Protein AF-A0A094HP81-F1 (afdb_monomer_lite)

Structure (mmCIF, N/CA/C/O backbone):
data_AF-A0A094HP81-F1
#
_entry.id   AF-A0A094HP81-F1
#
loop_
_atom_site.group_PDB
_atom_site.id
_atom_site.type_symbol
_atom_site.label_atom_id
_atom_site.label_alt_id
_atom_site.label_comp_id
_atom_site.label_asym_id
_atom_site.label_entity_id
_atom_site.label_seq_id
_atom_site.pdbx_PDB_ins_code
_atom_site.Cartn_x
_atom_site.Cartn_y
_atom_site.Cartn_z
_atom_site.occupancy
_atom_site.B_iso_or_equiv
_atom_site.auth_seq_id
_atom_site.auth_comp_id
_atom_site.auth_asym_id
_atom_site.auth_atom_id
_atom_site.pdbx_PDB_model_num
ATOM 1 N N . MET A 1 1 ? -36.803 -23.354 -8.472 1.00 29.36 1 MET A N 1
ATOM 2 C CA . MET A 1 1 ? -36.207 -23.032 -9.784 1.00 29.36 1 MET A CA 1
ATOM 3 C C . MET A 1 1 ? -35.258 -21.878 -9.545 1.00 29.36 1 MET A C 1
ATOM 5 O O . MET A 1 1 ? -35.714 -20.768 -9.312 1.00 29.36 1 MET A O 1
ATOM 9 N N . GLU A 1 2 ? -33.969 -22.182 -9.437 1.00 28.11 2 GLU A N 1
ATOM 10 C CA . GLU A 1 2 ? -32.916 -21.199 -9.180 1.00 28.11 2 GLU A CA 1
ATOM 11 C C . GLU A 1 2 ? -32.675 -20.366 -10.439 1.00 28.11 2 GLU A C 1
ATOM 13 O O . GLU A 1 2 ? -32.363 -20.897 -11.505 1.00 28.11 2 GLU A O 1
ATOM 18 N N . HIS A 1 3 ? -32.834 -19.050 -10.320 1.00 25.94 3 HIS A N 1
ATOM 19 C CA . HIS A 1 3 ? -32.415 -18.114 -11.350 1.00 25.94 3 HIS A CA 1
ATOM 20 C C . HIS A 1 3 ? -30.900 -17.916 -11.250 1.00 25.94 3 HIS A C 1
ATOM 22 O O . HIS A 1 3 ? -30.421 -17.061 -10.509 1.00 25.94 3 HIS A O 1
ATOM 28 N N . ALA A 1 4 ? -30.150 -18.714 -12.010 1.00 27.42 4 ALA A N 1
ATOM 29 C CA . ALA A 1 4 ? -28.754 -18.437 -12.315 1.00 27.42 4 ALA A CA 1
ATOM 30 C C . ALA A 1 4 ? -28.675 -17.134 -13.127 1.00 27.42 4 ALA A C 1
ATOM 32 O O . ALA A 1 4 ? -29.122 -17.060 -14.275 1.00 27.42 4 ALA A O 1
ATOM 33 N N . THR A 1 5 ? -28.127 -16.085 -12.523 1.00 28.42 5 THR A N 1
ATOM 34 C CA . THR A 1 5 ? -27.763 -14.850 -13.213 1.00 28.42 5 THR A CA 1
ATOM 35 C C . THR A 1 5 ? -26.555 -15.122 -14.104 1.00 28.42 5 THR A C 1
ATOM 37 O O . THR A 1 5 ? -25.407 -15.053 -13.677 1.00 28.42 5 THR A O 1
ATOM 40 N N . PHE A 1 6 ? -26.821 -15.445 -15.369 1.00 25.31 6 PHE A N 1
ATOM 41 C CA . PHE A 1 6 ? -25.809 -15.474 -16.420 1.00 25.31 6 PHE A CA 1
ATOM 42 C C . PHE A 1 6 ? -25.193 -14.075 -16.582 1.00 25.31 6 PHE A C 1
ATOM 44 O O . PHE A 1 6 ? -25.855 -13.138 -17.035 1.00 25.31 6 PHE A O 1
ATOM 51 N N . THR A 1 7 ? -23.917 -13.923 -16.228 1.00 31.41 7 THR A N 1
ATOM 52 C CA . THR A 1 7 ? -23.106 -12.775 -16.638 1.00 31.41 7 THR A CA 1
ATOM 53 C C . THR A 1 7 ? -22.766 -12.912 -18.123 1.00 31.41 7 THR A C 1
ATOM 55 O O . THR A 1 7 ? -22.483 -13.992 -18.635 1.00 31.41 7 THR A O 1
ATOM 58 N N . LYS A 1 8 ? -22.836 -11.795 -18.851 1.00 32.00 8 LYS A N 1
ATOM 59 C CA . LYS A 1 8 ? -22.854 -11.723 -20.324 1.00 32.00 8 LYS A CA 1
ATOM 60 C C . LYS A 1 8 ? -21.520 -12.069 -21.024 1.00 32.00 8 LYS A C 1
ATOM 62 O O . LYS A 1 8 ? -21.395 -11.835 -22.219 1.00 32.00 8 LYS A O 1
ATOM 67 N N . TYR A 1 9 ? -20.552 -12.633 -20.302 1.00 33.56 9 TYR A N 1
ATOM 68 C CA . TYR A 1 9 ? -19.290 -13.176 -20.811 1.00 33.56 9 TYR A CA 1
ATOM 69 C C . TYR A 1 9 ? -18.911 -14.361 -19.917 1.00 33.56 9 TYR A C 1
ATOM 71 O O . TYR A 1 9 ? -18.636 -14.158 -18.738 1.00 33.56 9 TYR A O 1
ATOM 79 N N . GLY A 1 10 ? -18.964 -15.585 -20.450 1.00 36.56 10 GLY A N 1
ATOM 80 C CA . GLY A 1 10 ? -18.854 -16.846 -19.703 1.00 36.56 10 GLY A CA 1
ATOM 81 C C . GLY A 1 10 ? -17.492 -17.126 -19.056 1.00 36.56 10 GLY A C 1
ATOM 82 O O . GLY A 1 10 ? -16.810 -18.062 -19.454 1.00 36.56 10 GLY A O 1
ATOM 83 N N . GLY A 1 11 ? -17.105 -16.337 -18.054 1.00 51.38 11 GLY A N 1
ATOM 84 C CA . GLY A 1 11 ? -16.040 -16.661 -17.106 1.00 51.38 11 GLY A CA 1
ATOM 85 C C . GLY A 1 11 ? -16.622 -17.137 -15.775 1.00 51.38 11 GLY A C 1
ATOM 86 O O . GLY A 1 11 ? -17.653 -16.627 -15.333 1.00 51.38 11 GLY A O 1
ATOM 87 N N . GLU A 1 12 ? -15.965 -18.108 -15.137 1.00 56.59 12 GLU A N 1
ATOM 88 C CA . GLU A 1 12 ? -16.301 -18.531 -13.773 1.00 56.59 12 GLU A CA 1
ATOM 89 C C . GLU A 1 12 ? -16.252 -17.327 -12.801 1.00 56.59 12 GLU A C 1
ATOM 91 O O . GLU A 1 12 ? -15.399 -16.447 -12.964 1.00 56.59 12 GLU A O 1
ATOM 96 N N . PRO A 1 13 ? -17.143 -17.251 -11.792 1.00 68.69 13 PRO A N 1
ATOM 97 C CA . PRO A 1 13 ? -17.125 -16.176 -10.801 1.00 68.69 13 PRO A CA 1
ATOM 98 C C . PRO A 1 13 ? -15.787 -16.139 -10.055 1.00 68.69 13 PRO A C 1
ATOM 100 O O . PRO A 1 13 ? -15.307 -17.174 -9.594 1.00 68.69 13 PRO A O 1
ATOM 103 N N . ASN A 1 14 ? -15.199 -14.952 -9.888 1.00 77.81 14 ASN A N 1
ATOM 104 C CA . ASN A 1 14 ? -13.967 -14.803 -9.117 1.00 77.81 14 ASN A CA 1
ATOM 105 C C . ASN A 1 14 ? -14.232 -15.176 -7.645 1.00 77.81 14 ASN A C 1
ATOM 107 O O . ASN A 1 14 ? -15.044 -14.506 -6.999 1.00 77.81 14 ASN A O 1
ATOM 111 N N . PRO A 1 15 ? -13.551 -16.188 -7.071 1.00 79.44 15 PRO A N 1
ATOM 112 C CA . PRO A 1 15 ? -13.772 -16.591 -5.683 1.00 79.44 15 PRO A CA 1
ATOM 113 C C . PRO A 1 15 ? -13.492 -15.452 -4.694 1.00 79.44 15 PRO A C 1
ATOM 115 O O . PRO A 1 15 ? -14.136 -15.383 -3.643 1.00 79.44 15 PRO A O 1
ATOM 118 N N . LEU A 1 16 ? -12.615 -14.506 -5.058 1.00 83.94 16 LEU A N 1
ATOM 119 C CA . LEU A 1 16 ? -12.356 -13.296 -4.279 1.00 83.94 16 LEU A CA 1
ATOM 120 C C . LEU A 1 16 ? -13.626 -12.458 -4.058 1.00 83.94 16 LEU A C 1
ATOM 122 O O . LEU A 1 16 ? -13.780 -11.852 -3.001 1.00 83.94 16 LEU A O 1
ATOM 126 N N . ASP A 1 17 ? -14.549 -12.433 -5.021 1.00 82.00 17 ASP A N 1
ATOM 127 C CA . ASP A 1 17 ? -15.715 -11.549 -4.967 1.00 82.00 17 ASP A CA 1
ATOM 128 C C . ASP A 1 17 ? -16.738 -12.002 -3.920 1.00 82.00 17 ASP A C 1
ATOM 130 O O . ASP A 1 17 ? -17.394 -11.157 -3.315 1.00 82.00 17 ASP A O 1
ATOM 134 N N . ASN A 1 18 ? -16.840 -13.304 -3.656 1.00 82.88 18 ASN A N 1
ATOM 135 C CA . ASN A 1 18 ? -17.804 -13.840 -2.691 1.00 82.88 18 ASN A CA 1
ATOM 136 C C . ASN A 1 18 ? -17.157 -14.202 -1.349 1.00 82.88 18 ASN A C 1
ATOM 138 O O . ASN A 1 18 ? -17.797 -14.049 -0.307 1.00 82.88 18 ASN A O 1
ATOM 142 N N . THR A 1 19 ? -15.900 -14.665 -1.377 1.00 83.00 19 THR A N 1
ATOM 143 C CA . THR A 1 19 ? -15.220 -15.292 -0.225 1.00 83.00 19 THR A CA 1
ATOM 144 C C . THR A 1 19 ? -13.906 -14.621 0.175 1.00 83.00 19 THR A C 1
ATOM 146 O O . THR A 1 19 ? -13.269 -15.064 1.127 1.00 83.00 19 THR A O 1
ATOM 149 N N . GLY A 1 20 ? -13.494 -13.556 -0.520 1.00 90.50 20 GLY A N 1
ATOM 150 C CA . GLY A 1 20 ? -12.273 -12.823 -0.192 1.00 90.50 20 GLY A CA 1
ATOM 151 C C . GLY A 1 20 ? -12.322 -12.117 1.164 1.00 90.50 20 GLY A C 1
ATOM 152 O O . GLY A 1 20 ? -13.401 -11.909 1.727 1.00 90.50 20 GLY A O 1
ATOM 153 N N . LEU A 1 21 ? -11.141 -11.733 1.658 1.00 94.38 21 LEU A N 1
ATOM 154 C CA . LEU A 1 21 ? -10.966 -11.128 2.977 1.00 94.38 21 LEU A CA 1
ATOM 155 C C . LEU A 1 21 ? -11.480 -9.690 3.014 1.00 94.38 21 LEU A C 1
ATOM 157 O O . LEU A 1 21 ? -11.116 -8.857 2.172 1.00 94.38 21 LEU A O 1
ATOM 161 N N . CYS A 1 22 ? -12.281 -9.400 4.029 1.00 97.12 22 CYS A N 1
ATOM 162 C CA . CYS A 1 22 ? -12.745 -8.072 4.377 1.00 97.12 22 CYS A CA 1
ATOM 163 C C . CYS A 1 22 ? -12.105 -7.637 5.701 1.00 97.12 22 CYS A C 1
ATOM 165 O O . CYS A 1 22 ? -12.322 -8.260 6.734 1.00 97.12 22 CYS A O 1
ATOM 167 N N . LEU A 1 23 ? -11.314 -6.568 5.674 1.00 98.25 23 LEU A N 1
ATOM 168 C CA . LEU A 1 23 ? -10.524 -6.092 6.811 1.00 98.25 23 LEU A CA 1
ATOM 169 C C . LEU A 1 23 ? -10.981 -4.687 7.220 1.00 98.25 23 LEU A C 1
ATOM 171 O O . LEU A 1 23 ? -11.241 -3.847 6.351 1.00 98.25 23 LEU A O 1
ATOM 175 N N . LEU A 1 24 ? -11.040 -4.417 8.523 1.00 98.50 24 LEU A N 1
ATOM 176 C CA . LEU A 1 24 ? -11.389 -3.110 9.079 1.00 98.50 24 LEU A CA 1
ATOM 177 C C . LEU A 1 24 ? -10.320 -2.634 10.070 1.00 98.50 24 LEU A C 1
ATOM 179 O O . LEU A 1 24 ? -10.017 -3.310 11.048 1.00 98.50 24 LEU A O 1
ATOM 183 N N . SER A 1 25 ? -9.773 -1.445 9.819 1.00 97.94 25 SER A N 1
ATOM 184 C CA . SER A 1 25 ? -8.828 -0.743 10.693 1.00 97.94 25 SER A CA 1
ATOM 185 C C . SER A 1 25 ? -9.470 0.518 11.256 1.00 97.94 25 SER A C 1
ATOM 187 O O . SER A 1 25 ? -9.929 1.372 10.492 1.00 97.94 25 SER A O 1
ATOM 189 N N . LEU A 1 26 ? -9.454 0.659 12.580 1.00 95.56 26 LEU A N 1
ATOM 190 C CA . LEU A 1 26 ? -10.096 1.760 13.295 1.00 95.56 26 LEU A CA 1
ATOM 191 C C . LEU A 1 26 ? -9.080 2.573 14.096 1.00 95.56 26 LEU A C 1
ATOM 193 O O . LEU A 1 26 ? -8.448 2.078 15.031 1.00 95.56 26 LEU A O 1
ATOM 197 N N . ASP A 1 27 ? -8.944 3.841 13.732 1.00 91.38 27 ASP A N 1
ATOM 198 C CA . ASP A 1 27 ? -8.008 4.756 14.373 1.00 91.38 27 ASP A CA 1
ATOM 199 C C . ASP A 1 27 ? -8.462 5.202 15.776 1.00 91.38 27 ASP A C 1
ATOM 201 O O . ASP A 1 27 ? -9.655 5.293 16.078 1.00 91.38 27 ASP A O 1
ATOM 205 N N . GLY A 1 28 ? -7.494 5.581 16.612 1.00 85.19 28 GLY A N 1
ATOM 206 C CA . GLY A 1 28 ? -7.732 6.207 17.913 1.00 85.19 28 GLY A CA 1
ATOM 207 C C . GLY A 1 28 ? -8.022 7.707 17.796 1.00 85.19 28 GLY A C 1
ATOM 208 O O . GLY A 1 28 ? -7.318 8.434 17.092 1.00 85.19 28 GLY A O 1
ATOM 209 N N . GLY A 1 29 ? -9.044 8.205 18.504 1.00 76.62 29 GLY A N 1
ATOM 210 C CA . GLY A 1 29 ? -9.481 9.597 18.341 1.00 76.62 29 GLY A CA 1
ATOM 211 C C . GLY A 1 29 ? -10.346 10.219 19.437 1.00 76.62 29 GLY A C 1
ATOM 212 O O . GLY A 1 29 ? -10.967 11.247 19.169 1.00 76.62 29 GLY A O 1
ATOM 213 N N . GLY A 1 30 ? -10.422 9.646 20.643 1.00 77.56 30 GLY A N 1
ATOM 214 C CA . GLY A 1 30 ? -11.286 10.174 21.714 1.00 77.56 30 GLY A CA 1
ATOM 215 C C . GLY A 1 30 ? -12.763 10.190 21.299 1.00 77.56 30 GLY A C 1
ATOM 216 O O . GLY A 1 30 ? -13.178 9.370 20.479 1.00 77.56 30 GLY A O 1
ATOM 217 N N . VAL A 1 31 ? -13.556 11.151 21.785 1.00 72.44 31 VAL A N 1
ATOM 218 C CA . VAL A 1 31 ? -14.989 11.298 21.429 1.00 72.44 31 VAL A CA 1
ATOM 219 C C . VAL A 1 31 ? -15.243 11.401 19.922 1.00 72.44 31 VAL A C 1
ATOM 221 O O . VAL A 1 31 ? -16.307 10.996 19.458 1.00 72.44 31 VAL A O 1
ATOM 224 N N . ARG A 1 32 ? -14.248 11.831 19.128 1.00 79.56 32 ARG A N 1
ATOM 225 C CA . ARG A 1 32 ? -14.341 11.851 17.659 1.00 79.56 32 ARG A CA 1
ATOM 226 C C . ARG A 1 32 ? -14.442 10.458 17.032 1.00 79.56 32 ARG A C 1
ATOM 228 O O . ARG A 1 32 ? -14.776 10.360 15.856 1.00 79.56 32 ARG A O 1
ATOM 235 N N . GLY A 1 33 ? -14.259 9.388 17.809 1.00 81.88 33 GLY A N 1
ATOM 236 C CA . GLY A 1 33 ? -14.654 8.028 17.430 1.00 81.88 33 GLY A CA 1
ATOM 237 C C . GLY A 1 33 ? -16.130 7.906 17.018 1.00 81.88 33 GLY A C 1
ATOM 238 O O . GLY A 1 33 ? -16.456 7.042 16.210 1.00 81.88 33 GLY A O 1
ATOM 239 N N . LEU A 1 34 ? -17.012 8.817 17.454 1.00 87.69 34 LEU A N 1
ATOM 240 C CA . LEU A 1 34 ? -18.383 8.893 16.931 1.00 87.69 34 LEU A CA 1
ATOM 241 C C . LEU A 1 34 ? -18.415 9.145 15.419 1.00 87.69 34 LEU A C 1
ATOM 243 O O . LEU A 1 34 ? -19.219 8.542 14.718 1.00 87.69 34 LEU A O 1
ATOM 247 N N . SER A 1 35 ? -17.503 9.961 14.885 1.00 89.31 35 SER A N 1
ATOM 248 C CA . SER A 1 35 ? -17.409 10.177 13.435 1.00 89.31 35 SER A CA 1
ATOM 249 C C . SER A 1 35 ? -17.010 8.904 12.679 1.00 89.31 35 SER A C 1
ATOM 251 O O . SER A 1 35 ? -17.597 8.594 11.643 1.00 89.31 35 SER A O 1
ATOM 253 N N . THR A 1 36 ? -16.098 8.103 13.244 1.00 91.94 36 THR A N 1
ATOM 254 C CA . THR A 1 36 ? -15.740 6.769 12.737 1.00 91.94 36 THR A CA 1
ATOM 255 C C . THR A 1 36 ? -16.975 5.869 12.649 1.00 91.94 36 THR A C 1
ATOM 257 O O . THR A 1 36 ? -17.199 5.218 11.626 1.00 91.94 36 THR A O 1
ATOM 260 N N . LEU A 1 37 ? -17.808 5.871 13.694 1.00 94.88 37 LEU A N 1
ATOM 261 C CA . LEU A 1 37 ? -19.045 5.095 13.736 1.00 94.88 37 LEU A CA 1
ATOM 262 C C . LEU A 1 37 ? -20.098 5.601 12.748 1.00 94.88 37 LEU A C 1
ATOM 264 O O . LEU A 1 37 ? -20.718 4.787 12.074 1.00 94.88 37 LEU A O 1
ATOM 268 N N . TYR A 1 38 ? -20.264 6.914 12.589 1.00 95.44 38 TYR A N 1
ATOM 269 C CA . TYR A 1 38 ? -21.182 7.483 11.598 1.00 95.44 38 TYR A CA 1
ATOM 270 C C . TYR A 1 38 ? -20.765 7.153 10.155 1.00 95.44 38 TYR A C 1
ATOM 272 O O . TYR A 1 38 ? -21.620 6.850 9.317 1.00 95.44 38 TYR A O 1
ATOM 280 N N . ILE A 1 39 ? -19.458 7.137 9.860 1.00 95.81 39 ILE A N 1
ATOM 281 C CA . ILE A 1 39 ? -18.937 6.656 8.571 1.00 95.81 39 ILE A CA 1
ATOM 282 C C . ILE A 1 39 ? -19.311 5.189 8.367 1.00 95.81 39 ILE A C 1
ATOM 284 O O . ILE A 1 39 ? -19.867 4.838 7.323 1.00 95.81 39 ILE A O 1
ATOM 288 N N . LEU A 1 40 ? -19.031 4.339 9.358 1.00 97.06 40 LEU A N 1
ATOM 289 C CA . LEU A 1 40 ? -19.327 2.915 9.264 1.00 97.06 40 LEU A CA 1
ATOM 290 C C . LEU A 1 40 ? -20.832 2.655 9.136 1.00 97.06 40 LEU A C 1
ATOM 292 O O . LEU A 1 40 ? -21.228 1.871 8.279 1.00 97.06 40 LEU A O 1
ATOM 296 N N . LYS A 1 41 ? -21.670 3.348 9.912 1.00 96.94 41 LYS A N 1
ATOM 297 C CA . LYS A 1 41 ? -23.132 3.276 9.819 1.00 96.94 41 LYS A CA 1
ATOM 298 C C . LYS A 1 41 ? -23.608 3.602 8.409 1.00 96.94 41 LYS A C 1
ATOM 300 O O . LYS A 1 41 ? -24.330 2.815 7.815 1.00 96.94 41 LYS A O 1
ATOM 305 N N . SER A 1 42 ? -23.139 4.707 7.830 1.00 96.00 42 SER A N 1
ATOM 306 C CA . SER A 1 42 ? -23.498 5.089 6.459 1.00 96.00 42 SER A CA 1
ATOM 307 C C . SER A 1 42 ? -23.096 4.026 5.430 1.00 96.00 42 SER A C 1
ATOM 309 O O . SER A 1 42 ? -23.842 3.764 4.484 1.00 96.00 42 SER A O 1
ATOM 311 N N . ILE A 1 43 ? -21.941 3.378 5.618 1.00 95.94 43 ILE A N 1
ATOM 312 C CA . ILE A 1 43 ? -21.504 2.260 4.773 1.00 95.94 43 ILE A CA 1
ATOM 313 C C . ILE A 1 43 ? -22.436 1.053 4.953 1.00 95.94 43 ILE A C 1
ATOM 315 O O . ILE A 1 43 ? -22.959 0.531 3.969 1.00 95.94 43 ILE A O 1
ATOM 319 N N . MET A 1 44 ? -22.680 0.631 6.194 1.00 96.94 44 MET A N 1
ATOM 320 C CA . MET A 1 44 ? -23.494 -0.545 6.508 1.00 96.94 44 MET A CA 1
ATOM 321 C C . MET A 1 44 ? -24.958 -0.370 6.096 1.00 96.94 44 MET A C 1
ATOM 323 O O . MET A 1 44 ? -25.525 -1.290 5.516 1.00 96.94 44 MET A O 1
ATOM 327 N N . ASP A 1 45 ? -25.554 0.805 6.302 1.00 96.38 45 ASP A N 1
ATOM 328 C CA . ASP A 1 45 ? -26.933 1.109 5.904 1.00 96.38 45 ASP A CA 1
ATOM 329 C C . ASP A 1 45 ? -27.104 1.038 4.384 1.00 96.38 45 ASP A C 1
ATOM 331 O O . ASP A 1 45 ? -28.049 0.428 3.883 1.00 96.38 45 ASP A O 1
ATOM 335 N N . ARG A 1 46 ? -26.163 1.619 3.626 1.00 95.44 46 ARG A N 1
ATOM 336 C CA . ARG A 1 46 ? -26.187 1.580 2.154 1.00 95.44 46 ARG A CA 1
ATOM 337 C C . ARG A 1 46 ? -25.944 0.171 1.621 1.00 95.44 46 ARG A C 1
ATOM 339 O O . ARG A 1 46 ? -26.615 -0.239 0.677 1.00 95.44 46 ARG A O 1
ATOM 346 N N . LEU A 1 47 ? -25.034 -0.582 2.241 1.00 95.31 47 LEU A N 1
ATOM 347 C CA . LEU A 1 47 ? -24.812 -1.992 1.925 1.00 95.31 47 LEU A CA 1
ATOM 348 C C . LEU A 1 47 ? -26.076 -2.816 2.168 1.00 95.31 47 LEU A C 1
ATOM 350 O O . LEU A 1 47 ? -26.510 -3.558 1.292 1.00 95.31 47 LEU A O 1
ATOM 354 N N . ASN A 1 48 ? -26.690 -2.664 3.336 1.00 95.75 48 ASN A N 1
ATOM 355 C CA . ASN A 1 48 ? -27.901 -3.383 3.705 1.00 95.75 48 ASN A CA 1
ATOM 356 C C . ASN A 1 48 ? -29.104 -2.984 2.843 1.00 95.75 48 ASN A C 1
ATOM 358 O O . ASN A 1 48 ? -29.931 -3.837 2.523 1.00 95.75 48 ASN A O 1
ATOM 362 N N . TYR A 1 49 ? -29.167 -1.733 2.385 1.00 95.25 49 TYR A N 1
ATOM 363 C CA . TYR A 1 49 ? -30.133 -1.301 1.379 1.00 95.25 49 TYR A CA 1
ATOM 364 C C . TYR A 1 49 ? -29.939 -2.035 0.041 1.00 95.25 49 TYR A C 1
ATOM 366 O O . TYR A 1 49 ? -30.893 -2.628 -0.459 1.00 95.25 49 TYR A O 1
ATOM 374 N N . GLU A 1 50 ? -28.717 -2.075 -0.511 1.00 92.56 50 GLU A N 1
ATOM 375 C CA . GLU A 1 50 ? -28.431 -2.807 -1.761 1.00 92.56 50 GLU A CA 1
ATOM 376 C C . GLU A 1 50 ? -28.678 -4.318 -1.623 1.00 92.56 50 GLU A C 1
ATOM 378 O O . GLU A 1 50 ? -29.201 -4.964 -2.536 1.00 92.56 50 GLU A O 1
ATOM 383 N N . ARG A 1 51 ? -28.342 -4.896 -0.464 1.00 92.00 51 ARG A N 1
ATOM 384 C CA . ARG A 1 51 ? -28.612 -6.307 -0.164 1.00 92.00 51 ARG A CA 1
ATOM 385 C C . ARG A 1 51 ? -30.106 -6.586 -0.123 1.00 92.00 51 ARG A C 1
ATOM 387 O O . ARG A 1 51 ? -30.540 -7.552 -0.742 1.00 92.00 51 ARG A O 1
ATOM 394 N N . LYS A 1 52 ? -30.892 -5.723 0.524 1.00 92.75 52 LYS A N 1
ATOM 395 C CA . LYS A 1 52 ? -32.353 -5.833 0.562 1.00 92.75 52 LYS A CA 1
ATOM 396 C C . LYS A 1 52 ? -32.969 -5.740 -0.835 1.00 92.75 52 LYS A C 1
ATOM 398 O O . LYS A 1 52 ? -33.803 -6.576 -1.164 1.00 92.75 52 LYS A O 1
ATOM 403 N N . ASP A 1 53 ? -32.533 -4.782 -1.655 1.00 91.38 53 ASP A N 1
ATOM 404 C CA . ASP A 1 53 ? -32.983 -4.635 -3.052 1.00 91.38 53 ASP A CA 1
ATOM 405 C C . ASP A 1 53 ? -32.658 -5.885 -3.894 1.00 91.38 53 ASP A C 1
ATOM 407 O O . ASP A 1 53 ? -33.425 -6.299 -4.759 1.00 91.38 53 ASP A O 1
ATOM 411 N N . SER A 1 54 ? -31.560 -6.565 -3.553 1.00 88.69 54 SER A N 1
ATOM 412 C CA . SER A 1 54 ? -31.124 -7.821 -4.174 1.00 88.69 54 SER A CA 1
ATOM 413 C C . SER A 1 54 ? -31.637 -9.096 -3.477 1.00 88.69 54 SER A C 1
ATOM 415 O O . SER A 1 54 ? -31.101 -10.174 -3.740 1.00 88.69 54 SER A O 1
ATOM 417 N N . ASN A 1 55 ? -32.633 -9.014 -2.580 1.00 90.44 55 ASN A N 1
ATOM 418 C CA . ASN A 1 55 ? -33.167 -10.145 -1.794 1.00 90.44 55 ASN A CA 1
ATOM 419 C C . ASN A 1 55 ? -32.104 -10.947 -1.006 1.00 90.44 55 ASN A C 1
ATOM 421 O O . ASN A 1 55 ? -32.184 -12.169 -0.873 1.00 90.44 55 ASN A O 1
ATOM 425 N N . ARG A 1 56 ? -31.097 -10.264 -0.461 1.00 87.56 56 ARG A N 1
ATOM 426 C CA . ARG A 1 56 ? -30.073 -10.833 0.427 1.00 87.56 56 ARG A CA 1
ATOM 427 C C . ARG A 1 56 ? -30.338 -10.446 1.886 1.00 87.56 56 ARG A C 1
ATOM 429 O O . ARG A 1 56 ? -30.880 -9.367 2.133 1.00 87.56 56 ARG A O 1
ATOM 436 N N . PRO A 1 57 ? -29.936 -11.288 2.858 1.00 90.00 57 PRO A N 1
ATOM 437 C CA . PRO A 1 57 ? -30.084 -10.961 4.269 1.00 90.00 57 PRO A CA 1
ATOM 438 C C . PRO A 1 57 ? -29.246 -9.733 4.632 1.00 90.00 57 PRO A C 1
ATOM 440 O O . PRO A 1 57 ? -28.159 -9.519 4.077 1.00 90.00 57 PRO A O 1
ATOM 443 N N . LEU A 1 58 ? -29.777 -8.949 5.570 1.00 92.50 58 LEU A N 1
ATOM 444 C CA . LEU A 1 58 ? -29.041 -7.873 6.223 1.00 92.50 58 LEU A CA 1
ATOM 445 C C . LEU A 1 58 ? -27.877 -8.474 7.007 1.00 92.50 58 LEU A C 1
ATOM 447 O O . LEU A 1 58 ? -27.959 -9.614 7.457 1.00 92.50 58 LEU A O 1
ATOM 451 N N . VAL A 1 59 ? -26.814 -7.699 7.149 1.00 93.81 59 VAL A N 1
ATOM 452 C CA . VAL A 1 59 ? -25.572 -8.133 7.784 1.00 93.81 59 VAL A CA 1
ATOM 453 C C . VAL A 1 59 ? -25.079 -7.095 8.780 1.00 93.81 59 VAL A C 1
ATOM 455 O O . VAL A 1 59 ? -25.226 -5.883 8.567 1.00 93.81 59 VAL A O 1
ATOM 458 N N . ARG A 1 60 ? -24.469 -7.582 9.855 1.00 95.19 60 ARG A N 1
ATOM 459 C CA . ARG A 1 60 ? -23.722 -6.808 10.844 1.00 95.19 60 ARG A CA 1
ATOM 460 C C . ARG A 1 60 ? -22.251 -6.678 10.439 1.00 95.19 60 ARG A C 1
ATOM 462 O O . ARG A 1 60 ? -21.772 -7.430 9.588 1.00 95.19 60 ARG A O 1
ATOM 469 N N . PRO A 1 61 ? -21.498 -5.748 11.049 1.00 96.31 61 PRO A N 1
ATOM 470 C CA . PRO A 1 61 ? -20.068 -5.605 10.780 1.00 96.31 61 PRO A CA 1
ATOM 471 C C . PRO A 1 61 ? -19.267 -6.903 10.982 1.00 96.31 61 PRO A C 1
ATOM 473 O O . PRO A 1 61 ? -18.481 -7.247 10.104 1.00 96.31 61 PRO A O 1
ATOM 476 N N . CYS A 1 62 ? -19.515 -7.668 12.053 1.00 95.00 62 CYS A N 1
ATOM 477 C CA . CYS A 1 62 ? -18.846 -8.953 12.322 1.00 95.00 62 CYS A CA 1
ATOM 478 C C . CYS A 1 62 ? -19.167 -10.079 11.314 1.00 95.00 62 CYS A C 1
ATOM 480 O O . CYS A 1 62 ? -18.473 -11.094 11.271 1.00 95.00 62 CYS A O 1
ATOM 482 N N . GLU A 1 63 ? -20.209 -9.921 10.495 1.00 93.62 63 GLU A N 1
ATOM 483 C CA . GLU A 1 63 ? -20.573 -10.879 9.440 1.00 93.62 63 GLU A CA 1
ATOM 484 C C . GLU A 1 63 ? -19.954 -10.503 8.085 1.00 93.62 63 GLU A C 1
ATOM 486 O O . GLU A 1 63 ? -19.911 -11.319 7.160 1.00 93.62 63 GLU A O 1
ATOM 491 N N . ILE A 1 64 ? -19.486 -9.257 7.953 1.00 94.25 64 ILE A N 1
ATOM 492 C CA . ILE A 1 64 ? -18.836 -8.739 6.748 1.00 94.25 64 ILE A CA 1
ATOM 493 C C . ILE A 1 64 ? -17.321 -8.739 6.879 1.00 94.25 64 ILE A C 1
ATOM 495 O O . ILE A 1 64 ? -16.656 -9.139 5.927 1.00 94.25 64 ILE A O 1
ATOM 499 N N . PHE A 1 65 ? -16.780 -8.276 8.005 1.00 96.81 65 PHE A N 1
ATOM 500 C CA . PHE A 1 65 ? -15.342 -8.167 8.219 1.00 96.81 65 PHE A CA 1
ATOM 501 C C . PHE A 1 65 ? -14.800 -9.425 8.896 1.00 96.81 65 PHE A C 1
ATOM 503 O O . PHE A 1 65 ? -15.228 -9.793 9.983 1.00 96.81 65 PHE A O 1
ATOM 510 N N . ASP A 1 66 ? -13.817 -10.049 8.253 1.00 96.19 66 ASP A N 1
ATOM 511 C CA . ASP A 1 66 ? -13.114 -11.227 8.760 1.00 96.19 66 ASP A CA 1
ATOM 512 C C . ASP A 1 66 ? -12.107 -10.845 9.865 1.00 96.19 66 ASP A C 1
ATOM 514 O O . ASP A 1 66 ? -11.801 -11.652 10.744 1.00 96.19 66 ASP A O 1
ATOM 518 N N . LEU A 1 67 ? -11.603 -9.603 9.835 1.00 97.88 67 LEU A N 1
ATOM 519 C CA . LEU A 1 67 ? -10.727 -9.027 10.857 1.00 97.88 67 LEU A CA 1
ATOM 520 C C . LEU A 1 67 ? -11.097 -7.569 11.138 1.00 97.88 67 LEU A C 1
ATOM 522 O O . LEU A 1 67 ? -11.132 -6.747 10.217 1.00 97.88 67 LEU A O 1
ATOM 526 N N . ILE A 1 68 ? -11.279 -7.236 12.415 1.00 98.50 68 ILE A N 1
ATOM 527 C CA . ILE A 1 68 ? -11.422 -5.860 12.896 1.00 98.50 68 ILE A CA 1
ATOM 528 C C . ILE A 1 68 ? -10.307 -5.569 13.905 1.00 98.50 68 ILE A C 1
ATOM 530 O O . ILE A 1 68 ? -10.207 -6.222 14.943 1.00 98.50 68 ILE A O 1
ATOM 534 N N . GLY A 1 69 ? -9.471 -4.577 13.604 1.00 97.56 69 GLY A N 1
ATOM 535 C CA . GLY A 1 69 ? -8.402 -4.118 14.486 1.00 97.56 69 GLY A CA 1
ATOM 536 C C . GLY A 1 69 ? -8.518 -2.636 14.806 1.00 97.56 69 GLY A C 1
ATOM 537 O O . GLY A 1 69 ? -8.923 -1.834 13.960 1.00 97.56 69 GLY A O 1
ATOM 538 N N . GLY A 1 70 ? -8.144 -2.257 16.025 1.00 94.94 70 GLY A N 1
ATOM 539 C CA . GLY A 1 70 ? -8.235 -0.870 16.465 1.00 94.94 70 GLY A CA 1
ATOM 540 C C . GLY A 1 70 ? -7.203 -0.472 17.515 1.00 94.94 70 GLY A C 1
ATOM 541 O O . GLY A 1 70 ? -6.626 -1.318 18.195 1.00 94.94 70 GLY A O 1
ATOM 542 N N . THR A 1 71 ? -6.991 0.833 17.666 1.00 90.88 71 THR A N 1
ATOM 543 C CA . THR A 1 71 ? -6.169 1.426 18.734 1.00 90.88 71 THR A CA 1
ATOM 544 C C . THR A 1 71 ? -6.934 2.550 19.428 1.00 90.88 71 THR A C 1
ATOM 546 O O . THR A 1 71 ? -7.801 3.177 18.811 1.00 90.88 71 THR A O 1
ATOM 549 N N . GLY A 1 72 ? -6.668 2.812 20.708 1.00 87.50 72 GLY A N 1
ATOM 550 C CA . GLY A 1 72 ? -7.392 3.834 21.460 1.00 87.50 72 GLY A CA 1
ATOM 551 C C . GLY A 1 72 ? -8.903 3.587 21.459 1.00 87.50 72 GLY A C 1
ATOM 552 O O . GLY A 1 72 ? -9.390 2.469 21.637 1.00 87.50 72 GLY A O 1
ATOM 553 N N . THR A 1 73 ? -9.668 4.638 21.160 1.00 86.88 73 THR A N 1
ATOM 554 C CA . THR A 1 73 ? -11.125 4.530 20.994 1.00 86.88 73 THR A CA 1
ATOM 555 C C . THR A 1 73 ? -11.542 3.669 19.800 1.00 86.88 73 THR A C 1
ATOM 557 O O . THR A 1 73 ? -12.586 3.026 19.862 1.00 86.88 73 THR A O 1
ATOM 560 N N . GLY A 1 74 ? -10.713 3.567 18.757 1.00 91.81 74 GLY A N 1
ATOM 561 C CA . GLY A 1 74 ? -10.917 2.615 17.664 1.00 91.81 74 GLY A CA 1
ATOM 562 C C . GLY A 1 74 ? -10.808 1.160 18.125 1.00 91.81 74 GLY A C 1
ATOM 563 O O . GLY A 1 74 ? -11.534 0.308 17.622 1.00 91.81 74 GLY A O 1
ATOM 564 N N . GLY A 1 75 ? -9.967 0.874 19.125 1.00 93.44 75 GLY A N 1
ATOM 565 C CA . GLY A 1 75 ? -9.867 -0.444 19.759 1.00 93.44 75 GLY A CA 1
ATOM 566 C C . GLY A 1 75 ? -11.116 -0.802 20.566 1.00 93.44 75 GLY A C 1
ATOM 567 O O . GLY A 1 75 ? -11.623 -1.917 20.462 1.00 93.44 75 GLY A O 1
ATOM 568 N N . LEU A 1 76 ? -11.677 0.163 21.303 1.00 92.12 76 LEU A N 1
ATOM 569 C CA . LEU A 1 76 ? -12.967 -0.018 21.976 1.00 92.12 76 LEU A CA 1
ATOM 570 C C . LEU A 1 76 ? -14.084 -0.320 20.963 1.00 92.12 76 LEU A C 1
ATOM 572 O O . LEU A 1 76 ? -14.829 -1.278 21.144 1.00 92.12 76 LEU A O 1
ATOM 576 N N . ILE A 1 77 ? -14.157 0.445 19.869 1.00 94.81 77 ILE A N 1
ATOM 577 C CA . ILE A 1 77 ? -15.129 0.206 18.792 1.00 94.81 77 ILE A CA 1
ATOM 578 C C . ILE A 1 77 ? -14.915 -1.176 18.150 1.00 94.81 77 ILE A C 1
ATOM 580 O O . ILE A 1 77 ? -15.887 -1.880 17.889 1.00 94.81 77 ILE A O 1
ATOM 584 N N . ALA A 1 78 ? -13.665 -1.602 17.941 1.00 96.94 78 ALA A N 1
ATOM 585 C CA . ALA A 1 78 ? -13.356 -2.928 17.406 1.00 96.94 78 ALA A CA 1
ATOM 586 C C . ALA A 1 78 ? -13.937 -4.052 18.281 1.00 96.94 78 ALA A C 1
ATOM 588 O O . ALA A 1 78 ? -14.539 -4.986 17.754 1.00 96.94 78 ALA A O 1
ATOM 589 N N . ILE A 1 79 ? -13.822 -3.932 19.610 1.00 96.38 79 ILE A N 1
ATOM 590 C CA . ILE A 1 79 ? -14.410 -4.883 20.565 1.00 96.38 79 ILE A CA 1
ATOM 591 C C . ILE A 1 79 ? -15.940 -4.900 20.457 1.00 96.38 79 ILE A C 1
ATOM 593 O O . ILE A 1 79 ? -16.521 -5.979 20.369 1.00 96.38 79 ILE A O 1
ATOM 597 N N . LEU A 1 80 ? -16.588 -3.730 20.436 1.00 96.00 80 LEU A N 1
ATOM 598 C CA . LEU A 1 80 ? -18.052 -3.630 20.366 1.00 96.00 80 LEU A CA 1
ATOM 599 C C . LEU A 1 80 ? -18.611 -4.263 19.083 1.00 96.00 80 LEU A C 1
ATOM 601 O O . LEU A 1 80 ? -19.562 -5.038 19.132 1.00 96.00 80 LEU A O 1
ATOM 605 N N . LEU A 1 81 ? -17.997 -3.962 17.939 1.00 96.81 81 LEU A N 1
ATOM 606 C CA . LEU A 1 81 ? -18.464 -4.425 16.632 1.00 96.81 81 LEU A CA 1
ATOM 607 C C . LEU A 1 81 ? -18.123 -5.889 16.355 1.00 96.81 81 LEU A C 1
ATOM 609 O O . LEU A 1 81 ? -18.931 -6.612 15.780 1.00 96.81 81 LEU A O 1
ATOM 613 N N . GLY A 1 82 ? -16.897 -6.297 16.686 1.00 95.81 82 GLY A N 1
ATOM 614 C CA . GLY A 1 82 ? -16.364 -7.601 16.311 1.00 95.81 82 GLY A CA 1
ATOM 615 C C . GLY A 1 82 ? -16.612 -8.665 17.369 1.00 95.81 82 GLY A C 1
ATOM 616 O O . GLY A 1 82 ? -17.187 -9.702 17.065 1.00 95.81 82 GLY A O 1
ATOM 617 N N . ARG A 1 83 ? -16.219 -8.393 18.619 1.00 95.06 83 ARG A N 1
ATOM 618 C CA . ARG A 1 83 ? -16.280 -9.377 19.709 1.00 95.06 83 ARG A CA 1
ATOM 619 C C . ARG A 1 83 ? -17.640 -9.444 20.400 1.00 95.06 83 ARG A C 1
ATOM 621 O O . ARG A 1 83 ? -18.031 -10.522 20.840 1.00 95.06 83 ARG A O 1
ATOM 628 N N . LEU A 1 84 ? -18.313 -8.303 20.536 1.00 94.44 84 LEU A N 1
ATOM 629 C CA . LEU A 1 84 ? -19.656 -8.196 21.115 1.00 94.44 84 LEU A CA 1
ATOM 630 C C . LEU A 1 84 ? -20.763 -8.147 20.048 1.00 94.44 84 LEU A C 1
ATOM 632 O O . LEU A 1 84 ? -21.934 -7.992 20.386 1.00 94.44 84 LEU A O 1
ATOM 636 N N . GLU A 1 85 ? -20.386 -8.281 18.771 1.00 94.31 85 GLU A N 1
ATOM 637 C CA . GLU A 1 85 ? -21.282 -8.450 17.618 1.00 94.31 85 GLU A CA 1
ATOM 638 C C . GLU A 1 85 ? -22.396 -7.394 17.492 1.00 94.31 85 GLU A C 1
ATOM 640 O O . GLU A 1 85 ? -23.484 -7.671 16.965 1.00 94.31 85 GLU A O 1
ATOM 645 N N . MET A 1 86 ? -22.129 -6.174 17.969 1.00 95.88 86 MET A N 1
ATOM 646 C CA . MET A 1 86 ? -23.057 -5.054 17.853 1.00 95.88 86 MET A CA 1
ATOM 647 C C . MET A 1 86 ? -23.173 -4.589 16.401 1.00 95.88 86 MET A C 1
ATOM 649 O O . MET A 1 86 ? -22.190 -4.529 15.654 1.00 95.88 86 MET A O 1
ATOM 653 N N . ASP A 1 87 ? -24.379 -4.184 16.009 1.00 96.06 87 ASP A N 1
ATOM 654 C CA . ASP A 1 87 ? -24.541 -3.375 14.805 1.00 96.06 87 ASP A CA 1
ATOM 655 C C . ASP A 1 87 ? -24.051 -1.927 15.022 1.00 96.06 87 ASP A C 1
ATOM 657 O O . ASP A 1 87 ? -23.658 -1.518 16.121 1.00 96.06 87 ASP A O 1
ATOM 661 N N . ALA A 1 88 ? -24.024 -1.138 13.945 1.00 95.88 88 ALA A N 1
ATOM 662 C CA . ALA A 1 88 ? -23.506 0.226 14.004 1.00 95.88 88 ALA A CA 1
ATOM 663 C C . ALA A 1 88 ? -24.357 1.151 14.895 1.00 95.88 88 ALA A C 1
ATOM 665 O O . ALA A 1 88 ? -23.796 2.021 15.556 1.00 95.88 88 ALA A O 1
ATOM 666 N N . ASP A 1 89 ? -25.679 0.962 14.948 1.00 95.88 89 ASP A N 1
ATOM 667 C CA . ASP A 1 89 ? -26.588 1.789 15.750 1.00 95.88 89 ASP A CA 1
ATOM 668 C C . ASP A 1 89 ? -26.437 1.487 17.247 1.00 95.88 89 ASP A C 1
ATOM 670 O O . ASP A 1 89 ? -26.293 2.401 18.062 1.00 95.88 89 ASP A O 1
ATOM 674 N N . GLN A 1 90 ? -26.378 0.203 17.603 1.00 96.00 90 GLN A N 1
ATOM 675 C CA . GLN A 1 90 ? -26.081 -0.265 18.956 1.00 96.00 90 GLN A CA 1
ATOM 676 C C . GLN A 1 90 ? -24.716 0.238 19.429 1.00 96.00 90 GLN A C 1
ATOM 678 O O . GLN A 1 90 ? -24.591 0.733 20.550 1.00 96.00 90 GLN A O 1
ATOM 683 N N . CYS A 1 91 ? -23.704 0.165 18.562 1.00 95.44 91 CYS A N 1
ATOM 684 C CA . CYS A 1 91 ? -22.364 0.631 18.887 1.00 95.44 91 CYS A CA 1
ATOM 685 C C . CYS A 1 91 ? -22.310 2.157 19.080 1.00 95.44 91 CYS A C 1
ATOM 687 O O . CYS A 1 91 ? -21.606 2.617 19.977 1.00 95.44 91 CYS A O 1
ATOM 689 N N . ILE A 1 92 ? -23.050 2.945 18.285 1.00 94.50 92 ILE A N 1
ATOM 690 C CA . ILE A 1 92 ? -23.176 4.402 18.484 1.00 94.50 92 ILE A CA 1
ATOM 691 C C . ILE A 1 92 ? -23.816 4.699 19.835 1.00 94.50 92 ILE A C 1
ATOM 693 O O . ILE A 1 92 ? -23.263 5.492 20.590 1.00 94.50 92 ILE A O 1
ATOM 697 N N . ALA A 1 93 ? -24.932 4.044 20.165 1.00 93.69 93 ALA A N 1
ATOM 698 C CA . ALA A 1 93 ? -25.616 4.253 21.438 1.00 93.69 93 ALA A CA 1
ATOM 699 C C . ALA A 1 93 ? -24.707 3.918 22.633 1.00 93.69 93 ALA A C 1
ATOM 701 O O . ALA A 1 93 ? -24.502 4.758 23.509 1.00 93.69 93 ALA A O 1
ATOM 702 N N . ALA A 1 94 ? -24.081 2.736 22.622 1.00 92.44 94 ALA A N 1
ATOM 703 C CA . ALA A 1 94 ? -23.176 2.305 23.684 1.00 92.44 94 ALA A CA 1
ATOM 704 C C . ALA A 1 94 ? -21.959 3.235 23.828 1.00 92.44 94 ALA A C 1
ATOM 706 O O . ALA A 1 94 ? -21.548 3.566 24.941 1.00 92.44 94 ALA A O 1
ATOM 707 N N . TYR A 1 95 ? -21.386 3.684 22.707 1.00 90.62 95 TYR A N 1
ATOM 708 C CA . TYR A 1 95 ? -20.244 4.593 22.719 1.00 90.62 95 TYR A CA 1
ATOM 709 C C . TYR A 1 95 ? -20.623 6.004 23.190 1.00 90.62 95 TYR A C 1
ATOM 711 O O . TYR A 1 95 ? -19.860 6.612 23.938 1.00 90.62 95 TYR A O 1
ATOM 719 N N . SER A 1 96 ? -21.789 6.522 22.791 1.00 89.62 96 SER A N 1
ATOM 720 C CA . SER A 1 96 ? -22.319 7.807 23.266 1.00 89.62 96 SER A CA 1
ATOM 721 C C . SER A 1 96 ? -22.554 7.797 24.776 1.00 89.62 96 SER A C 1
ATOM 723 O O . SER A 1 96 ? -22.119 8.726 25.458 1.00 89.62 96 SER A O 1
ATOM 725 N N . ASP A 1 97 ? -23.168 6.737 25.305 1.00 87.69 97 ASP A N 1
ATOM 726 C CA . ASP A 1 97 ? -23.406 6.584 26.744 1.00 87.69 97 ASP A CA 1
ATOM 727 C C . ASP A 1 97 ? -22.086 6.513 27.521 1.00 87.69 97 ASP A C 1
ATOM 729 O O . ASP A 1 97 ? -21.898 7.220 28.513 1.00 87.69 97 ASP A O 1
ATOM 733 N N . LEU A 1 98 ? -21.128 5.717 27.031 1.00 86.25 98 LEU A N 1
ATOM 734 C CA . LEU A 1 98 ? -19.797 5.616 27.625 1.00 86.25 98 LEU A CA 1
ATOM 735 C C . LEU A 1 98 ? -19.069 6.963 27.588 1.00 86.25 98 LEU A C 1
ATOM 737 O O . LEU A 1 98 ? -18.482 7.372 28.588 1.00 86.25 98 LEU A O 1
ATOM 741 N N . ALA A 1 99 ? -19.120 7.680 26.465 1.00 82.75 99 ALA A N 1
ATOM 742 C CA . ALA A 1 99 ? -18.503 8.995 26.343 1.00 82.75 99 ALA A CA 1
ATOM 743 C C . ALA A 1 99 ? -19.118 10.003 27.330 1.00 82.75 99 ALA A C 1
ATOM 745 O O . ALA A 1 99 ? -18.375 10.742 27.977 1.00 82.75 99 ALA A O 1
ATOM 746 N N . ALA A 1 100 ? -20.441 10.004 27.501 1.00 83.56 100 ALA A N 1
ATOM 747 C CA . ALA A 1 100 ? -21.116 10.872 28.461 1.00 83.56 100 ALA A CA 1
ATOM 748 C C . ALA A 1 100 ? -20.739 10.543 29.918 1.00 83.56 100 ALA A C 1
ATOM 750 O O . ALA A 1 100 ? -20.397 11.446 30.685 1.00 83.56 100 ALA A O 1
ATOM 751 N N . GLU A 1 101 ? -20.734 9.260 30.297 1.00 81.19 101 GLU A N 1
ATOM 752 C CA . GLU A 1 101 ? -20.379 8.818 31.655 1.00 81.19 101 GLU A CA 1
ATOM 753 C C . GLU A 1 101 ? -18.900 9.107 31.996 1.00 81.19 101 GLU A C 1
ATOM 755 O O . GLU A 1 101 ? -18.573 9.481 33.128 1.00 81.19 101 GLU A O 1
ATOM 760 N N . VAL A 1 102 ? -18.001 8.968 31.017 1.00 76.69 102 VAL A N 1
ATOM 761 C CA . VAL A 1 102 ? -16.547 9.087 31.208 1.00 76.69 102 VAL A CA 1
ATOM 762 C C . VAL A 1 102 ? -16.056 10.533 31.119 1.00 76.69 102 VAL A C 1
ATOM 764 O O . VAL A 1 102 ? -15.210 10.942 31.919 1.00 76.69 102 VAL A O 1
ATOM 767 N N . PHE A 1 103 ? -16.577 11.319 30.174 1.00 72.50 103 PHE A N 1
ATOM 768 C CA . PHE A 1 103 ? -16.125 12.693 29.931 1.00 72.50 103 PHE A CA 1
ATOM 769 C C . PHE A 1 103 ? -16.988 13.763 30.622 1.00 72.50 103 PHE A C 1
ATOM 771 O O . PHE A 1 103 ? -16.572 14.921 30.681 1.00 72.50 103 PHE A O 1
ATOM 778 N N . GLY A 1 104 ? -18.136 13.393 31.206 1.00 67.75 104 GLY A N 1
ATOM 779 C CA . GLY A 1 104 ? -19.045 14.311 31.905 1.00 67.75 104 GLY A CA 1
ATOM 780 C C . GLY A 1 104 ? -18.508 14.912 33.213 1.00 67.75 104 GLY A C 1
ATOM 781 O O . GLY A 1 104 ? -18.908 16.013 33.584 1.00 67.75 104 GLY A O 1
ATOM 782 N N . GLU A 1 105 ? -17.565 14.255 33.902 1.00 65.44 105 GLU A N 1
ATOM 783 C CA . GLU A 1 105 ? -16.971 14.756 35.155 1.00 65.44 105 GLU A CA 1
ATOM 784 C C . GLU A 1 105 ? -15.440 14.585 35.178 1.00 65.44 105 GLU A C 1
ATOM 786 O O . GLU A 1 105 ? -14.916 13.483 35.360 1.00 65.44 105 GLU A O 1
ATOM 791 N N . LYS A 1 106 ? -14.695 15.691 35.038 1.00 61.06 106 LYS A N 1
ATOM 792 C CA . LYS A 1 106 ? -13.218 15.704 35.089 1.00 61.06 106 LYS A CA 1
ATOM 793 C C . LYS A 1 106 ? -12.704 15.570 36.527 1.00 61.06 106 LYS A C 1
ATOM 795 O O . LYS A 1 106 ? -13.134 16.312 37.407 1.00 61.06 106 LYS A O 1
ATOM 800 N N . ARG A 1 107 ? -11.700 14.709 36.758 1.00 57.19 107 ARG A N 1
ATOM 801 C CA . ARG A 1 107 ? -11.037 14.563 38.076 1.00 57.19 107 ARG A CA 1
ATOM 802 C C . ARG A 1 107 ? -10.118 15.743 38.428 1.00 57.19 107 ARG A C 1
ATOM 804 O O . ARG A 1 107 ? -9.866 15.987 39.605 1.00 57.19 107 ARG A O 1
ATOM 811 N N . SER A 1 108 ? -9.588 16.462 37.434 1.00 53.50 108 SER A N 1
ATOM 812 C CA . SER A 1 108 ? -8.724 17.638 37.632 1.00 53.50 108 SER A CA 1
ATOM 813 C C . SER A 1 108 ? -8.803 18.604 36.446 1.00 53.50 108 SER A C 1
ATOM 815 O O . SER A 1 108 ? -8.778 18.178 35.292 1.00 53.50 108 SER A O 1
ATOM 817 N N . THR A 1 109 ? -8.848 19.911 36.720 1.00 46.19 109 THR A N 1
ATOM 818 C CA . THR A 1 109 ? -8.813 20.996 35.719 1.00 46.19 109 THR A CA 1
ATOM 819 C C . THR A 1 109 ? -7.398 21.480 35.377 1.00 46.19 109 THR A C 1
ATOM 821 O O . THR A 1 109 ? -7.228 22.191 34.390 1.00 46.19 109 THR A O 1
ATOM 824 N N . PHE A 1 110 ? -6.373 21.073 36.137 1.00 49.34 110 PHE A N 1
ATOM 825 C CA . PHE A 1 110 ? -4.971 21.447 35.906 1.00 49.34 110 PHE A CA 1
ATOM 826 C C . PHE A 1 110 ? -4.084 20.193 35.760 1.00 49.34 110 PHE A C 1
ATOM 828 O O . PHE A 1 110 ? -3.925 19.451 36.733 1.00 49.34 110 PHE A O 1
ATOM 835 N N . PRO A 1 111 ? -3.472 19.940 34.584 1.00 42.53 111 PRO A N 1
ATOM 836 C CA . PRO A 1 111 ? -2.696 18.723 34.322 1.00 42.53 111 PRO A CA 1
ATOM 837 C C . PRO A 1 111 ? -1.235 18.770 34.815 1.00 42.53 111 PRO A C 1
ATOM 839 O O . PRO A 1 111 ? -0.415 17.964 34.381 1.00 42.53 111 PRO A O 1
ATOM 842 N N . VAL A 1 112 ? -0.862 19.683 35.721 1.00 40.16 112 VAL A N 1
ATOM 843 C CA . VAL A 1 112 ? 0.533 19.807 36.180 1.00 40.16 112 VAL A CA 1
ATOM 844 C C . VAL A 1 112 ? 0.610 20.009 37.689 1.00 40.16 112 VAL A C 1
ATOM 846 O O . VAL A 1 112 ? 0.015 20.931 38.243 1.00 40.16 112 VAL A O 1
ATOM 849 N N . THR A 1 113 ? 1.421 19.196 38.366 1.00 34.31 113 THR A N 1
ATOM 850 C CA . THR A 1 113 ? 1.984 19.570 39.668 1.00 34.31 113 THR A CA 1
ATOM 851 C C . THR A 1 113 ? 3.479 19.277 39.697 1.00 34.31 113 THR A C 1
ATOM 853 O O . THR A 1 113 ? 3.987 18.385 39.019 1.00 34.31 113 THR A O 1
ATOM 856 N N . ILE A 1 114 ? 4.179 20.102 40.469 1.00 34.88 114 ILE A N 1
ATOM 857 C CA . ILE A 1 114 ? 5.627 20.234 40.637 1.00 34.88 114 ILE A CA 1
ATOM 858 C C . ILE A 1 114 ? 6.223 18.929 41.198 1.00 34.88 114 ILE A C 1
ATOM 860 O O . ILE A 1 114 ? 6.461 18.819 42.394 1.00 34.88 114 ILE A O 1
ATOM 864 N N . LYS A 1 115 ? 6.362 17.905 40.344 1.00 35.78 115 LYS A N 1
ATOM 865 C CA . LYS A 1 115 ? 7.199 16.687 40.443 1.00 35.78 115 LYS A CA 1
ATOM 866 C C . LYS A 1 115 ? 6.650 15.654 39.453 1.00 35.78 115 LYS A C 1
ATOM 868 O O . LYS A 1 115 ? 5.697 14.974 39.792 1.00 35.78 115 LYS A O 1
ATOM 873 N N . ARG A 1 116 ? 7.251 15.574 38.258 1.00 40.56 116 ARG A N 1
ATOM 874 C CA . ARG A 1 116 ? 7.359 14.469 37.261 1.00 40.56 116 ARG A CA 1
ATOM 875 C C . ARG A 1 116 ? 6.384 13.255 37.226 1.00 40.56 116 ARG A C 1
ATOM 877 O O . ARG A 1 116 ? 6.706 12.291 36.545 1.00 40.56 116 ARG A O 1
ATOM 884 N N . ASN A 1 117 ? 5.209 13.294 37.847 1.00 44.69 117 ASN A N 1
ATOM 885 C CA . ASN A 1 117 ? 4.164 12.274 37.793 1.00 44.69 117 ASN A CA 1
ATOM 886 C C . ASN A 1 117 ? 2.890 12.926 37.245 1.00 44.69 117 ASN A C 1
ATOM 888 O O . ASN A 1 117 ? 2.239 13.710 37.935 1.00 44.69 117 ASN A O 1
ATOM 892 N N . VAL A 1 118 ? 2.561 12.625 35.989 1.00 51.78 118 VAL A N 1
ATOM 893 C CA . VAL A 1 118 ? 1.307 13.049 35.355 1.00 51.78 118 VAL A CA 1
ATOM 894 C C . VAL A 1 118 ? 0.163 12.248 35.987 1.00 51.78 118 VAL A C 1
ATOM 896 O O . VAL A 1 118 ? 0.220 11.021 36.008 1.00 51.78 118 VAL A O 1
ATOM 899 N N . LYS A 1 119 ? -0.844 12.930 36.545 1.00 57.31 119 LYS A N 1
ATOM 900 C CA . LYS A 1 119 ? -2.089 12.307 37.031 1.00 57.31 119 LYS A CA 1
ATOM 901 C C . LYS A 1 119 ? -3.077 12.167 35.870 1.00 57.31 119 LYS A C 1
ATOM 903 O O . LYS A 1 119 ? -3.183 13.095 35.072 1.00 57.31 119 LYS A O 1
ATOM 908 N N . ALA A 1 120 ? -3.810 11.053 35.821 1.00 64.00 120 ALA A N 1
ATOM 909 C CA . ALA A 1 120 ? -4.895 10.838 34.864 1.00 64.00 120 ALA A CA 1
ATOM 910 C C . ALA A 1 120 ? -5.959 11.948 34.959 1.00 64.00 120 ALA A C 1
ATOM 912 O O . ALA A 1 120 ? -6.337 12.372 36.057 1.00 64.00 120 ALA A O 1
ATOM 913 N N . GLN A 1 121 ? -6.425 12.429 33.806 1.00 66.88 121 GLN A N 1
ATOM 914 C CA . GLN A 1 121 ? -7.429 13.491 33.705 1.00 66.88 121 GLN A CA 1
ATOM 915 C C . GLN A 1 121 ? -8.852 13.002 34.031 1.00 66.88 121 GLN A C 1
ATOM 917 O O . GLN A 1 121 ? -9.668 13.772 34.551 1.00 66.88 121 GLN A O 1
ATOM 922 N N . PHE A 1 122 ? -9.129 11.725 33.764 1.00 72.56 122 PHE A N 1
ATOM 923 C CA . PHE A 1 122 ? -10.435 11.092 33.914 1.00 72.56 122 PHE A CA 1
ATOM 924 C C . PHE A 1 122 ? -10.385 9.887 34.860 1.00 72.56 122 PHE A C 1
ATOM 926 O O . PHE A 1 122 ? -9.324 9.429 35.290 1.00 72.56 122 PHE A O 1
ATOM 933 N N . ASP A 1 123 ? -11.565 9.420 35.261 1.00 79.50 123 ASP A N 1
ATOM 934 C CA . ASP A 1 123 ? -11.718 8.329 36.215 1.00 79.50 123 ASP A CA 1
ATOM 935 C C . ASP A 1 123 ? -11.690 6.961 35.520 1.00 79.50 123 ASP A C 1
ATOM 937 O O . ASP A 1 123 ? -12.673 6.537 34.914 1.00 79.50 123 ASP A O 1
ATOM 941 N N . SER A 1 124 ? -10.571 6.248 35.649 1.00 81.81 124 SER A N 1
ATOM 942 C CA . SER A 1 124 ? -10.396 4.896 35.101 1.00 81.81 124 SER A CA 1
ATOM 943 C C . SER A 1 124 ? -11.396 3.879 35.664 1.00 81.81 124 SER A C 1
ATOM 945 O O . SER A 1 124 ? -11.781 2.956 34.953 1.00 81.81 124 SER A O 1
ATOM 947 N N . ALA A 1 125 ? -11.854 4.052 36.910 1.00 83.94 125 ALA A N 1
ATOM 948 C CA . ALA A 1 125 ? -12.844 3.165 37.519 1.00 83.94 125 ALA A CA 1
ATOM 949 C C . ALA A 1 125 ? -14.249 3.422 36.957 1.00 83.94 125 ALA A C 1
ATOM 951 O O . ALA A 1 125 ? -15.018 2.477 36.783 1.00 83.94 125 ALA A O 1
ATOM 952 N N . LYS A 1 126 ? -14.574 4.678 36.614 1.00 84.62 126 LYS A N 1
ATOM 953 C CA . LYS A 1 126 ? -15.803 4.979 35.862 1.00 84.62 126 LYS A CA 1
ATOM 954 C C . LYS A 1 126 ? -15.752 4.352 34.474 1.00 84.62 126 LYS A C 1
ATOM 956 O O . LYS A 1 126 ? -16.687 3.652 34.119 1.00 84.62 126 LYS A O 1
ATOM 961 N N . LEU A 1 127 ? -14.643 4.520 33.745 1.00 84.56 127 LEU A N 1
ATOM 962 C CA . LEU A 1 127 ? -14.459 3.885 32.435 1.00 84.56 127 LEU A CA 1
ATOM 963 C C . LEU A 1 127 ? -14.617 2.359 32.520 1.00 84.56 127 LEU A C 1
ATOM 965 O O . LEU A 1 127 ? -15.345 1.779 31.720 1.00 84.56 127 LEU A O 1
ATOM 969 N N . GLU A 1 128 ? -13.994 1.711 33.509 1.00 88.38 128 GLU A N 1
ATOM 970 C CA . GLU A 1 128 ? -14.163 0.272 33.737 1.00 88.38 128 GLU A CA 1
ATOM 971 C C . GLU A 1 128 ? -15.627 -0.101 33.998 1.00 88.38 128 GLU A C 1
ATOM 973 O O . GLU A 1 128 ? -16.133 -1.045 33.393 1.00 88.38 128 GLU A O 1
ATOM 978 N N . SER A 1 129 ? -16.318 0.638 34.871 1.00 88.88 129 SER A N 1
ATOM 979 C CA . SER A 1 129 ? -17.728 0.395 35.189 1.00 88.88 129 SER A CA 1
ATOM 980 C C . SER A 1 129 ? -18.630 0.553 33.963 1.00 88.88 129 SER A C 1
ATOM 982 O O . SER A 1 129 ? -19.520 -0.272 33.757 1.00 88.88 129 SER A O 1
ATOM 984 N N . SER A 1 130 ? -18.402 1.580 33.141 1.00 88.12 130 SER A N 1
ATOM 985 C CA . SER A 1 130 ? -19.167 1.826 31.915 1.00 88.12 130 SER A CA 1
ATOM 986 C C . SER A 1 130 ? -18.929 0.723 30.884 1.00 88.12 130 SER A C 1
ATOM 988 O O . SER A 1 130 ? -19.884 0.180 30.337 1.00 88.12 130 SER A O 1
ATOM 990 N N . ILE A 1 131 ? -17.670 0.317 30.668 1.00 89.69 131 ILE A N 1
ATOM 991 C CA . ILE A 1 131 ? -17.341 -0.805 29.774 1.00 89.69 131 ILE A CA 1
ATOM 992 C C . ILE A 1 131 ? -18.000 -2.093 30.278 1.00 89.69 131 ILE A C 1
ATOM 994 O O . ILE A 1 131 ? -18.614 -2.812 29.497 1.00 89.69 131 ILE A O 1
ATOM 998 N N . ARG A 1 132 ? -17.904 -2.384 31.581 1.00 92.19 132 ARG A N 1
ATOM 999 C CA . ARG A 1 132 ? -18.499 -3.580 32.192 1.00 92.19 132 ARG A CA 1
ATOM 1000 C C . ARG A 1 132 ? -20.011 -3.632 31.978 1.00 92.19 132 ARG A C 1
ATOM 1002 O O . ARG A 1 132 ? -20.519 -4.666 31.563 1.00 92.19 132 ARG A O 1
ATOM 1009 N N . LYS A 1 133 ? -20.705 -2.509 32.179 1.00 91.25 133 LYS A N 1
ATOM 1010 C CA . LYS A 1 133 ? -22.147 -2.375 31.925 1.00 91.25 133 LYS A CA 1
ATOM 1011 C C . LYS A 1 133 ? -22.498 -2.684 30.467 1.00 91.25 133 LYS A C 1
ATOM 1013 O O . LYS A 1 133 ? -23.455 -3.410 30.223 1.00 91.25 133 LYS A O 1
ATOM 1018 N N . VAL A 1 134 ? -21.718 -2.174 29.510 1.00 90.56 134 VAL A N 1
ATOM 1019 C CA . VAL A 1 134 ? -21.924 -2.451 28.077 1.00 90.56 134 VAL A CA 1
ATOM 1020 C C . VAL A 1 134 ? -21.707 -3.935 27.760 1.00 90.56 134 VAL A C 1
ATOM 1022 O O . VAL A 1 134 ? -22.526 -4.531 27.066 1.00 90.56 134 VAL A O 1
ATOM 1025 N N . VAL A 1 135 ? -20.657 -4.558 28.305 1.00 90.50 135 VAL A N 1
ATOM 1026 C CA . VAL A 1 135 ? -20.403 -6.004 28.150 1.00 90.50 135 VAL A CA 1
ATOM 1027 C C . VAL A 1 135 ? -21.577 -6.821 28.709 1.00 90.50 135 VAL A C 1
ATOM 1029 O O . VAL A 1 135 ? -22.116 -7.683 28.018 1.00 90.50 135 VAL A O 1
ATOM 1032 N N . GLU A 1 136 ? -22.050 -6.496 29.911 1.00 90.88 136 GLU A N 1
ATOM 1033 C CA . GLU A 1 136 ? -23.170 -7.190 30.564 1.00 90.88 136 GLU A CA 1
ATOM 1034 C C . GLU A 1 136 ? -24.497 -7.044 29.805 1.00 90.88 136 GLU A C 1
ATOM 1036 O O . GLU A 1 136 ? -25.282 -7.990 29.737 1.00 90.88 136 GLU A O 1
ATOM 1041 N N . GLN A 1 137 ? -24.733 -5.899 29.158 1.00 88.69 137 GLN A N 1
ATOM 1042 C CA . GLN A 1 137 ? -25.910 -5.681 28.308 1.00 88.69 137 GLN A CA 1
ATOM 1043 C C . GLN A 1 137 ? -25.939 -6.576 27.062 1.00 88.69 137 GLN A C 1
ATOM 1045 O O . GLN A 1 137 ? -27.018 -6.840 26.533 1.00 88.69 137 GLN A O 1
ATOM 1050 N N . THR A 1 138 ? -24.783 -7.068 26.610 1.00 85.38 138 THR A N 1
ATOM 1051 C CA . THR A 1 138 ? -24.689 -8.009 25.479 1.00 85.38 138 THR A CA 1
ATOM 1052 C C . THR A 1 138 ? -24.857 -9.474 25.884 1.00 85.38 138 THR A C 1
ATOM 1054 O O . THR A 1 138 ? -24.861 -10.352 25.027 1.00 85.38 138 THR A O 1
ATOM 1057 N N . GLY A 1 139 ? -25.049 -9.751 27.180 1.00 85.00 139 GLY A N 1
ATOM 1058 C CA . GLY A 1 139 ? -25.200 -11.104 27.722 1.00 85.00 139 GLY A CA 1
ATOM 1059 C C . GLY A 1 139 ? -23.886 -11.776 28.134 1.00 85.00 139 GLY A C 1
ATOM 1060 O O . GLY A 1 139 ? -23.926 -12.883 28.667 1.00 85.00 139 GLY A O 1
ATOM 1061 N N . SER A 1 140 ? -22.745 -11.111 27.937 1.00 85.94 140 SER A N 1
ATOM 1062 C CA . SER A 1 140 ? -21.427 -11.543 28.419 1.00 85.94 140 SER A CA 1
ATOM 1063 C C . SER A 1 140 ? -21.193 -11.124 29.871 1.00 85.94 140 SER A C 1
ATOM 1065 O O . SER A 1 140 ? -21.657 -10.075 30.310 1.00 85.94 140 SER A O 1
ATOM 1067 N N . ALA A 1 141 ? -20.430 -11.899 30.638 1.00 84.50 141 ALA A N 1
ATOM 1068 C CA . ALA A 1 141 ? -20.003 -11.472 31.966 1.00 84.50 141 ALA A CA 1
ATOM 1069 C C . ALA A 1 141 ? -18.808 -10.511 31.863 1.00 84.50 141 ALA A C 1
ATOM 1071 O O . ALA A 1 141 ? -17.920 -10.674 31.029 1.00 84.50 141 ALA A O 1
ATOM 1072 N N . GLY A 1 142 ? -18.691 -9.551 32.784 1.00 80.44 142 GLY A N 1
ATOM 1073 C CA . GLY A 1 142 ? -17.522 -8.658 32.841 1.00 80.44 142 GLY A CA 1
ATOM 1074 C C . GLY A 1 142 ? -16.185 -9.355 33.165 1.00 80.44 142 GLY A C 1
ATOM 1075 O O . GLY A 1 142 ? -15.149 -8.695 33.260 1.00 80.44 142 GLY A O 1
ATOM 1076 N N . THR A 1 143 ? -16.204 -10.667 33.403 1.00 87.50 143 THR A N 1
ATOM 1077 C CA . THR A 1 143 ? -15.029 -11.534 33.580 1.00 87.50 143 THR A CA 1
ATOM 1078 C C . THR A 1 143 ? -14.705 -12.361 32.340 1.00 87.50 143 THR A C 1
ATOM 1080 O O . THR A 1 143 ? -13.701 -13.071 32.353 1.00 87.50 143 THR A O 1
ATOM 1083 N N . ASP A 1 144 ? -15.529 -12.291 31.293 1.00 92.69 144 ASP A N 1
ATOM 1084 C CA . ASP A 1 144 ? -15.324 -13.064 30.075 1.00 92.69 144 ASP A CA 1
ATOM 1085 C C . ASP A 1 144 ? -14.016 -12.659 29.399 1.00 92.69 144 ASP A C 1
ATOM 1087 O O . ASP A 1 144 ? -13.637 -11.479 29.336 1.00 92.69 144 ASP A O 1
ATOM 1091 N N . LEU A 1 145 ? -13.303 -13.672 28.915 1.00 95.75 145 LEU A N 1
ATOM 1092 C CA . LEU A 1 145 ? -12.054 -13.491 28.198 1.00 95.75 145 LEU A CA 1
ATOM 1093 C C . LEU A 1 145 ? -12.321 -12.899 26.814 1.00 95.75 145 LEU A C 1
ATOM 1095 O O . LEU A 1 145 ? -13.302 -13.231 26.145 1.00 95.75 145 LEU A O 1
ATOM 1099 N N . LEU A 1 146 ? -11.409 -12.032 26.371 1.00 95.50 146 LEU A N 1
ATOM 1100 C CA . LEU A 1 146 ? -11.408 -11.536 24.999 1.00 95.50 146 LEU A CA 1
ATOM 1101 C C . LEU A 1 146 ? -11.303 -12.716 24.023 1.00 95.50 146 LEU A C 1
ATOM 1103 O O . LEU A 1 146 ? -12.105 -12.812 23.095 1.00 95.50 146 LEU A O 1
ATOM 1107 N N . ASN A 1 147 ? -10.358 -13.622 24.287 1.00 95.06 147 ASN A N 1
ATOM 1108 C CA . ASN A 1 147 ? -10.263 -14.941 23.675 1.00 95.06 147 ASN A CA 1
ATOM 1109 C C . ASN A 1 147 ? -10.869 -15.984 24.625 1.00 95.06 147 ASN A C 1
ATOM 1111 O O . ASN A 1 147 ? -10.238 -16.383 25.603 1.00 95.06 147 ASN A O 1
ATOM 1115 N N . ASP A 1 148 ? -12.098 -16.410 24.351 1.00 91.56 148 ASP A N 1
ATOM 1116 C CA . ASP A 1 148 ? -12.802 -17.444 25.120 1.00 91.56 148 ASP A CA 1
ATOM 1117 C C . ASP A 1 148 ? -12.537 -18.868 24.596 1.00 91.56 148 ASP A C 1
ATOM 1119 O O . ASP A 1 148 ? -13.134 -19.831 25.077 1.00 91.56 148 ASP A O 1
ATOM 1123 N N . GLY A 1 149 ? -11.633 -19.012 23.620 1.00 87.88 149 GLY A N 1
ATOM 1124 C CA . GLY A 1 149 ? -11.315 -20.281 22.970 1.00 87.88 149 GLY A CA 1
ATOM 1125 C C . GLY A 1 149 ? -12.369 -20.752 21.966 1.00 87.88 149 GLY A C 1
ATOM 1126 O O . GLY A 1 149 ? -12.222 -21.845 21.419 1.00 87.88 149 GLY A O 1
ATOM 1127 N N . THR A 1 150 ? -13.416 -19.960 21.712 1.00 86.56 150 THR A N 1
ATOM 1128 C CA . THR A 1 150 ? -14.413 -20.255 20.679 1.00 86.56 150 THR A CA 1
ATOM 1129 C C . THR A 1 150 ? -14.077 -19.531 19.378 1.00 86.56 150 THR A C 1
ATOM 1131 O O . THR A 1 150 ? -13.513 -18.436 19.370 1.00 86.56 150 THR A O 1
ATOM 1134 N N . GLU A 1 151 ? -14.373 -20.174 18.249 1.00 80.94 151 GLU A N 1
ATOM 1135 C CA . GLU A 1 151 ? -14.124 -19.587 16.935 1.00 80.94 151 GLU A CA 1
ATOM 1136 C C . GLU A 1 151 ? -15.291 -18.674 16.545 1.00 80.94 151 GLU A C 1
ATOM 1138 O O . GLU A 1 151 ? -16.391 -19.137 16.246 1.00 80.94 151 GLU A O 1
ATOM 1143 N N . HIS A 1 152 ? -15.033 -17.366 16.565 1.00 84.31 152 HIS A N 1
ATOM 1144 C CA . HIS A 1 152 ? -15.973 -16.326 16.141 1.00 84.31 152 HIS A CA 1
ATOM 1145 C C . HIS A 1 152 ? -15.826 -16.036 14.641 1.00 84.31 152 HIS A C 1
ATOM 1147 O O . HIS A 1 152 ? -14.734 -16.163 14.082 1.00 84.31 152 HIS A O 1
ATOM 1153 N N . SER A 1 153 ? -16.907 -15.598 13.982 1.00 80.00 153 SER A N 1
ATOM 1154 C CA . SER A 1 153 ? -16.891 -15.270 12.543 1.00 80.00 153 SER A CA 1
ATOM 1155 C C . SER A 1 153 ? -15.970 -14.097 12.205 1.00 80.00 153 SER A C 1
ATOM 1157 O O . SER A 1 153 ? -15.388 -14.056 11.122 1.00 80.00 153 SER A O 1
ATOM 1159 N N . CYS A 1 154 ? -15.834 -13.156 13.140 1.00 93.50 154 CYS A N 1
ATOM 1160 C CA . CYS A 1 154 ? -14.958 -12.003 13.047 1.00 93.50 154 CYS A CA 1
ATOM 1161 C C . CYS A 1 154 ? -13.841 -12.129 14.077 1.00 93.50 154 CYS A C 1
ATOM 1163 O O . CYS A 1 154 ? -14.075 -12.200 15.284 1.00 93.50 154 CYS A O 1
ATOM 1165 N N . ARG A 1 155 ? -12.600 -12.083 13.600 1.00 95.94 155 ARG A N 1
ATOM 1166 C CA . ARG A 1 155 ? -11.432 -11.975 14.468 1.00 95.94 155 ARG A CA 1
ATOM 1167 C C . ARG A 1 155 ? -11.263 -10.525 14.896 1.00 95.94 155 ARG A C 1
ATOM 1169 O O . ARG A 1 155 ? -11.385 -9.606 14.087 1.00 95.94 155 ARG A O 1
ATOM 1176 N N . THR A 1 156 ? -10.979 -10.298 16.171 1.00 97.50 156 THR A N 1
ATOM 1177 C CA . THR A 1 156 ? -10.831 -8.950 16.717 1.00 97.50 156 THR A CA 1
ATOM 1178 C C . THR A 1 156 ? -9.548 -8.836 17.509 1.00 97.50 156 THR A C 1
ATOM 1180 O O . THR A 1 156 ? -9.205 -9.722 18.291 1.00 97.50 156 THR A O 1
ATOM 1183 N N . PHE A 1 157 ? -8.836 -7.730 17.327 1.00 97.00 157 PHE A N 1
ATOM 1184 C CA . PHE A 1 157 ? -7.706 -7.398 18.181 1.00 97.00 157 PHE A CA 1
ATOM 1185 C C . PHE A 1 157 ? -7.649 -5.904 18.483 1.00 97.00 157 PHE A C 1
ATOM 1187 O O . PHE A 1 157 ? -8.170 -5.070 17.739 1.00 97.00 157 PHE A O 1
ATOM 1194 N N . VAL A 1 158 ? -6.982 -5.565 19.583 1.00 95.38 158 VAL A N 1
ATOM 1195 C CA . VAL A 1 158 ? -6.704 -4.177 19.953 1.00 95.38 158 VAL A CA 1
ATOM 1196 C C . VAL A 1 158 ? -5.215 -3.961 20.173 1.00 95.38 158 VAL A C 1
ATOM 1198 O O . VAL A 1 158 ? -4.527 -4.814 20.740 1.00 95.38 158 VAL A O 1
ATOM 1201 N N . CYS A 1 159 ? -4.724 -2.805 19.740 1.00 93.50 159 CYS A N 1
ATOM 1202 C CA . CYS A 1 159 ? -3.365 -2.356 20.001 1.00 93.50 159 CYS A CA 1
ATOM 1203 C C . CYS A 1 159 ? -3.280 -1.688 21.379 1.00 93.50 159 CYS A C 1
ATOM 1205 O O . CYS A 1 159 ? -4.125 -0.875 21.762 1.00 93.50 159 CYS A O 1
ATOM 1207 N N . THR A 1 160 ? -2.230 -2.022 22.119 1.00 91.19 160 THR A N 1
ATOM 1208 C CA . THR A 1 160 ? -1.784 -1.331 23.333 1.00 91.19 160 THR A CA 1
ATOM 1209 C C . THR A 1 160 ? -0.259 -1.417 23.423 1.00 91.19 160 THR A C 1
ATOM 1211 O O . THR A 1 160 ? 0.373 -2.065 22.592 1.00 91.19 160 THR A O 1
ATOM 1214 N N . ALA A 1 161 ? 0.369 -0.740 24.382 1.00 88.75 161 ALA A N 1
ATOM 1215 C CA . ALA A 1 161 ? 1.817 -0.773 24.561 1.00 88.75 161 ALA A CA 1
ATOM 1216 C C . ALA A 1 161 ? 2.170 -1.267 25.957 1.00 88.75 161 ALA A C 1
ATOM 1218 O O . ALA A 1 161 ? 1.608 -0.831 26.965 1.00 88.75 161 ALA A O 1
ATOM 1219 N N . ASP A 1 162 ? 3.147 -2.165 26.024 1.00 87.00 162 ASP A N 1
ATOM 1220 C CA . ASP A 1 162 ? 3.713 -2.583 27.298 1.00 87.00 162 ASP A CA 1
ATOM 1221 C C . ASP A 1 162 ? 4.551 -1.439 27.885 1.00 87.00 162 ASP A C 1
ATOM 1223 O O . ASP A 1 162 ? 5.429 -0.871 27.227 1.00 87.00 162 ASP A O 1
ATOM 1227 N N . ARG A 1 163 ? 4.297 -1.068 29.142 1.00 84.62 163 ARG A N 1
ATOM 1228 C CA . ARG A 1 163 ? 4.973 0.089 29.745 1.00 84.62 163 ARG A CA 1
ATOM 1229 C C . ARG A 1 163 ? 6.468 -0.116 29.947 1.00 84.62 163 ARG A C 1
ATOM 1231 O O . ARG A 1 163 ? 7.171 0.899 30.023 1.00 84.62 163 ARG A O 1
ATOM 1238 N N . HIS A 1 164 ? 6.929 -1.362 30.037 1.00 82.50 164 HIS A N 1
ATOM 1239 C CA . HIS A 1 164 ? 8.331 -1.711 30.228 1.00 82.50 164 HIS A CA 1
ATOM 1240 C C . HIS A 1 164 ? 9.072 -1.791 28.897 1.00 82.50 164 HIS A C 1
ATOM 1242 O O . HIS A 1 164 ? 10.119 -1.163 28.766 1.00 82.50 164 HIS A O 1
ATOM 1248 N N . THR A 1 165 ? 8.535 -2.513 27.908 1.00 83.19 165 THR A N 1
ATOM 1249 C CA . THR A 1 165 ? 9.232 -2.695 26.620 1.00 83.19 165 THR A CA 1
ATOM 1250 C C . THR A 1 165 ? 8.972 -1.571 25.624 1.00 83.19 165 THR A C 1
ATOM 1252 O O . THR A 1 165 ? 9.747 -1.413 24.686 1.00 83.19 165 THR A O 1
ATOM 1255 N N . LYS A 1 166 ? 7.896 -0.794 25.813 1.00 80.19 166 LYS A N 1
ATOM 1256 C CA . LYS A 1 166 ? 7.389 0.216 24.865 1.00 80.19 166 LYS A CA 1
ATOM 1257 C C . LYS A 1 166 ? 6.968 -0.340 23.500 1.00 80.19 166 LYS A C 1
ATOM 1259 O O . LYS 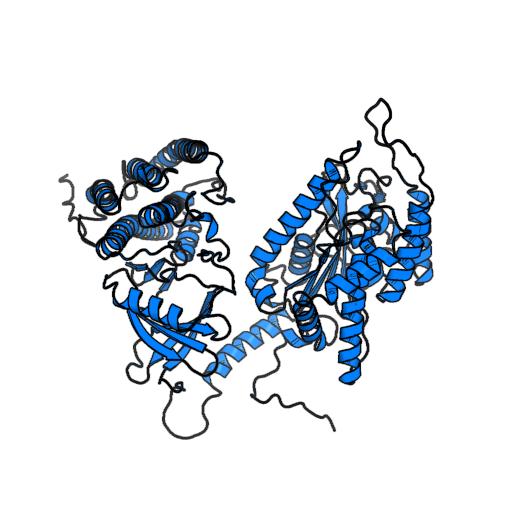A 1 166 ? 6.615 0.442 22.625 1.00 80.19 166 LYS A O 1
ATOM 1264 N N . GLY A 1 167 ? 6.992 -1.659 23.316 1.00 81.25 167 GLY A N 1
ATOM 1265 C CA . GLY A 1 167 ? 6.554 -2.304 22.083 1.00 81.25 167 GLY A CA 1
ATOM 1266 C C . GLY A 1 167 ? 5.032 -2.356 21.976 1.00 81.25 167 GLY A C 1
ATOM 1267 O O . GLY A 1 167 ? 4.340 -2.434 22.998 1.00 81.25 167 GLY A O 1
ATOM 1268 N N . ILE A 1 168 ? 4.534 -2.355 20.736 1.00 87.88 168 ILE A N 1
ATOM 1269 C CA . ILE A 1 168 ? 3.132 -2.659 20.429 1.00 87.88 168 ILE A CA 1
ATOM 1270 C C . ILE A 1 168 ? 2.831 -4.086 20.886 1.00 87.88 168 ILE A C 1
ATOM 1272 O O . ILE A 1 168 ? 3.590 -5.019 20.628 1.00 87.88 168 ILE A O 1
ATOM 1276 N N . VAL A 1 169 ? 1.704 -4.242 21.563 1.00 90.94 169 VAL A N 1
ATOM 1277 C CA . VAL A 1 169 ? 1.125 -5.511 21.982 1.00 90.94 169 VAL A CA 1
ATOM 1278 C C . VAL A 1 169 ? -0.289 -5.578 21.431 1.00 90.94 169 VAL A C 1
ATOM 1280 O O . VAL A 1 169 ? -1.060 -4.626 21.562 1.00 90.94 169 VAL A O 1
ATOM 1283 N N . ARG A 1 170 ? -0.630 -6.718 20.833 1.00 93.38 170 ARG A N 1
ATOM 1284 C CA . ARG A 1 170 ? -1.958 -6.994 20.286 1.00 93.38 170 ARG A CA 1
ATOM 1285 C C . ARG A 1 170 ? -2.683 -7.939 21.235 1.00 93.38 170 ARG A C 1
ATOM 1287 O O . ARG A 1 170 ? -2.219 -9.051 21.470 1.00 93.38 170 ARG A O 1
ATOM 1294 N N . LEU A 1 171 ? -3.792 -7.484 21.811 1.00 95.50 171 LEU A N 1
ATOM 1295 C CA . LEU A 1 171 ? -4.688 -8.337 22.597 1.00 95.50 171 LEU A CA 1
ATOM 1296 C C . LEU A 1 171 ? -5.758 -8.873 21.649 1.00 95.50 171 LEU A C 1
ATOM 1298 O O . LEU A 1 171 ? -6.420 -8.074 20.986 1.00 95.50 171 LEU A O 1
ATOM 1302 N N . ARG A 1 172 ? -5.892 -10.197 21.547 1.00 96.38 172 ARG A N 1
ATOM 1303 C CA . ARG A 1 172 ? -6.641 -10.873 20.476 1.00 96.38 172 ARG A CA 1
ATOM 1304 C C . ARG A 1 172 ? -7.842 -11.633 21.023 1.00 96.38 172 ARG A C 1
ATOM 1306 O O . ARG A 1 172 ? -7.812 -12.107 22.152 1.00 96.38 172 ARG A O 1
ATOM 1313 N N . SER A 1 173 ? -8.869 -11.791 20.194 1.00 96.12 173 SER A N 1
ATOM 1314 C CA . SER A 1 173 ? -9.989 -12.714 20.418 1.00 96.12 173 SER A CA 1
ATOM 1315 C C . SER A 1 173 ? -9.757 -14.101 19.804 1.00 96.12 173 SER A C 1
ATOM 1317 O O . SER A 1 173 ? -10.696 -14.872 19.649 1.00 96.12 173 SER A O 1
ATOM 1319 N N . TYR A 1 174 ? -8.526 -14.384 19.380 1.00 94.56 174 TYR A N 1
ATOM 1320 C CA . TYR A 1 174 ? -8.110 -15.599 18.686 1.00 94.56 174 TYR A CA 1
ATOM 1321 C C . TYR A 1 174 ? -6.648 -15.904 19.014 1.00 94.56 174 TYR A C 1
ATOM 1323 O O . TYR A 1 174 ? -5.883 -15.019 19.403 1.00 94.56 174 TYR A O 1
ATOM 1331 N N . THR A 1 175 ? -6.243 -17.151 18.793 1.00 91.94 175 THR A N 1
ATOM 1332 C CA . THR A 1 175 ? -4.867 -17.609 19.010 1.00 91.94 175 THR A CA 1
ATOM 1333 C C . THR A 1 175 ? -4.100 -17.683 17.689 1.00 91.94 175 THR A C 1
ATOM 1335 O O . THR A 1 175 ? -4.665 -18.022 16.648 1.00 91.94 175 THR A O 1
ATOM 1338 N N . LEU A 1 176 ? -2.798 -17.392 17.738 1.00 89.69 176 LEU A N 1
ATOM 1339 C CA . LEU A 1 176 ? -1.846 -17.646 16.656 1.00 89.69 176 LEU A CA 1
ATOM 1340 C C . LEU A 1 176 ? -0.805 -18.673 17.137 1.00 89.69 176 LEU A C 1
ATOM 1342 O O . LEU A 1 176 ? -0.378 -18.571 18.285 1.00 89.69 176 LEU A O 1
ATOM 1346 N N . PRO A 1 177 ? -0.383 -19.646 16.306 1.00 82.94 177 PRO A N 1
ATOM 1347 C CA . PRO A 1 177 ? 0.526 -20.715 16.741 1.00 82.94 177 PRO A CA 1
ATOM 1348 C C . PRO A 1 177 ? 1.882 -20.224 17.264 1.00 82.94 177 PRO A C 1
ATOM 1350 O O . PRO A 1 177 ? 2.403 -20.775 18.231 1.00 82.94 177 PRO A O 1
ATOM 1353 N N . ASP A 1 178 ? 2.431 -19.184 16.635 1.00 83.00 178 ASP A N 1
ATOM 1354 C CA . ASP A 1 178 ? 3.796 -18.704 16.881 1.00 83.00 178 ASP A CA 1
ATOM 1355 C C . ASP A 1 178 ? 3.855 -17.458 17.777 1.00 83.00 178 ASP A C 1
ATOM 1357 O O . ASP A 1 178 ? 4.934 -16.907 18.008 1.00 83.00 178 ASP A O 1
ATOM 1361 N N . GLU A 1 179 ? 2.713 -17.001 18.302 1.00 84.06 179 GLU A N 1
ATOM 1362 C CA . GLU A 1 179 ? 2.649 -15.808 19.142 1.00 84.06 179 GLU A CA 1
ATOM 1363 C C . GLU A 1 179 ? 2.080 -16.088 20.538 1.00 84.06 179 GLU A C 1
ATOM 1365 O O . GLU A 1 179 ? 1.124 -16.849 20.690 1.00 84.06 179 GLU A O 1
ATOM 1370 N N . PRO A 1 180 ? 2.635 -15.449 21.584 1.00 82.38 180 PRO A N 1
ATOM 1371 C CA . PRO A 1 180 ? 2.143 -15.624 22.940 1.00 82.38 180 PRO A CA 1
ATOM 1372 C C . PRO A 1 180 ? 0.748 -15.012 23.099 1.00 82.38 180 PRO A C 1
ATOM 1374 O O . PRO A 1 180 ? 0.535 -13.835 22.798 1.00 82.38 180 PRO A O 1
ATOM 1377 N N . ASP A 1 181 ? -0.178 -15.797 23.647 1.00 85.44 181 ASP A N 1
ATOM 1378 C CA . ASP A 1 181 ? -1.503 -15.313 24.027 1.00 85.44 181 ASP A CA 1
ATOM 1379 C C . ASP A 1 181 ? -1.462 -14.634 25.406 1.00 85.44 181 ASP A C 1
ATOM 1381 O O . ASP A 1 181 ? -0.821 -15.115 26.348 1.00 85.44 181 ASP A O 1
ATOM 1385 N N . ILE A 1 182 ? -2.140 -13.493 25.527 1.00 91.44 182 ILE A N 1
ATOM 1386 C CA . ILE A 1 182 ? -2.260 -12.739 26.776 1.00 91.44 182 ILE A CA 1
ATOM 1387 C C . ILE A 1 182 ? -3.716 -12.874 27.228 1.00 91.44 182 ILE A C 1
ATOM 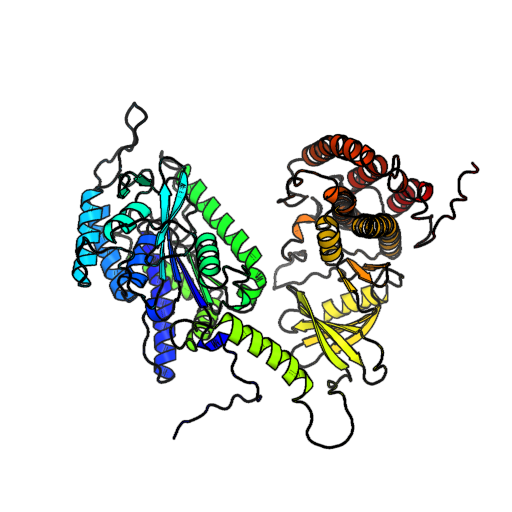1389 O O . ILE A 1 182 ? -4.586 -12.288 26.583 1.00 91.44 182 ILE A O 1
ATOM 1393 N N . PRO A 1 183 ? -3.998 -13.582 28.340 1.00 92.12 183 PRO A N 1
ATOM 1394 C CA . PRO A 1 183 ? -5.361 -13.876 28.777 1.00 92.12 183 PRO A CA 1
ATOM 1395 C C . PRO A 1 183 ? -6.014 -12.635 29.399 1.00 92.12 183 PRO A C 1
ATOM 1397 O O . PRO A 1 183 ? -6.098 -12.490 30.618 1.00 92.12 183 PRO A O 1
ATOM 1400 N N . ALA A 1 184 ? -6.428 -11.706 28.543 1.00 95.25 184 ALA A N 1
ATOM 1401 C CA . ALA A 1 184 ? -7.134 -10.492 28.912 1.00 95.25 184 ALA A CA 1
ATOM 1402 C C . ALA A 1 184 ? -8.645 -10.740 28.929 1.00 95.25 184 ALA A C 1
ATOM 1404 O O . ALA A 1 184 ? -9.186 -11.367 28.017 1.00 95.25 184 ALA A O 1
ATOM 1405 N N . THR A 1 185 ? -9.347 -10.186 29.917 1.00 96.06 185 THR A N 1
ATOM 1406 C CA . THR A 1 185 ? -10.803 -10.026 29.818 1.00 96.06 185 THR A CA 1
ATOM 1407 C C . THR A 1 185 ? -11.166 -8.974 28.773 1.00 96.06 185 THR A C 1
ATOM 1409 O O . THR A 1 185 ? -10.346 -8.116 28.426 1.00 96.06 185 THR A O 1
ATOM 1412 N N . ILE A 1 186 ? -12.413 -8.990 28.301 1.00 95.44 186 ILE A N 1
ATOM 1413 C CA . ILE A 1 186 ? -12.934 -7.960 27.388 1.00 95.44 186 ILE A CA 1
ATOM 1414 C C . ILE A 1 186 ? -12.735 -6.560 27.997 1.00 95.44 186 ILE A C 1
ATOM 1416 O O . ILE A 1 186 ? -12.197 -5.662 27.344 1.00 95.44 186 ILE A O 1
ATOM 1420 N N . CYS A 1 187 ? -13.071 -6.390 29.282 1.00 93.88 187 CYS A N 1
ATOM 1421 C CA . CYS A 1 187 ? -12.865 -5.135 30.008 1.00 93.88 187 CYS A CA 1
ATOM 1422 C C . CYS A 1 187 ? -11.382 -4.747 30.096 1.00 93.88 187 CYS A C 1
ATOM 1424 O O . CYS A 1 187 ? -11.039 -3.590 29.866 1.00 93.88 187 CYS A O 1
ATOM 1426 N N . GLN A 1 188 ? -10.488 -5.695 30.396 1.00 94.69 188 GLN A N 1
ATOM 1427 C CA . GLN A 1 188 ? -9.049 -5.429 30.472 1.00 94.69 188 GLN A CA 1
ATOM 1428 C C . GLN A 1 188 ? -8.474 -4.968 29.132 1.00 94.69 188 GLN A C 1
ATOM 1430 O O . GLN A 1 188 ? -7.683 -4.026 29.106 1.00 94.69 188 GLN A O 1
ATOM 1435 N N . ALA A 1 189 ? -8.881 -5.592 28.027 1.00 94.56 189 ALA A N 1
ATOM 1436 C CA . ALA A 1 189 ? -8.435 -5.203 26.695 1.00 94.56 189 ALA A CA 1
ATOM 1437 C C . ALA A 1 189 ? -8.935 -3.803 26.309 1.00 94.56 189 ALA A C 1
ATOM 1439 O O . ALA A 1 189 ? -8.150 -2.970 25.847 1.00 94.56 189 ALA A O 1
ATOM 1440 N N . ALA A 1 190 ? -10.211 -3.516 26.578 1.00 92.38 190 ALA A N 1
ATOM 1441 C CA . ALA A 1 190 ? -10.816 -2.208 26.349 1.00 92.38 190 ALA A CA 1
ATOM 1442 C C . ALA A 1 190 ? -10.145 -1.096 27.179 1.00 92.38 190 ALA A C 1
ATOM 1444 O O . ALA A 1 190 ? -9.869 -0.011 26.661 1.00 92.38 190 ALA A O 1
ATOM 1445 N N . LEU A 1 191 ? -9.813 -1.371 28.444 1.00 90.88 191 LEU A N 1
ATOM 1446 C CA . LEU A 1 191 ? -9.060 -0.448 29.296 1.00 90.88 191 LEU A CA 1
ATOM 1447 C C . LEU A 1 191 ? -7.627 -0.249 28.789 1.00 90.88 191 LEU A C 1
ATOM 1449 O O . LEU A 1 191 ? -7.162 0.884 28.703 1.00 90.88 191 LEU A O 1
ATOM 1453 N N . ALA A 1 192 ? -6.931 -1.328 28.420 1.00 91.25 192 ALA A N 1
ATOM 1454 C CA . ALA A 1 192 ? -5.541 -1.271 27.972 1.00 91.25 192 ALA A CA 1
ATOM 1455 C C . ALA A 1 192 ? -5.367 -0.465 26.681 1.00 91.25 192 ALA A C 1
ATOM 1457 O O . ALA A 1 192 ? -4.387 0.271 26.557 1.00 91.25 192 ALA A O 1
ATOM 1458 N N . THR A 1 193 ? -6.297 -0.586 25.731 1.00 89.56 193 THR A N 1
ATOM 1459 C CA . THR A 1 193 ? -6.259 0.216 24.500 1.00 89.56 193 THR A CA 1
ATOM 1460 C C . THR A 1 193 ? -6.684 1.667 24.757 1.00 89.56 193 THR A C 1
ATOM 1462 O O . THR A 1 193 ? -6.123 2.576 24.162 1.00 89.56 193 THR A O 1
ATOM 1465 N N . SER A 1 194 ? -7.583 1.919 25.719 1.00 84.50 194 SER A N 1
ATOM 1466 C CA . SER A 1 194 ? -8.052 3.276 26.060 1.00 84.50 194 SER A CA 1
ATOM 1467 C C . SER A 1 194 ? -7.104 4.068 26.974 1.00 84.50 194 SER A C 1
ATOM 1469 O O . SER A 1 194 ? -7.291 5.270 27.161 1.00 84.50 194 SER A O 1
ATOM 1471 N N . ALA A 1 195 ? -6.088 3.426 27.558 1.00 73.94 195 ALA A N 1
ATOM 1472 C CA . ALA A 1 195 ? -5.163 4.020 28.523 1.00 73.94 195 ALA A CA 1
ATOM 1473 C C . ALA A 1 195 ? -4.109 4.945 27.879 1.00 73.94 195 ALA A C 1
ATOM 1475 O O . ALA A 1 195 ? -2.902 4.734 28.028 1.00 73.94 195 ALA A O 1
ATOM 1476 N N . THR A 1 196 ? -4.543 5.982 27.158 1.00 65.88 196 THR A N 1
ATOM 1477 C CA . THR A 1 196 ? -3.653 6.989 26.563 1.00 65.88 196 THR A CA 1
ATOM 1478 C C . THR A 1 196 ? -2.973 7.823 27.657 1.00 65.88 196 THR A C 1
ATOM 1480 O O . THR A 1 196 ? -3.631 8.272 28.597 1.00 65.88 196 THR A O 1
ATOM 1483 N N . THR A 1 197 ? -1.658 8.051 27.527 1.00 53.88 197 THR A N 1
ATOM 1484 C CA . THR A 1 197 ? -0.698 8.472 28.590 1.00 53.88 197 THR A CA 1
ATOM 1485 C C . THR A 1 197 ? -0.951 9.759 29.402 1.00 53.88 197 THR A C 1
ATOM 1487 O O . THR A 1 197 ? -0.120 10.133 30.231 1.00 53.88 197 THR A O 1
ATOM 1490 N N . THR A 1 198 ? -2.099 10.411 29.265 1.00 59.66 198 THR A N 1
ATOM 1491 C CA . THR A 1 198 ? -2.514 11.554 30.100 1.00 59.66 198 THR A CA 1
ATOM 1492 C C . THR A 1 198 ? -3.976 11.493 30.556 1.00 59.66 198 THR A C 1
ATOM 1494 O O . THR A 1 198 ? -4.377 12.277 31.415 1.00 59.66 198 THR A O 1
ATOM 1497 N N . PHE A 1 199 ? -4.782 10.582 30.002 1.00 67.44 199 PHE A N 1
ATOM 1498 C CA . PHE A 1 199 ? -6.233 10.564 30.190 1.00 67.44 199 PHE A CA 1
ATOM 1499 C C . PHE A 1 199 ? -6.689 9.558 31.246 1.00 67.44 199 PHE A C 1
ATOM 1501 O O . PHE A 1 199 ? -7.449 9.940 32.134 1.00 67.44 199 PHE A O 1
ATOM 1508 N N . PHE A 1 200 ? -6.175 8.328 31.196 1.00 76.12 200 PHE A N 1
ATOM 1509 C CA . PHE A 1 200 ? -6.557 7.234 32.094 1.00 76.12 200 PHE A CA 1
ATOM 1510 C C . PHE A 1 200 ? -5.332 6.544 32.694 1.00 76.12 200 PHE A C 1
ATOM 1512 O O . PHE A 1 200 ? -4.212 6.664 32.190 1.00 76.12 200 PHE A O 1
ATOM 1519 N N . ASP A 1 201 ? -5.552 5.827 33.792 1.00 82.56 201 ASP A N 1
ATOM 1520 C CA . ASP A 1 201 ? -4.522 5.028 34.442 1.00 82.56 201 ASP A CA 1
ATOM 1521 C C . ASP A 1 201 ? -4.177 3.788 33.590 1.00 82.56 201 ASP A C 1
ATOM 1523 O O . ASP A 1 201 ? -5.047 3.236 32.914 1.00 82.56 201 ASP A O 1
ATOM 1527 N N . PRO A 1 202 ? -2.919 3.313 33.624 1.00 85.88 202 PRO A N 1
ATOM 1528 C CA . PRO A 1 202 ? -2.518 2.082 32.950 1.00 85.88 202 PRO A CA 1
ATOM 1529 C C . PRO A 1 202 ? -3.321 0.856 33.394 1.00 85.88 202 PRO A C 1
ATOM 1531 O O . PRO A 1 202 ? -3.515 0.639 34.591 1.00 85.88 202 PRO A O 1
ATOM 1534 N N . ALA A 1 203 ? -3.684 -0.002 32.443 1.00 89.81 203 ALA A N 1
ATOM 1535 C CA . ALA A 1 203 ? -4.365 -1.261 32.726 1.00 89.81 203 ALA A CA 1
ATOM 1536 C C . ALA A 1 203 ? -3.367 -2.349 33.155 1.00 89.81 203 ALA A C 1
ATOM 1538 O O . ALA A 1 203 ? -2.243 -2.416 32.647 1.00 89.81 203 ALA A O 1
ATOM 1539 N N . ALA A 1 204 ? -3.776 -3.221 34.076 1.00 91.50 204 ALA A N 1
ATOM 1540 C CA . ALA A 1 204 ? -2.993 -4.378 34.503 1.00 91.50 204 ALA A CA 1
ATOM 1541 C C . ALA A 1 204 ? -3.603 -5.672 33.949 1.00 91.50 204 ALA A C 1
ATOM 1543 O O . ALA A 1 204 ? -4.797 -5.919 34.118 1.00 91.50 204 ALA A O 1
ATOM 1544 N N . ILE A 1 205 ? -2.773 -6.502 33.313 1.00 93.06 205 ILE A N 1
ATOM 1545 C CA . ILE A 1 205 ? -3.154 -7.840 32.837 1.00 93.06 205 ILE A CA 1
ATOM 1546 C C . ILE A 1 205 ? -2.067 -8.808 33.299 1.00 93.06 205 ILE A C 1
ATOM 1548 O O . ILE A 1 205 ? -0.912 -8.732 32.866 1.00 93.06 205 ILE A O 1
ATOM 1552 N N . GLY A 1 206 ? -2.416 -9.671 34.253 1.00 89.69 206 GLY A N 1
ATOM 1553 C CA . GLY A 1 206 ? -1.431 -10.440 35.012 1.00 89.69 206 GLY A CA 1
ATOM 1554 C C . GLY A 1 206 ? -0.406 -9.521 35.689 1.00 89.69 206 GLY A C 1
ATOM 1555 O O . GLY A 1 206 ? -0.767 -8.545 36.341 1.00 89.69 206 GLY A O 1
ATOM 1556 N N . ASN A 1 207 ? 0.883 -9.809 35.494 1.00 88.62 207 ASN A N 1
ATOM 1557 C CA . ASN A 1 207 ? 1.992 -9.027 36.064 1.00 88.62 207 ASN A CA 1
ATOM 1558 C C . ASN A 1 207 ? 2.458 -7.866 35.169 1.00 88.62 207 ASN A C 1
ATOM 1560 O O . ASN A 1 207 ? 3.470 -7.230 35.467 1.00 88.62 207 ASN A O 1
ATOM 1564 N N . ARG A 1 208 ? 1.777 -7.615 34.046 1.00 90.50 208 ARG A N 1
ATOM 1565 C CA . ARG A 1 208 ? 2.170 -6.605 33.057 1.00 90.50 208 ARG A CA 1
ATOM 1566 C C . ARG A 1 208 ? 1.257 -5.388 33.139 1.00 90.50 208 ARG A C 1
ATOM 1568 O O . ARG A 1 208 ? 0.071 -5.505 33.444 1.00 90.50 208 ARG A O 1
ATOM 1575 N N . SER A 1 209 ? 1.827 -4.220 32.852 1.00 90.31 209 SER A N 1
ATOM 1576 C CA . SER A 1 209 ? 1.115 -2.941 32.830 1.00 90.31 209 SER A CA 1
ATOM 1577 C C . SER A 1 209 ? 1.135 -2.355 31.423 1.00 90.31 209 SER A C 1
ATOM 1579 O O . SER A 1 209 ? 2.200 -2.227 30.814 1.00 90.31 209 SER A O 1
ATOM 1581 N N . PHE A 1 210 ? -0.040 -1.974 30.935 1.00 89.12 210 PHE A N 1
ATOM 1582 C CA . PHE A 1 210 ? -0.282 -1.546 29.564 1.00 89.12 210 PHE A CA 1
ATOM 1583 C C . PHE A 1 210 ? -0.801 -0.111 29.533 1.00 89.12 210 PHE A C 1
ATOM 1585 O O . PHE A 1 210 ? -1.638 0.272 30.352 1.00 89.12 210 PHE A O 1
ATOM 1592 N N . ALA A 1 211 ? -0.269 0.695 28.620 1.00 79.19 211 ALA A N 1
ATOM 1593 C CA . ALA A 1 211 ? -0.728 2.055 28.370 1.00 79.19 211 ALA A CA 1
ATOM 1594 C C . ALA A 1 211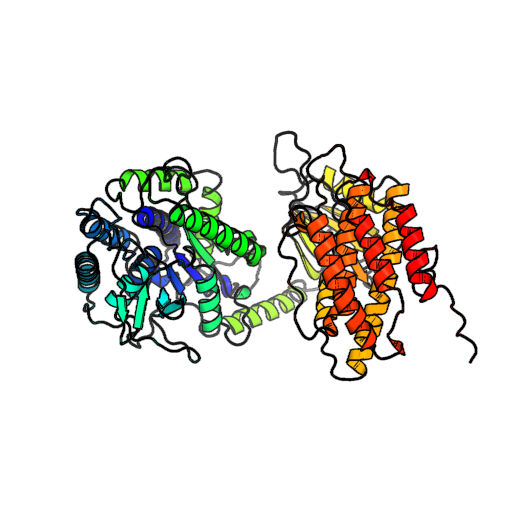 ? -0.346 2.486 26.955 1.00 79.19 211 ALA A C 1
ATOM 1596 O O . ALA A 1 211 ? 0.762 2.211 26.495 1.00 79.19 211 ALA A O 1
ATOM 1597 N N . ASP A 1 212 ? -1.235 3.223 26.307 1.00 67.62 212 ASP A N 1
ATOM 1598 C CA . ASP A 1 212 ? -1.056 3.755 24.964 1.00 67.62 212 ASP A CA 1
ATOM 1599 C C . ASP A 1 212 ? -0.190 5.036 25.012 1.00 67.62 212 ASP A C 1
ATOM 1601 O O . ASP A 1 212 ? -0.651 6.166 25.216 1.00 67.62 212 ASP A O 1
ATOM 1605 N N . GLY A 1 213 ? 1.130 4.826 24.991 1.00 49.78 213 GLY A N 1
ATOM 1606 C CA . GLY A 1 213 ? 2.152 5.837 25.279 1.00 49.78 213 GLY A CA 1
ATOM 1607 C C . GLY A 1 213 ? 2.935 6.360 24.090 1.00 49.78 213 GLY A C 1
ATOM 1608 O O . GLY A 1 213 ? 4.113 6.676 24.258 1.00 49.78 213 GLY A O 1
ATOM 1609 N N . GLY A 1 214 ? 2.289 6.443 22.929 1.00 51.88 214 GLY A N 1
ATOM 1610 C CA . GLY A 1 214 ? 2.912 6.861 21.672 1.00 51.88 214 GLY A CA 1
ATOM 1611 C C . GLY A 1 214 ? 2.842 5.785 20.595 1.00 51.88 214 GLY A C 1
ATOM 1612 O O . GLY A 1 214 ? 3.808 5.610 19.859 1.00 51.88 214 GLY A O 1
ATOM 1613 N N . LEU A 1 215 ? 1.745 5.024 20.547 1.00 55.00 215 LEU A N 1
ATOM 1614 C CA . LEU A 1 215 ? 1.470 4.166 19.404 1.00 55.00 215 LEU A CA 1
ATOM 1615 C C . LEU A 1 215 ? 0.922 5.003 18.253 1.00 55.00 215 LEU A C 1
ATOM 1617 O O . LEU A 1 215 ? 0.248 6.011 18.470 1.00 55.00 215 LEU A O 1
ATOM 1621 N N . ALA A 1 216 ? 1.184 4.555 17.026 1.00 57.00 216 ALA A N 1
ATOM 1622 C CA . ALA A 1 216 ? 0.544 5.119 15.854 1.00 57.00 216 ALA A CA 1
ATOM 1623 C C . ALA A 1 216 ? -0.981 5.047 16.034 1.00 57.00 216 ALA A C 1
ATOM 1625 O O . ALA A 1 216 ? -1.551 3.973 16.220 1.00 57.00 216 ALA A O 1
ATOM 1626 N N . ASN A 1 217 ? -1.657 6.193 15.939 1.00 76.62 217 ASN A N 1
ATOM 1627 C CA . ASN A 1 217 ? -3.115 6.268 16.066 1.00 76.62 217 ASN A CA 1
ATOM 1628 C C . ASN A 1 217 ? -3.867 5.563 14.925 1.00 76.62 217 ASN A C 1
ATOM 1630 O O . ASN A 1 217 ? -5.086 5.451 14.996 1.00 76.62 217 ASN A O 1
ATOM 1634 N N . ASN A 1 218 ? -3.164 5.099 13.891 1.00 88.69 218 ASN A N 1
ATOM 1635 C CA . ASN A 1 218 ? -3.713 4.368 12.757 1.00 88.69 218 ASN A CA 1
ATOM 1636 C C . ASN A 1 218 ? -3.123 2.945 12.722 1.00 88.69 218 ASN A C 1
ATOM 1638 O O . ASN A 1 218 ? -1.980 2.799 12.283 1.00 88.69 218 ASN A O 1
ATOM 1642 N N . PRO A 1 219 ? -3.884 1.910 13.130 1.00 93.31 219 PRO A N 1
ATOM 1643 C CA . PRO A 1 219 ? -3.397 0.536 13.248 1.00 93.31 219 PRO A CA 1
ATOM 1644 C C . PRO A 1 219 ? -3.424 -0.234 11.913 1.00 93.31 219 PRO A C 1
ATOM 1646 O O . PRO A 1 219 ? -3.529 -1.460 11.886 1.00 93.31 219 PRO A O 1
ATOM 1649 N N . VAL A 1 220 ? -3.395 0.461 10.772 1.00 95.19 220 VAL A N 1
ATOM 1650 C CA . VAL A 1 220 ? -3.583 -0.170 9.456 1.00 95.19 220 VAL A CA 1
ATOM 1651 C C . VAL A 1 220 ? -2.453 -1.139 9.089 1.00 95.19 220 VAL A C 1
ATOM 1653 O O . VAL A 1 220 ? -2.712 -2.141 8.422 1.00 95.19 220 VAL A O 1
ATOM 1656 N N . ASN A 1 221 ? -1.214 -0.891 9.534 1.00 94.75 221 ASN A N 1
ATOM 1657 C CA . ASN A 1 221 ? -0.112 -1.833 9.303 1.00 94.75 221 ASN A CA 1
ATOM 1658 C C . ASN A 1 221 ? -0.281 -3.086 10.168 1.00 94.75 221 ASN A C 1
ATOM 1660 O O . ASN A 1 221 ? 0.017 -4.187 9.733 1.00 94.75 221 ASN A O 1
ATOM 1664 N N . GLU A 1 222 ? -0.795 -2.912 11.377 1.00 94.69 222 GLU A N 1
ATOM 1665 C CA . GLU A 1 222 ? -1.027 -3.946 12.367 1.00 94.69 222 GLU A CA 1
ATOM 1666 C C . GLU A 1 222 ? -2.166 -4.855 11.906 1.00 94.69 222 GLU A C 1
ATOM 1668 O O . GLU A 1 222 ? -2.061 -6.066 12.040 1.00 94.69 222 GLU A O 1
ATOM 1673 N N . VAL A 1 223 ? -3.212 -4.299 11.285 1.00 97.12 223 VAL A N 1
ATOM 1674 C CA . VAL A 1 223 ? -4.282 -5.089 10.652 1.00 97.12 223 VAL A CA 1
ATOM 1675 C C . VAL A 1 223 ? -3.759 -5.873 9.444 1.00 97.12 223 VAL A C 1
ATOM 1677 O O . VAL A 1 223 ? -4.129 -7.032 9.273 1.00 97.12 223 VAL A O 1
ATOM 1680 N N . GLU A 1 224 ? -2.891 -5.281 8.613 1.00 96.19 224 GLU A N 1
ATOM 1681 C CA . GLU A 1 224 ? -2.236 -5.997 7.506 1.00 96.19 224 GLU A CA 1
ATOM 1682 C C . GLU A 1 224 ? -1.348 -7.142 8.015 1.00 96.19 224 GLU A C 1
ATOM 1684 O O . GLU A 1 224 ? -1.391 -8.242 7.467 1.00 96.19 224 GLU A O 1
ATOM 1689 N N . GLU A 1 225 ? -0.556 -6.900 9.057 1.00 92.50 225 GLU A N 1
ATOM 1690 C CA . GLU A 1 225 ? 0.345 -7.894 9.642 1.00 92.50 225 GLU A CA 1
ATOM 1691 C C . GLU A 1 225 ? -0.437 -9.041 10.291 1.00 92.50 225 GLU A C 1
ATOM 1693 O O . GLU A 1 225 ? -0.173 -10.202 9.989 1.00 92.50 225 GLU A O 1
ATOM 1698 N N . GLU A 1 226 ? -1.465 -8.736 11.089 1.00 93.62 226 GLU A N 1
ATOM 1699 C CA . GLU A 1 226 ? -2.330 -9.754 11.694 1.00 93.62 226 GLU A CA 1
ATOM 1700 C C . GLU A 1 226 ? -3.030 -10.600 10.637 1.00 93.62 226 GLU A C 1
ATOM 1702 O O . GLU A 1 226 ? -3.010 -11.826 10.709 1.00 93.62 226 GLU A O 1
ATOM 1707 N N . ALA A 1 227 ? -3.607 -9.966 9.614 1.00 94.31 227 ALA A N 1
ATOM 1708 C CA . ALA A 1 227 ? -4.228 -10.703 8.525 1.00 94.31 227 ALA A CA 1
ATOM 1709 C C . ALA A 1 227 ? -3.210 -11.581 7.781 1.00 94.31 227 ALA A C 1
ATOM 1711 O O . ALA A 1 227 ? -3.529 -12.706 7.391 1.00 94.31 227 ALA A O 1
ATOM 1712 N N . SER A 1 228 ? -1.974 -11.105 7.629 1.00 91.88 228 SER A N 1
ATOM 1713 C CA . SER A 1 228 ? -0.913 -11.893 7.009 1.00 91.88 228 SER A CA 1
ATOM 1714 C C . SER A 1 228 ? -0.556 -13.119 7.849 1.00 91.88 228 SER A C 1
ATOM 1716 O O . SER A 1 228 ? -0.491 -14.222 7.312 1.00 91.88 228 SER A O 1
ATOM 1718 N N . ASN A 1 229 ? -0.416 -12.954 9.166 1.00 89.81 229 ASN A N 1
ATOM 1719 C CA . ASN A 1 229 ? -0.118 -14.043 10.100 1.00 89.81 229 ASN A CA 1
ATOM 1720 C C . ASN A 1 229 ? -1.259 -15.064 10.192 1.00 89.81 229 ASN A C 1
ATOM 1722 O O . ASN A 1 229 ? -1.015 -16.246 10.417 1.00 89.81 229 ASN A O 1
ATOM 1726 N N . ILE A 1 230 ? -2.504 -14.627 9.997 1.00 88.50 230 ILE A N 1
ATOM 1727 C CA . ILE A 1 230 ? -3.668 -15.511 10.020 1.00 88.50 230 ILE A CA 1
ATOM 1728 C C . ILE A 1 230 ? -3.789 -16.332 8.730 1.00 88.50 230 ILE A C 1
ATOM 1730 O O . ILE A 1 230 ? -3.960 -17.549 8.792 1.00 88.50 230 ILE A O 1
ATOM 1734 N N . TRP A 1 231 ? -3.795 -15.669 7.570 1.00 87.44 231 TRP A N 1
ATOM 1735 C CA . TRP A 1 231 ? -4.244 -16.284 6.311 1.00 87.44 231 TRP A CA 1
ATOM 1736 C C . TRP A 1 231 ? -3.112 -16.617 5.340 1.00 87.44 231 TRP A C 1
ATOM 1738 O O . TRP A 1 231 ? -3.338 -17.346 4.373 1.00 87.44 231 TRP A O 1
ATOM 1748 N N . CYS A 1 232 ? -1.907 -16.098 5.565 1.00 83.00 232 CYS A N 1
ATOM 1749 C CA . CYS A 1 232 ? -0.767 -16.335 4.689 1.00 83.00 232 CYS A CA 1
ATOM 1750 C C . CYS A 1 232 ? 0.569 -16.300 5.445 1.00 83.00 232 CYS A C 1
ATOM 1752 O O . CYS A 1 232 ? 1.530 -15.708 4.961 1.00 83.00 232 CYS A O 1
ATOM 1754 N N . SER A 1 233 ? 0.650 -16.948 6.611 1.00 77.88 233 SER A N 1
ATOM 1755 C CA . SER A 1 233 ? 1.865 -16.983 7.444 1.00 77.88 233 SER A CA 1
ATOM 1756 C C . SER A 1 233 ? 3.094 -17.531 6.707 1.00 77.88 233 SER A C 1
ATOM 1758 O O . SER A 1 233 ? 4.211 -17.085 6.952 1.00 77.88 233 SER A O 1
ATOM 1760 N N . GLU A 1 234 ? 2.897 -18.454 5.761 1.00 73.12 234 GLU A N 1
ATOM 1761 C CA . GLU A 1 234 ? 3.981 -19.041 4.963 1.00 73.12 234 GLU A CA 1
ATOM 1762 C C . GLU A 1 234 ? 4.489 -18.122 3.840 1.00 73.12 234 GLU A C 1
ATOM 1764 O O . GLU A 1 234 ? 5.673 -18.156 3.503 1.00 73.12 234 GLU A O 1
ATOM 1769 N N . THR A 1 235 ? 3.610 -17.318 3.227 1.00 75.25 235 THR A N 1
ATOM 1770 C CA . THR A 1 235 ? 3.935 -16.543 2.012 1.00 75.25 235 THR A CA 1
ATOM 1771 C C . THR A 1 235 ? 4.060 -15.042 2.258 1.00 75.25 235 THR A C 1
ATOM 1773 O O . THR A 1 235 ? 4.750 -14.355 1.506 1.00 75.25 235 THR A O 1
ATOM 1776 N N . GLY A 1 236 ? 3.373 -14.516 3.274 1.00 76.56 236 GLY A N 1
ATOM 1777 C CA . GLY A 1 236 ? 3.225 -13.088 3.552 1.00 76.56 236 GLY A CA 1
ATOM 1778 C C . GLY A 1 236 ? 2.445 -12.301 2.488 1.00 76.56 236 GLY A C 1
ATOM 1779 O O . GLY A 1 236 ? 2.323 -11.082 2.607 1.00 76.56 236 GLY A O 1
ATOM 1780 N N . ASP A 1 237 ? 1.925 -12.949 1.437 1.00 81.69 237 ASP A N 1
ATOM 1781 C CA . ASP A 1 237 ? 1.267 -12.263 0.318 1.00 81.69 237 ASP A CA 1
ATOM 1782 C C . ASP A 1 237 ? -0.248 -12.154 0.530 1.00 81.69 237 ASP A C 1
ATOM 1784 O O . ASP A 1 237 ? -1.052 -12.896 -0.035 1.00 81.69 237 ASP A O 1
ATOM 1788 N N . LEU A 1 238 ? -0.640 -11.197 1.371 1.00 89.69 238 LEU A N 1
ATOM 1789 C CA . LEU A 1 238 ? -2.036 -10.957 1.741 1.00 89.69 238 LEU A CA 1
ATOM 1790 C C . LEU A 1 238 ? -2.861 -10.316 0.610 1.00 89.69 238 LEU A C 1
ATOM 1792 O O . LEU A 1 238 ? -4.054 -10.582 0.452 1.00 89.69 238 LEU A O 1
ATOM 1796 N N . LYS A 1 239 ? -2.248 -9.438 -0.190 1.00 90.50 239 LYS A N 1
ATOM 1797 C CA . LYS A 1 239 ? -2.937 -8.558 -1.157 1.00 90.50 239 LYS A CA 1
ATOM 1798 C C . LYS A 1 239 ? -3.825 -9.279 -2.186 1.00 90.50 239 LYS A C 1
ATOM 1800 O O . LYS A 1 239 ? -4.871 -8.724 -2.539 1.00 90.50 239 LYS A O 1
ATOM 1805 N N . PRO A 1 240 ? -3.463 -10.464 -2.713 1.00 86.94 240 PRO A N 1
ATOM 1806 C CA . PRO A 1 240 ? -4.336 -11.232 -3.594 1.00 86.94 240 PRO A CA 1
ATOM 1807 C C . PRO A 1 240 ? -5.612 -11.723 -2.910 1.00 86.94 240 PRO A C 1
ATOM 1809 O O . PRO A 1 240 ? -6.618 -11.864 -3.595 1.00 86.94 240 PRO A O 1
ATOM 1812 N N . LEU A 1 241 ? -5.576 -11.945 -1.592 1.00 89.94 241 LEU A N 1
ATOM 1813 C CA . LEU A 1 241 ? -6.675 -12.500 -0.795 1.00 89.94 241 LEU A CA 1
ATOM 1814 C C . LEU A 1 241 ? -7.683 -11.436 -0.347 1.00 89.94 241 LEU A C 1
ATOM 1816 O O . LEU A 1 241 ? -8.816 -11.765 0.002 1.00 89.94 241 LEU A O 1
ATOM 1820 N N . VAL A 1 242 ? -7.289 -10.160 -0.364 1.00 93.25 242 VAL A N 1
ATOM 1821 C CA . VAL A 1 242 ? -8.134 -9.056 0.098 1.00 93.25 242 VAL A CA 1
ATOM 1822 C C . VAL A 1 242 ? -9.153 -8.652 -0.955 1.00 93.25 242 VAL A C 1
ATOM 1824 O O . VAL A 1 242 ? -8.823 -8.195 -2.057 1.00 93.25 242 VAL A O 1
ATOM 1827 N N . LYS A 1 243 ? -10.418 -8.784 -0.560 1.00 93.88 243 LYS A N 1
ATOM 1828 C CA . LYS A 1 243 ? -11.582 -8.260 -1.262 1.00 93.88 243 LYS A CA 1
ATOM 1829 C C . LYS A 1 243 ? -11.778 -6.780 -0.951 1.00 93.88 243 LYS A C 1
ATOM 1831 O O . LYS A 1 243 ? -11.904 -5.980 -1.878 1.00 93.88 243 LYS A O 1
ATOM 1836 N N . CYS A 1 244 ? -11.787 -6.426 0.334 1.00 95.88 244 CYS A N 1
ATOM 1837 C CA . CYS A 1 244 ? -12.011 -5.060 0.796 1.00 95.88 244 CYS A CA 1
ATOM 1838 C C . CYS A 1 244 ? -11.228 -4.789 2.083 1.00 95.88 244 CYS A C 1
ATOM 1840 O O . CYS A 1 244 ? -11.367 -5.520 3.052 1.00 95.88 244 CYS A O 1
ATOM 1842 N N . PHE A 1 245 ? -10.440 -3.726 2.125 1.00 97.69 245 PHE A N 1
ATOM 1843 C CA . PHE A 1 245 ? -9.771 -3.265 3.333 1.00 97.69 245 PHE A CA 1
ATOM 1844 C C . PHE A 1 245 ? -10.147 -1.808 3.571 1.00 97.69 245 PHE A C 1
ATOM 1846 O O . PHE A 1 245 ? -9.789 -0.923 2.794 1.00 97.69 245 PHE A O 1
ATOM 1853 N N . ILE A 1 246 ? -10.904 -1.569 4.637 1.00 98.06 246 ILE A N 1
ATOM 1854 C CA . ILE A 1 246 ? -11.356 -0.247 5.044 1.00 98.06 246 ILE A CA 1
ATOM 1855 C C . ILE A 1 246 ? -10.533 0.215 6.243 1.00 98.06 246 ILE A C 1
ATOM 1857 O O . ILE A 1 246 ? -10.402 -0.488 7.237 1.00 98.06 246 ILE A O 1
ATOM 1861 N N . SER A 1 247 ? -10.001 1.426 6.159 1.00 97.19 247 SER A N 1
ATOM 1862 C CA . SER A 1 247 ? -9.378 2.133 7.271 1.00 97.19 247 SER A CA 1
ATOM 1863 C C . SER A 1 247 ? -10.166 3.418 7.528 1.00 97.19 247 SER A C 1
ATOM 1865 O O . SER A 1 247 ? -10.462 4.154 6.580 1.00 97.19 247 SER A O 1
ATOM 1867 N N . ILE A 1 248 ? -10.544 3.681 8.780 1.00 95.19 248 ILE A N 1
ATOM 1868 C CA . ILE A 1 248 ? -11.378 4.832 9.153 1.00 95.19 248 ILE A CA 1
ATOM 1869 C C . ILE A 1 248 ? -10.680 5.661 10.234 1.00 95.19 248 ILE A C 1
ATOM 1871 O O . ILE A 1 248 ? -10.355 5.153 11.305 1.00 95.19 248 ILE A O 1
ATOM 1875 N N . GLY A 1 249 ? -10.471 6.943 9.933 1.00 89.06 249 GLY A N 1
ATOM 1876 C CA . GLY A 1 249 ? -9.898 7.934 10.837 1.00 89.06 249 GLY A CA 1
ATOM 1877 C C . GLY A 1 249 ? -10.956 8.787 11.552 1.00 89.06 249 GLY A C 1
ATOM 1878 O O . GLY A 1 249 ? -12.048 8.972 11.011 1.00 89.06 249 GLY A O 1
ATOM 1879 N N . PRO A 1 250 ? -10.629 9.373 12.719 1.00 78.50 250 PRO A N 1
ATOM 1880 C CA . PRO A 1 250 ? -11.548 10.167 13.540 1.00 78.50 250 PRO A CA 1
ATOM 1881 C C . PRO A 1 250 ? -11.639 11.645 13.104 1.00 78.50 250 PRO A C 1
ATOM 1883 O O . PRO A 1 250 ? -12.114 12.489 13.862 1.00 78.50 250 PRO A O 1
ATOM 1886 N N . GLY A 1 251 ? -11.105 11.993 11.930 1.00 78.00 251 GLY A N 1
ATOM 1887 C CA . GLY A 1 251 ? -11.000 13.361 11.429 1.00 78.00 251 GLY A CA 1
ATOM 1888 C C . GLY A 1 251 ? -9.711 14.098 11.809 1.00 78.00 251 GLY A C 1
ATOM 1889 O O . GLY A 1 251 ? -8.971 13.701 12.714 1.00 78.00 251 GLY A O 1
ATOM 1890 N N . THR A 1 252 ? -9.423 15.184 11.088 1.00 69.81 252 THR A N 1
ATOM 1891 C CA . THR A 1 252 ? -8.225 16.016 11.281 1.00 69.81 252 THR A CA 1
ATOM 1892 C C . THR A 1 252 ? -8.417 17.059 12.401 1.00 69.81 252 THR A C 1
ATOM 1894 O O . THR A 1 252 ? -9.418 17.779 12.419 1.00 69.81 252 THR A O 1
ATOM 1897 N N . PRO A 1 253 ? -7.486 17.183 13.370 1.00 61.62 253 PRO A N 1
ATOM 1898 C CA . PRO A 1 253 ? -7.540 18.241 14.386 1.00 61.62 253 PRO A CA 1
ATOM 1899 C C . PRO A 1 253 ? -7.091 19.616 13.841 1.00 61.62 253 PRO A C 1
ATOM 1901 O O . PRO A 1 253 ? -6.321 19.687 12.886 1.00 61.62 253 PRO A O 1
ATOM 1904 N N . ASN A 1 254 ? -7.525 20.727 14.465 1.00 55.22 254 ASN A N 1
ATOM 1905 C CA . ASN A 1 254 ? -7.022 22.075 14.136 1.00 55.22 254 ASN A CA 1
ATOM 1906 C C . ASN A 1 254 ? -5.605 22.266 14.684 1.00 55.22 254 ASN A C 1
ATOM 1908 O O . ASN A 1 254 ? -5.397 22.081 15.876 1.00 55.22 254 ASN A O 1
ATOM 1912 N N . ILE A 1 255 ? -4.653 22.716 13.868 1.00 47.12 255 ILE A N 1
ATOM 1913 C CA . ILE A 1 255 ? -3.283 23.016 14.319 1.00 47.12 255 ILE A CA 1
ATOM 1914 C C . ILE A 1 255 ? -3.215 24.403 15.001 1.00 47.12 255 ILE A C 1
ATOM 1916 O O . ILE A 1 255 ? -2.413 24.611 15.906 1.00 47.12 255 ILE A O 1
ATOM 1920 N N . ASN A 1 256 ? -4.112 25.335 14.650 1.00 41.81 256 ASN A N 1
ATOM 1921 C CA . ASN A 1 256 ? -4.056 26.739 15.090 1.00 41.81 256 ASN A CA 1
ATOM 1922 C C . ASN A 1 256 ? -4.830 27.044 16.389 1.00 41.81 256 ASN A C 1
ATOM 1924 O O . ASN A 1 256 ? -4.704 28.138 16.931 1.00 41.81 256 ASN A O 1
ATOM 1928 N N . ALA A 1 257 ? -5.641 26.118 16.912 1.00 39.31 257 ALA A N 1
ATOM 1929 C CA . ALA A 1 257 ? -6.518 26.377 18.068 1.00 39.31 257 ALA A CA 1
ATOM 1930 C C . ALA A 1 257 ? -5.876 26.074 19.439 1.00 39.31 257 ALA A C 1
ATOM 1932 O O . ALA A 1 257 ? -6.544 26.135 20.470 1.00 39.31 257 ALA A O 1
ATOM 1933 N N . PHE A 1 258 ? -4.592 25.723 19.469 1.00 42.25 258 PHE A N 1
ATOM 1934 C CA . PHE A 1 258 ? -4.033 24.931 20.561 1.00 42.25 258 PHE A CA 1
ATOM 1935 C C . PHE A 1 258 ? -2.739 25.487 21.187 1.00 42.25 258 PHE A C 1
ATOM 1937 O O . PHE A 1 258 ? -2.012 24.796 21.899 1.00 42.25 258 PHE A O 1
ATOM 1944 N N . GLU A 1 259 ? -2.483 26.783 21.042 1.00 33.81 259 GLU A N 1
ATOM 1945 C CA . GLU A 1 259 ? -1.325 27.453 21.655 1.00 33.81 259 GLU A CA 1
ATOM 1946 C C . GLU A 1 259 ? -1.392 27.640 23.189 1.00 33.81 259 GLU A C 1
ATOM 1948 O O . GLU A 1 259 ? -0.595 28.385 23.756 1.00 33.81 259 GLU A O 1
ATOM 1953 N N . LYS A 1 260 ? -2.286 26.963 23.924 1.00 37.75 260 LYS A N 1
ATOM 1954 C CA . LYS A 1 260 ? -2.328 27.075 25.395 1.00 37.75 260 LYS A CA 1
ATOM 1955 C C . LYS A 1 260 ? -2.171 25.724 26.105 1.00 37.75 260 LYS A C 1
ATOM 1957 O O . LYS A 1 260 ? -3.127 25.065 26.488 1.00 37.75 260 LYS A O 1
ATOM 1962 N N . ASN A 1 261 ? -0.898 25.395 26.343 1.00 39.44 261 ASN A N 1
ATOM 1963 C CA . ASN A 1 261 ? -0.349 24.621 27.468 1.00 39.44 261 ASN A CA 1
ATOM 1964 C C . ASN A 1 261 ? -0.497 23.081 27.556 1.00 39.44 261 ASN A C 1
ATOM 1966 O O . ASN A 1 261 ? -0.116 22.544 28.591 1.00 39.44 261 ASN A O 1
ATOM 1970 N N . MET A 1 262 ? -0.897 22.340 26.509 1.00 45.22 262 MET A N 1
ATOM 1971 C CA . MET A 1 262 ? -0.864 20.847 26.511 1.00 45.22 262 MET A CA 1
ATOM 1972 C C . MET A 1 262 ? -0.596 20.177 25.129 1.00 45.22 262 MET A C 1
ATOM 1974 O O . MET A 1 262 ? -1.026 19.051 24.898 1.00 45.22 262 MET A O 1
ATOM 1978 N N . LEU A 1 263 ? 0.093 20.824 24.173 1.00 49.31 263 LEU A N 1
ATOM 1979 C CA . LEU A 1 263 ? -0.149 20.542 22.737 1.00 49.31 263 LEU A CA 1
ATOM 1980 C C . LEU A 1 263 ? 1.010 20.189 21.799 1.00 49.31 263 LEU A C 1
ATOM 1982 O O . LEU A 1 263 ? 0.906 20.391 20.595 1.00 49.31 263 LEU A O 1
ATOM 1986 N N . LYS A 1 264 ? 2.068 19.545 22.298 1.00 47.62 264 LYS A N 1
ATOM 1987 C CA . LYS A 1 264 ? 3.054 18.912 21.400 1.00 47.62 264 LYS A CA 1
ATOM 1988 C C . LYS A 1 264 ? 2.624 17.501 20.965 1.00 47.62 264 LYS A C 1
ATOM 1990 O O . LYS A 1 264 ? 2.573 17.201 19.780 1.00 47.62 264 LYS A O 1
ATOM 1995 N N . THR A 1 265 ? 2.173 16.688 21.919 1.00 51.38 265 THR A N 1
ATOM 1996 C CA . THR A 1 265 ? 1.851 15.268 21.709 1.00 51.38 265 THR A CA 1
ATOM 1997 C C . THR A 1 265 ? 0.710 15.029 20.713 1.00 51.38 265 THR A C 1
ATOM 1999 O O . THR A 1 265 ? 0.802 14.134 19.886 1.00 51.38 265 THR A O 1
ATOM 2002 N N . LEU A 1 266 ? -0.360 15.834 20.736 1.00 54.97 266 LEU A N 1
ATOM 2003 C CA . LEU A 1 266 ? -1.504 15.652 19.825 1.00 54.97 266 LEU A CA 1
ATOM 2004 C C . LEU A 1 266 ? -1.180 16.015 18.368 1.00 54.97 266 LEU A C 1
ATOM 2006 O O . LEU A 1 266 ? -1.704 15.387 17.449 1.00 54.97 266 LEU A O 1
ATOM 2010 N N . VAL A 1 267 ? -0.319 17.016 18.161 1.00 56.78 267 VAL A N 1
ATOM 2011 C CA . VAL A 1 267 ? 0.161 17.406 16.827 1.00 56.78 267 VAL A CA 1
ATOM 2012 C C . VAL A 1 267 ? 1.090 16.329 16.268 1.00 56.78 267 VAL A C 1
ATOM 2014 O O . VAL A 1 267 ? 0.948 15.947 15.104 1.00 56.78 267 VAL A O 1
ATOM 2017 N N . ASP A 1 268 ? 1.984 15.791 17.103 1.00 59.06 268 ASP A N 1
ATOM 2018 C CA . ASP A 1 268 ? 2.876 14.689 16.730 1.00 59.06 268 ASP A CA 1
ATOM 2019 C C . ASP A 1 268 ? 2.068 13.443 16.319 1.00 59.06 268 ASP A C 1
ATOM 2021 O O . ASP A 1 268 ? 2.306 12.881 15.250 1.00 59.06 268 ASP A O 1
ATOM 2025 N N . ILE A 1 269 ? 1.031 13.095 17.090 1.00 62.25 269 ILE A N 1
ATOM 2026 C CA . ILE A 1 269 ? 0.113 11.983 16.799 1.00 62.25 269 ILE A CA 1
ATOM 2027 C C . ILE A 1 269 ? -0.636 12.185 15.472 1.00 62.25 269 ILE A C 1
ATOM 2029 O O . ILE A 1 269 ? -0.713 11.266 14.653 1.00 62.25 269 ILE A O 1
ATOM 2033 N N . ALA A 1 270 ? -1.194 13.375 15.223 1.00 62.72 270 ALA A N 1
ATOM 2034 C CA . ALA A 1 270 ? -1.901 13.661 13.972 1.00 62.72 270 ALA A CA 1
ATOM 2035 C C . ALA A 1 270 ? -0.961 13.559 12.758 1.00 62.72 270 ALA A C 1
ATOM 2037 O O . ALA A 1 270 ? -1.292 12.925 11.753 1.00 62.72 270 ALA A O 1
ATOM 2038 N N . THR A 1 271 ? 0.250 14.107 12.891 1.00 61.00 271 THR A N 1
ATOM 2039 C CA . THR A 1 271 ? 1.292 14.056 11.856 1.00 61.00 271 THR A CA 1
ATOM 2040 C C . THR A 1 271 ? 1.727 12.617 11.566 1.00 61.00 271 THR A C 1
ATOM 2042 O O . THR A 1 271 ? 1.891 12.226 10.407 1.00 61.00 271 THR A O 1
ATOM 2045 N N . GLU A 1 272 ? 1.899 11.803 12.607 1.00 70.38 272 GLU A N 1
ATOM 2046 C CA . GLU A 1 272 ? 2.238 10.385 12.486 1.00 70.38 272 GLU A CA 1
ATOM 2047 C C . GLU A 1 272 ? 1.113 9.573 11.833 1.00 70.38 272 GLU A C 1
ATOM 2049 O O . GLU A 1 272 ? 1.382 8.753 10.953 1.00 70.38 272 GLU A O 1
ATOM 2054 N N . THR A 1 273 ? -0.145 9.843 12.189 1.00 74.50 273 THR A N 1
ATOM 2055 C CA . THR A 1 273 ? -1.335 9.202 11.598 1.00 74.50 273 THR A CA 1
ATOM 2056 C C . THR A 1 273 ? -1.389 9.445 10.091 1.00 74.50 273 THR A C 1
ATOM 2058 O O . THR A 1 273 ? -1.543 8.506 9.305 1.00 74.50 273 THR A O 1
ATOM 2061 N N . GLU A 1 274 ? -1.202 10.696 9.660 1.00 73.12 274 GLU A N 1
ATOM 2062 C CA . GLU A 1 274 ? -1.181 11.051 8.240 1.00 73.12 274 GLU A CA 1
ATOM 2063 C C . GLU A 1 274 ? 0.013 10.441 7.503 1.00 73.12 274 GLU A C 1
ATOM 2065 O O . GLU A 1 274 ? -0.122 9.990 6.363 1.00 73.12 274 GLU A O 1
ATOM 2070 N N . ARG A 1 275 ? 1.192 10.401 8.139 1.00 76.69 275 ARG A N 1
ATOM 2071 C CA . ARG A 1 275 ? 2.382 9.746 7.577 1.00 76.69 275 ARG A CA 1
ATOM 2072 C C . ARG A 1 275 ? 2.149 8.252 7.377 1.00 76.69 275 ARG A C 1
ATOM 2074 O O . ARG A 1 275 ? 2.384 7.753 6.278 1.00 76.69 275 ARG A O 1
ATOM 2081 N N . THR A 1 276 ? 1.641 7.572 8.399 1.00 82.88 276 THR A N 1
ATOM 2082 C CA . THR A 1 276 ? 1.294 6.146 8.363 1.00 82.88 276 THR A CA 1
ATOM 2083 C C . THR A 1 276 ? 0.300 5.867 7.245 1.00 82.88 276 THR A C 1
ATOM 2085 O O . THR A 1 276 ? 0.536 5.002 6.402 1.00 82.88 276 THR A O 1
ATOM 2088 N N . GLN A 1 277 ? -0.750 6.682 7.152 1.00 82.12 277 GLN A N 1
ATOM 2089 C CA . GLN A 1 277 ? -1.774 6.553 6.125 1.00 82.12 277 GLN A CA 1
ATOM 2090 C C . GLN A 1 277 ? -1.227 6.744 4.703 1.00 82.12 277 GLN A C 1
ATOM 2092 O O . GLN A 1 277 ? -1.551 5.971 3.799 1.00 82.12 277 GLN A O 1
ATOM 2097 N N . ARG A 1 278 ? -0.398 7.771 4.487 1.00 79.75 278 ARG A N 1
ATOM 2098 C CA . ARG A 1 278 ? 0.216 8.063 3.182 1.00 79.75 278 ARG A CA 1
ATOM 2099 C C . ARG A 1 278 ? 1.132 6.923 2.740 1.00 79.75 278 ARG A C 1
ATOM 2101 O O . ARG A 1 278 ? 1.043 6.472 1.599 1.00 79.75 278 ARG A O 1
ATOM 2108 N N . ASN A 1 279 ? 1.950 6.414 3.660 1.00 82.06 279 ASN A N 1
ATOM 2109 C CA . ASN A 1 279 ? 2.841 5.286 3.410 1.00 82.06 279 ASN A CA 1
ATOM 2110 C C . ASN A 1 279 ? 2.050 4.004 3.114 1.00 82.06 279 ASN A C 1
ATOM 2112 O O . ASN A 1 279 ? 2.387 3.280 2.177 1.00 82.06 279 ASN A O 1
ATOM 2116 N N . PHE A 1 280 ? 0.967 3.745 3.852 1.00 87.56 280 PHE A N 1
ATOM 2117 C CA . PHE A 1 280 ? 0.115 2.580 3.625 1.00 87.56 280 PHE A CA 1
ATOM 2118 C C . PHE A 1 280 ? -0.565 2.630 2.254 1.00 87.56 280 PHE A C 1
ATOM 2120 O O . PHE A 1 280 ? -0.426 1.694 1.465 1.00 87.56 280 PHE A O 1
ATOM 2127 N N . ILE A 1 281 ? -1.216 3.755 1.919 1.00 80.81 281 ILE A N 1
ATOM 2128 C CA . ILE A 1 281 ? -1.803 3.977 0.588 1.00 80.81 281 ILE A CA 1
ATOM 2129 C C . ILE A 1 281 ? -0.750 3.748 -0.490 1.00 80.81 281 ILE A C 1
ATOM 2131 O O . ILE A 1 281 ? -1.068 3.100 -1.486 1.00 80.81 281 ILE A O 1
ATOM 2135 N N . SER A 1 282 ? 0.485 4.233 -0.285 1.00 74.31 282 SER A N 1
ATOM 2136 C CA . SER A 1 282 ? 1.617 4.047 -1.204 1.00 74.31 282 SER A CA 1
ATOM 2137 C C . SER A 1 282 ? 1.911 2.563 -1.484 1.00 74.31 282 SER A C 1
ATOM 2139 O O . SER A 1 282 ? 2.031 2.157 -2.642 1.00 74.31 282 SER A O 1
ATOM 2141 N N . ARG A 1 283 ? 1.915 1.718 -0.446 1.00 88.12 283 ARG A N 1
ATOM 2142 C CA . ARG A 1 283 ? 2.120 0.263 -0.580 1.00 88.12 283 ARG A CA 1
ATOM 2143 C C . ARG A 1 283 ? 0.909 -0.470 -1.173 1.00 88.12 283 ARG A C 1
ATOM 2145 O O . ARG A 1 283 ? 1.090 -1.499 -1.826 1.00 88.12 283 ARG A O 1
ATOM 2152 N N . TRP A 1 284 ? -0.303 0.053 -0.981 1.00 88.69 284 TRP A N 1
ATOM 2153 C CA . TRP A 1 284 ? -1.580 -0.536 -1.421 1.00 88.69 284 TRP A CA 1
ATOM 2154 C C . TRP A 1 284 ? -2.175 0.132 -2.676 1.00 88.69 284 TRP A C 1
ATOM 2156 O O . TRP A 1 284 ? -3.389 0.123 -2.871 1.00 88.69 284 TRP A O 1
ATOM 2166 N N . ALA A 1 285 ? -1.327 0.694 -3.554 1.00 74.56 285 ALA A N 1
ATOM 2167 C CA . ALA A 1 285 ? -1.727 1.408 -4.785 1.00 74.56 285 ALA A CA 1
ATOM 2168 C C . ALA A 1 285 ? -2.789 0.677 -5.590 1.00 74.56 285 ALA A C 1
ATOM 2170 O O . ALA A 1 285 ? -3.904 1.153 -5.765 1.00 74.56 285 ALA A O 1
ATOM 2171 N N . LYS A 1 286 ? -2.405 -0.524 -6.017 1.00 77.25 286 LYS A N 1
ATOM 2172 C CA . LYS A 1 286 ? -3.159 -1.359 -6.928 1.00 77.25 286 LYS A CA 1
ATOM 2173 C C . LYS A 1 286 ? -4.507 -1.721 -6.324 1.00 77.25 286 LYS A C 1
ATOM 2175 O O . LYS A 1 286 ? -5.524 -1.618 -6.989 1.00 77.25 286 LYS A O 1
ATOM 2180 N N . GLN A 1 287 ? -4.519 -2.091 -5.046 1.00 87.69 287 GLN A N 1
ATOM 2181 C CA . GLN A 1 287 ? -5.748 -2.400 -4.327 1.00 87.69 287 GLN A CA 1
ATOM 2182 C C . GLN A 1 287 ? -6.635 -1.162 -4.190 1.00 87.69 287 GLN A C 1
ATOM 2184 O O . GLN A 1 287 ? -7.845 -1.287 -4.297 1.00 87.69 287 GLN A O 1
ATOM 2189 N N . SER A 1 288 ? -6.074 0.032 -3.999 1.00 80.50 288 SER A N 1
ATOM 2190 C CA . SER A 1 288 ? -6.866 1.264 -3.980 1.00 80.50 288 SER A CA 1
ATOM 2191 C C . SER A 1 288 ? -7.480 1.570 -5.352 1.00 80.50 288 SER A C 1
ATOM 2193 O O . SER A 1 288 ? -8.676 1.842 -5.421 1.00 80.50 288 SER A O 1
ATOM 2195 N N . ASP A 1 289 ? -6.705 1.441 -6.433 1.00 78.88 289 ASP A N 1
ATOM 2196 C CA . ASP A 1 289 ? -7.169 1.663 -7.813 1.00 78.88 289 ASP A CA 1
ATOM 2197 C C . ASP A 1 289 ? -8.230 0.640 -8.248 1.00 78.88 289 ASP A C 1
ATOM 2199 O O . ASP A 1 289 ? -9.150 0.956 -8.999 1.00 78.88 289 ASP A O 1
ATOM 2203 N N . GLU A 1 290 ? -8.128 -0.588 -7.742 1.00 83.25 290 GLU A N 1
ATOM 2204 C CA . GLU A 1 290 ? -9.081 -1.674 -7.979 1.00 83.25 290 GLU A CA 1
ATOM 2205 C C . GLU A 1 290 ? -10.296 -1.626 -7.029 1.00 83.25 290 GLU A C 1
ATOM 2207 O O . GLU A 1 290 ? -11.072 -2.579 -6.992 1.00 83.25 290 GLU A O 1
ATOM 2212 N N . ASN A 1 291 ? -10.490 -0.542 -6.261 1.00 89.31 291 ASN A N 1
ATOM 2213 C CA . ASN A 1 291 ? -11.574 -0.404 -5.275 1.00 89.31 291 ASN A CA 1
ATOM 2214 C C . ASN A 1 291 ? -11.592 -1.539 -4.231 1.00 89.31 291 ASN A C 1
ATOM 2216 O O . ASN A 1 291 ? -12.647 -2.061 -3.875 1.00 89.31 291 ASN A O 1
ATOM 2220 N N . ARG A 1 292 ? -10.413 -1.941 -3.754 1.00 90.94 292 ARG A N 1
ATOM 2221 C CA . ARG A 1 292 ? -10.190 -2.971 -2.723 1.00 90.94 292 ARG A CA 1
ATOM 2222 C C . ARG A 1 292 ? -9.559 -2.425 -1.445 1.00 90.94 292 ARG A C 1
ATOM 2224 O O . ARG A 1 292 ? -9.587 -3.110 -0.433 1.00 90.94 292 ARG A O 1
ATOM 2231 N N . TYR A 1 293 ? -9.017 -1.208 -1.464 1.00 95.25 293 TYR A N 1
ATOM 2232 C CA . TYR A 1 293 ? -8.590 -0.486 -0.265 1.00 95.25 293 TYR A CA 1
ATOM 2233 C C . TYR A 1 293 ? -9.239 0.896 -0.203 1.00 95.25 293 TYR A C 1
ATOM 2235 O O . TYR A 1 293 ? -9.172 1.665 -1.167 1.00 95.25 293 TYR A O 1
ATOM 2243 N N . PHE A 1 294 ? -9.818 1.229 0.949 1.00 95.19 294 PHE A N 1
ATOM 2244 C CA . PHE A 1 294 ? -10.516 2.484 1.192 1.00 95.19 294 PHE A CA 1
ATOM 2245 C C . PHE A 1 294 ? -10.027 3.126 2.483 1.00 95.19 294 PHE A C 1
ATOM 2247 O O . PHE A 1 294 ? -10.034 2.509 3.543 1.00 95.19 294 PHE A O 1
ATOM 2254 N N . ARG A 1 295 ? -9.669 4.408 2.402 1.00 94.00 295 ARG A N 1
ATOM 2255 C CA . ARG A 1 295 ? -9.492 5.263 3.576 1.00 94.00 295 ARG A CA 1
ATOM 2256 C C . ARG A 1 295 ? -10.605 6.290 3.627 1.00 94.00 295 ARG A C 1
ATOM 2258 O O . ARG A 1 295 ? -10.771 7.034 2.654 1.00 94.00 295 ARG A O 1
ATOM 2265 N N . PHE A 1 296 ? -11.283 6.354 4.764 1.00 93.56 296 PHE A N 1
ATOM 2266 C CA . PHE A 1 296 ? -12.223 7.412 5.105 1.00 93.56 296 PHE A CA 1
ATOM 2267 C C . PHE A 1 296 ? -11.670 8.201 6.288 1.00 93.56 296 PHE A C 1
ATOM 2269 O O . PHE A 1 296 ? -11.269 7.623 7.291 1.00 93.56 296 PHE A O 1
ATOM 2276 N N . ASN A 1 297 ? -11.577 9.516 6.146 1.00 89.94 297 ASN A N 1
ATOM 2277 C CA . ASN A 1 297 ? -11.145 10.411 7.212 1.00 89.94 297 ASN A CA 1
ATOM 2278 C C . ASN A 1 297 ? -11.659 11.812 6.895 1.00 89.94 297 ASN A C 1
ATOM 2280 O O . ASN A 1 297 ? -11.422 12.304 5.791 1.00 89.94 297 ASN A O 1
ATOM 2284 N N . ILE A 1 298 ? -12.353 12.429 7.847 1.00 86.44 298 ILE A N 1
ATOM 2285 C CA . ILE A 1 298 ? -12.971 13.742 7.659 1.00 86.44 298 ILE A CA 1
ATOM 2286 C C . ILE A 1 298 ? -11.880 14.814 7.689 1.00 86.44 298 ILE A C 1
ATOM 2288 O O . ILE A 1 298 ? -11.133 14.937 8.658 1.00 86.44 298 ILE A O 1
ATOM 2292 N N . ASP A 1 299 ? -11.770 15.572 6.608 1.00 75.69 299 ASP A N 1
ATOM 2293 C CA . ASP A 1 299 ? -10.733 16.578 6.379 1.00 75.69 299 ASP A CA 1
ATOM 2294 C C . ASP A 1 299 ? -11.132 17.983 6.856 1.00 75.69 299 ASP A C 1
ATOM 2296 O O . ASP A 1 299 ? -10.257 18.810 7.132 1.00 75.69 299 ASP A O 1
ATOM 2300 N N . GLN A 1 300 ? -12.436 18.254 6.972 1.00 70.88 300 GLN A N 1
ATOM 2301 C CA . GLN A 1 300 ? -12.997 19.535 7.406 1.00 70.88 300 GLN A CA 1
ATOM 2302 C C . GLN A 1 300 ? -14.226 19.353 8.313 1.00 70.88 300 GLN A C 1
ATOM 2304 O O . GLN A 1 300 ? -15.005 18.424 8.137 1.00 70.88 300 GLN A O 1
ATOM 2309 N N . GLY A 1 301 ? -14.430 20.264 9.269 1.00 70.12 301 GLY A N 1
ATOM 2310 C CA . GLY A 1 301 ? -15.621 20.330 10.128 1.00 70.12 301 GLY A CA 1
ATOM 2311 C C . GLY A 1 301 ? -15.445 19.772 11.545 1.00 70.12 301 GLY A C 1
ATOM 2312 O O . GLY A 1 301 ? -16.239 20.102 12.420 1.00 70.12 301 GLY A O 1
ATOM 2313 N N . LEU A 1 302 ? -14.392 18.989 11.806 1.00 78.25 302 LEU A N 1
ATOM 2314 C CA . LEU A 1 302 ? -14.107 18.412 13.133 1.00 78.25 302 LEU A CA 1
ATOM 2315 C C . LEU A 1 302 ? -12.947 19.090 13.874 1.00 78.25 302 LEU A C 1
ATOM 2317 O O . LEU A 1 302 ? -12.615 18.710 14.997 1.00 78.25 302 LEU A O 1
ATOM 2321 N N . GLN A 1 303 ? -12.321 20.102 13.271 1.00 70.94 303 GLN A N 1
ATOM 2322 C CA . GLN A 1 303 ? -11.037 20.611 13.751 1.00 70.94 303 GLN A CA 1
ATOM 2323 C C . GLN A 1 303 ? -11.143 21.313 15.115 1.00 70.94 303 GLN A C 1
ATOM 2325 O O . GLN A 1 303 ? -10.187 21.303 15.890 1.00 70.94 303 GLN A O 1
ATOM 2330 N N . SER A 1 304 ? -12.300 21.911 15.417 1.00 65.94 304 SER A N 1
ATOM 2331 C CA . SER A 1 304 ? -12.590 22.626 16.668 1.00 65.94 304 SER A CA 1
ATOM 2332 C C . SER A 1 304 ? -13.157 21.740 17.783 1.00 65.94 304 SER A C 1
ATOM 2334 O O . SER A 1 304 ? -13.481 22.263 18.851 1.00 65.94 304 SER A O 1
ATOM 2336 N N . ILE A 1 305 ? -13.306 20.432 17.544 1.00 68.62 305 ILE A N 1
ATOM 2337 C CA . ILE A 1 305 ? -13.860 19.487 18.516 1.00 68.62 305 ILE A CA 1
ATOM 2338 C C . ILE A 1 305 ? -12.714 18.806 19.270 1.00 68.62 305 ILE A C 1
ATOM 2340 O O . ILE A 1 305 ? -11.873 18.111 18.681 1.00 68.62 305 ILE A O 1
ATOM 2344 N N . GLY A 1 306 ? -12.680 19.038 20.582 1.00 63.00 306 GLY A N 1
ATOM 2345 C CA . GLY A 1 306 ? -11.758 18.402 21.518 1.00 63.00 306 GLY A CA 1
ATOM 2346 C C . GLY A 1 306 ? -12.009 16.898 21.657 1.00 63.00 306 GLY A C 1
ATOM 2347 O O . GLY A 1 306 ? -13.069 16.390 21.302 1.00 63.00 306 GLY A O 1
ATOM 2348 N N . LEU A 1 307 ? -11.025 16.165 22.184 1.00 63.34 307 LEU A N 1
ATOM 2349 C CA . LEU A 1 307 ? -11.098 14.703 22.347 1.00 63.34 307 LEU A CA 1
ATOM 2350 C C . LEU A 1 307 ? -12.069 14.240 23.444 1.00 63.34 307 LEU A C 1
ATOM 2352 O O . LEU A 1 307 ? -12.321 13.044 23.543 1.00 63.34 307 LEU A O 1
ATOM 2356 N N . ASP A 1 308 ? -12.599 15.166 24.234 1.00 61.88 308 ASP A N 1
ATOM 2357 C CA . ASP A 1 308 ? -13.467 14.965 25.394 1.00 61.88 308 ASP A CA 1
ATOM 2358 C C . ASP A 1 308 ? -14.822 15.698 25.278 1.00 61.88 308 ASP A C 1
ATOM 2360 O O . ASP A 1 308 ? -15.666 15.589 26.163 1.00 61.88 308 ASP A O 1
ATOM 2364 N N . GLU A 1 309 ? -15.068 16.432 24.188 1.00 71.75 309 GLU A N 1
ATOM 2365 C CA . GLU A 1 309 ? -16.290 17.227 23.976 1.00 71.75 309 GLU A CA 1
ATOM 2366 C C . GLU A 1 309 ? -17.464 16.389 23.423 1.00 71.75 309 GLU A C 1
ATOM 2368 O O . GLU A 1 309 ? -17.968 16.635 22.324 1.00 71.75 309 GLU A O 1
ATOM 2373 N N . TYR A 1 310 ? -17.910 15.386 24.186 1.00 75.69 310 TYR A N 1
ATOM 2374 C CA . TYR A 1 310 ? -18.980 14.457 23.780 1.00 75.69 310 TYR A CA 1
ATOM 2375 C C . TYR A 1 310 ? -20.314 15.157 23.438 1.00 75.69 310 TYR A C 1
ATOM 2377 O O . TYR A 1 310 ? -21.039 14.707 22.553 1.00 75.69 310 TYR A O 1
ATOM 2385 N N . GLU A 1 311 ? -20.606 16.307 24.057 1.00 76.50 311 GLU A N 1
ATOM 2386 C CA . GLU A 1 311 ? -21.814 17.116 23.816 1.00 76.50 311 GLU A CA 1
ATOM 2387 C C . GLU A 1 311 ? -21.936 17.622 22.364 1.00 76.50 311 GLU A C 1
ATOM 2389 O O . GLU A 1 311 ? -23.024 17.976 21.908 1.00 76.50 311 GLU A O 1
ATOM 2394 N N . LYS A 1 312 ? -20.837 17.630 21.593 1.00 82.00 312 LYS A N 1
ATOM 2395 C CA . LYS A 1 312 ? -20.823 18.044 20.180 1.00 82.00 312 LYS A CA 1
ATOM 2396 C C . LYS A 1 312 ? -21.189 16.916 19.205 1.00 82.00 312 LYS A C 1
ATOM 2398 O O . LYS A 1 312 ? -20.899 17.029 18.013 1.00 82.00 312 LYS A O 1
ATOM 2403 N N . GLN A 1 313 ? -21.854 15.854 19.666 1.00 84.81 313 GLN A N 1
ATOM 2404 C CA . GLN A 1 313 ? -22.282 14.719 18.836 1.00 84.81 313 GLN A CA 1
ATOM 2405 C C . GLN A 1 313 ? -23.023 15.145 17.559 1.00 84.81 313 GLN A C 1
ATOM 2407 O O . GLN A 1 313 ? -22.630 14.734 16.469 1.00 84.81 313 GLN A O 1
ATOM 2412 N N . GLY A 1 314 ? -24.007 16.044 17.664 1.00 85.00 314 GLY A N 1
ATOM 2413 C CA . GLY A 1 314 ? -24.751 16.522 16.490 1.00 85.00 314 GLY A CA 1
ATOM 2414 C C . GLY A 1 314 ? -23.882 17.263 15.462 1.00 85.00 314 GLY A C 1
ATOM 2415 O O . GLY A 1 314 ? -24.137 17.181 14.264 1.00 85.00 314 GLY A O 1
ATOM 2416 N N . GLN A 1 315 ? -22.814 17.944 15.899 1.00 85.75 315 GLN A N 1
ATOM 2417 C CA . GLN A 1 315 ? -21.856 18.576 14.980 1.00 85.75 315 GLN A CA 1
ATOM 2418 C C . GLN A 1 315 ? -20.990 17.528 14.275 1.00 85.75 315 GLN A C 1
ATOM 2420 O O . GLN A 1 315 ? -20.727 17.657 13.081 1.00 85.75 315 GLN A O 1
ATOM 2425 N N . MET A 1 316 ? -20.569 16.483 14.998 1.00 86.50 316 MET A N 1
ATOM 2426 C CA . MET A 1 316 ? -19.791 15.382 14.423 1.00 86.50 316 MET A CA 1
ATOM 2427 C C . MET A 1 316 ? -20.591 14.613 13.371 1.00 86.50 316 MET A C 1
ATOM 2429 O O . MET A 1 316 ? -20.058 14.292 12.308 1.00 86.50 316 MET A O 1
ATOM 2433 N N . GLU A 1 317 ? -21.870 14.365 13.641 1.00 89.12 317 GLU A N 1
ATOM 2434 C CA . GLU A 1 317 ? -22.795 13.724 12.707 1.00 89.12 317 GLU A CA 1
ATOM 2435 C C . GLU A 1 317 ? -22.975 14.559 11.434 1.00 89.12 317 GLU A C 1
ATOM 2437 O O . GLU A 1 317 ? -22.714 14.069 10.335 1.00 89.12 317 GLU A O 1
ATOM 2442 N N . ALA A 1 318 ? -23.292 15.851 11.578 1.00 86.38 318 ALA A N 1
ATOM 2443 C CA . ALA A 1 318 ? -23.467 16.760 10.445 1.00 86.38 318 ALA A CA 1
ATOM 2444 C C . ALA A 1 318 ? -22.192 16.898 9.589 1.00 86.38 318 ALA A C 1
ATOM 2446 O O . ALA A 1 318 ? -22.254 16.866 8.359 1.00 86.38 318 ALA A O 1
ATOM 2447 N N . ALA A 1 319 ? -21.016 17.011 10.219 1.00 88.50 319 ALA A N 1
ATOM 2448 C CA . ALA A 1 319 ? -19.739 17.059 9.504 1.00 88.50 319 ALA A CA 1
ATOM 2449 C C . ALA A 1 319 ? -19.458 15.751 8.745 1.00 88.50 319 ALA A C 1
ATOM 2451 O O . ALA A 1 319 ? -18.979 15.777 7.609 1.00 88.50 319 ALA A O 1
ATOM 2452 N N . THR A 1 320 ? -19.800 14.607 9.344 1.00 90.25 320 THR A N 1
ATOM 2453 C CA . THR A 1 320 ? -19.658 13.294 8.706 1.00 90.25 320 THR A CA 1
ATOM 2454 C C . THR A 1 320 ? -20.589 13.156 7.500 1.00 90.25 320 THR A C 1
ATOM 2456 O O . THR A 1 320 ? -20.164 12.692 6.440 1.00 90.25 320 THR A O 1
ATOM 2459 N N . GLU A 1 321 ? -21.841 13.598 7.616 1.00 89.56 321 GLU A N 1
ATOM 2460 C CA . GLU A 1 321 ? -22.801 13.573 6.512 1.00 89.56 321 GLU A CA 1
ATOM 2461 C C . GLU A 1 321 ? -22.336 14.443 5.334 1.00 89.56 321 GLU A C 1
ATOM 2463 O O . GLU A 1 321 ? -22.334 13.987 4.184 1.00 89.56 321 GLU A O 1
ATOM 2468 N N . LEU A 1 322 ? -21.861 15.662 5.610 1.00 87.31 322 LEU A N 1
ATOM 2469 C CA . LEU A 1 322 ? -21.290 16.553 4.595 1.00 87.31 322 LEU A CA 1
ATOM 2470 C C . LEU A 1 322 ? -20.080 15.918 3.896 1.00 87.31 322 LEU A C 1
ATOM 2472 O O . LEU A 1 322 ? -19.989 15.946 2.667 1.00 87.31 322 LEU A O 1
ATOM 2476 N N . TYR A 1 323 ? -19.185 15.283 4.656 1.00 90.81 323 TYR A N 1
ATOM 2477 C CA . TYR A 1 323 ? -18.032 14.573 4.104 1.00 90.81 323 TYR A CA 1
ATOM 2478 C C . TYR A 1 323 ? -18.450 13.436 3.157 1.00 90.81 323 TYR A C 1
ATOM 2480 O O . TYR A 1 323 ? -17.946 13.340 2.038 1.00 90.81 323 TYR A O 1
ATOM 2488 N N . LEU A 1 324 ? -19.406 12.593 3.561 1.00 88.94 324 LEU A N 1
ATOM 2489 C CA . LEU A 1 324 ? -19.830 11.417 2.785 1.00 88.94 324 LEU A CA 1
ATOM 2490 C C . LEU A 1 324 ? -20.705 11.756 1.571 1.00 88.94 324 LEU A C 1
ATOM 2492 O O . LEU A 1 324 ? -20.827 10.943 0.646 1.00 88.94 324 LEU A O 1
ATOM 2496 N N . THR A 1 325 ? -21.340 12.927 1.571 1.00 83.81 325 THR A N 1
ATOM 2497 C CA . THR A 1 325 ? -22.158 13.423 0.453 1.00 83.81 325 THR A CA 1
ATOM 2498 C C . THR A 1 325 ? -21.369 14.290 -0.527 1.00 83.81 325 THR A C 1
ATOM 2500 O O . THR A 1 325 ? -21.817 14.468 -1.664 1.00 83.81 325 THR A O 1
ATOM 2503 N N . HIS A 1 326 ? -20.170 14.750 -0.151 1.00 82.31 326 HIS A N 1
ATOM 2504 C CA . HIS A 1 326 ? -19.270 15.490 -1.031 1.00 82.31 326 HIS A CA 1
ATOM 2505 C C . HIS A 1 326 ? -18.962 14.704 -2.317 1.00 82.31 326 HIS A C 1
ATOM 2507 O O . HIS A 1 326 ? -18.679 13.502 -2.282 1.00 82.31 326 HIS A O 1
ATOM 2513 N N . ALA A 1 327 ? -18.975 15.385 -3.470 1.00 72.62 327 ALA A N 1
ATOM 2514 C CA . ALA A 1 327 ? -18.877 14.752 -4.789 1.00 72.62 327 ALA A CA 1
ATOM 2515 C C . ALA A 1 327 ? -17.647 13.835 -4.933 1.00 72.62 327 ALA A C 1
ATOM 2517 O O . ALA A 1 327 ? -17.760 12.735 -5.472 1.00 72.62 327 ALA A O 1
ATOM 2518 N N . ALA A 1 328 ? -16.500 14.246 -4.378 1.00 71.75 328 ALA A N 1
ATOM 2519 C CA . ALA A 1 328 ? -15.268 13.456 -4.401 1.00 71.75 328 ALA A CA 1
ATOM 2520 C C . ALA A 1 328 ? -15.353 12.157 -3.573 1.00 71.75 328 ALA A C 1
ATOM 2522 O O . ALA A 1 328 ? -14.780 11.140 -3.960 1.00 71.75 328 ALA A O 1
ATOM 2523 N N . GLN A 1 329 ? -16.086 12.161 -2.452 1.00 84.44 329 GLN A N 1
ATOM 2524 C CA . GLN A 1 329 ? -16.206 10.993 -1.570 1.00 84.44 329 GLN A CA 1
ATOM 2525 C C . GLN A 1 329 ? -17.344 10.066 -1.983 1.00 84.44 329 GLN A C 1
ATOM 2527 O O . GLN A 1 329 ? -17.256 8.851 -1.802 1.00 84.44 329 GLN A O 1
ATOM 2532 N N . LYS A 1 330 ? -18.387 10.609 -2.615 1.00 81.44 330 LYS A N 1
ATOM 2533 C CA . LYS A 1 330 ? -19.557 9.846 -3.057 1.00 81.44 330 LYS A CA 1
ATOM 2534 C C . LYS A 1 330 ? -19.184 8.648 -3.940 1.00 81.44 330 LYS A C 1
ATOM 2536 O O . LYS A 1 330 ? -19.734 7.563 -3.753 1.00 81.44 330 LYS A O 1
ATOM 2541 N N . PHE A 1 331 ? -18.230 8.814 -4.862 1.00 82.25 331 PHE A N 1
ATOM 2542 C CA . PHE A 1 331 ? -17.741 7.718 -5.711 1.00 82.25 331 PHE A CA 1
ATOM 2543 C C . PHE A 1 331 ? -16.976 6.656 -4.922 1.00 82.25 331 PHE A C 1
ATOM 2545 O O . PHE A 1 331 ? -17.163 5.467 -5.165 1.00 82.25 331 PHE A O 1
ATOM 2552 N N . ARG A 1 332 ? -16.167 7.077 -3.944 1.00 87.69 332 ARG A N 1
ATOM 2553 C CA . ARG A 1 332 ? -15.412 6.174 -3.069 1.00 87.69 332 ARG A CA 1
ATOM 2554 C C . ARG A 1 332 ? -16.343 5.323 -2.210 1.00 87.69 332 ARG A C 1
ATOM 2556 O O . ARG A 1 332 ? -16.174 4.109 -2.158 1.00 87.69 332 ARG A O 1
ATOM 2563 N N . VAL A 1 333 ? -17.353 5.944 -1.594 1.00 89.75 333 VAL A N 1
ATOM 2564 C CA . VAL A 1 333 ? -18.382 5.225 -0.828 1.00 89.75 333 VAL A CA 1
ATOM 2565 C C . VAL A 1 333 ? -19.105 4.236 -1.737 1.00 89.75 333 VAL A C 1
ATOM 2567 O O . VAL A 1 333 ? -19.180 3.062 -1.404 1.00 89.75 333 VAL A O 1
ATOM 2570 N N . ARG A 1 334 ? -19.561 4.663 -2.923 1.00 88.38 334 ARG A N 1
ATOM 2571 C CA . ARG A 1 334 ? -20.236 3.770 -3.878 1.00 88.38 334 ARG A CA 1
ATOM 2572 C C . ARG A 1 334 ? -19.369 2.572 -4.281 1.00 88.38 334 ARG A C 1
ATOM 2574 O O . ARG A 1 334 ? -19.868 1.453 -4.268 1.00 88.38 334 ARG A O 1
ATOM 2581 N N . GLY A 1 335 ? -18.096 2.792 -4.611 1.00 90.38 335 GLY A N 1
ATOM 2582 C CA . GLY A 1 335 ? -17.165 1.712 -4.953 1.00 90.38 335 GLY A CA 1
ATOM 2583 C C . GLY A 1 335 ? -16.970 0.724 -3.801 1.00 90.38 335 GLY A C 1
ATOM 2584 O O . GLY A 1 335 ? -16.928 -0.483 -4.026 1.00 90.38 335 GLY A O 1
ATOM 2585 N N . CYS A 1 336 ? -16.935 1.226 -2.564 1.00 93.75 336 CYS A N 1
ATOM 2586 C CA . CYS A 1 336 ? -16.866 0.403 -1.360 1.00 93.75 336 CYS A CA 1
ATOM 2587 C C . CYS A 1 336 ? -18.117 -0.471 -1.181 1.00 93.75 336 CYS A C 1
ATOM 2589 O O . CYS A 1 336 ? -17.988 -1.681 -1.002 1.00 93.75 336 CYS A O 1
ATOM 2591 N N . ILE A 1 337 ? -19.318 0.107 -1.312 1.00 93.56 337 ILE A N 1
ATOM 2592 C CA . ILE A 1 337 ? -20.578 -0.648 -1.207 1.00 93.56 337 ILE A CA 1
ATOM 2593 C C . ILE A 1 337 ? -20.667 -1.721 -2.290 1.00 93.56 337 ILE A C 1
ATOM 2595 O O . ILE A 1 337 ? -20.919 -2.885 -1.983 1.00 93.56 337 ILE A O 1
ATOM 2599 N N . GLN A 1 338 ? -20.383 -1.356 -3.541 1.00 89.44 338 GLN A N 1
ATOM 2600 C CA . GLN A 1 338 ? -20.416 -2.293 -4.661 1.00 89.44 338 GLN A CA 1
ATOM 2601 C C . GLN A 1 338 ? -19.446 -3.454 -4.449 1.00 89.44 338 GLN A C 1
ATOM 2603 O O . GLN A 1 338 ? -19.816 -4.604 -4.691 1.00 89.44 338 GLN A O 1
ATOM 2608 N N . ASN A 1 339 ? -18.240 -3.173 -3.944 1.00 88.81 339 ASN A N 1
ATOM 2609 C CA . ASN A 1 339 ? -17.285 -4.213 -3.588 1.00 88.81 339 ASN A CA 1
ATOM 2610 C C . ASN A 1 339 ? -17.872 -5.141 -2.509 1.00 88.81 339 ASN A C 1
ATOM 2612 O O . ASN A 1 339 ? -17.931 -6.350 -2.724 1.00 88.81 339 ASN A O 1
ATOM 2616 N N . LEU A 1 340 ? -18.377 -4.606 -1.395 1.00 92.62 340 LEU A N 1
ATOM 2617 C CA . LEU A 1 340 ? -18.912 -5.407 -0.286 1.00 92.62 340 LEU A CA 1
ATOM 2618 C C . LEU A 1 340 ? -20.200 -6.174 -0.628 1.00 92.62 340 LEU A C 1
ATOM 2620 O O . LEU A 1 340 ? -20.449 -7.226 -0.042 1.00 92.62 340 LEU A O 1
ATOM 2624 N N . SER A 1 341 ? -20.999 -5.694 -1.585 1.00 87.50 341 SER A N 1
ATOM 2625 C CA . SER A 1 341 ? -22.338 -6.216 -1.897 1.00 87.50 341 SER A CA 1
ATOM 2626 C C . SER A 1 341 ? -22.381 -7.734 -2.119 1.00 87.50 341 SER A C 1
ATOM 2628 O O . SER A 1 341 ? -23.330 -8.391 -1.679 1.00 87.50 341 SER A O 1
ATOM 2630 N N . LEU A 1 342 ? -21.349 -8.296 -2.767 1.00 83.50 342 LEU A N 1
ATOM 2631 C CA . LEU A 1 342 ? -21.237 -9.713 -3.134 1.00 83.50 342 LEU A CA 1
ATOM 2632 C C . LEU A 1 342 ? -20.683 -10.621 -2.021 1.00 83.50 342 LEU A C 1
ATOM 2634 O O . LEU A 1 342 ? -20.770 -11.836 -2.162 1.00 83.50 342 LEU A O 1
ATOM 2638 N N . LYS A 1 343 ? -20.155 -10.079 -0.914 1.00 89.62 343 LYS A N 1
ATOM 2639 C CA . LYS A 1 343 ? -19.625 -10.887 0.201 1.00 89.62 343 LYS A CA 1
ATOM 2640 C C . LYS A 1 343 ? -20.746 -11.751 0.801 1.00 89.62 343 LYS A C 1
ATOM 2642 O O . LYS A 1 343 ? -21.826 -11.242 1.131 1.00 89.62 343 LYS A O 1
ATOM 2647 N N . GLN A 1 344 ? -20.502 -13.061 0.898 1.00 80.38 344 GLN A N 1
ATOM 2648 C CA . GLN A 1 344 ? -21.503 -14.054 1.324 1.00 80.38 344 GLN A CA 1
ATOM 2649 C C . GLN A 1 344 ? -21.358 -14.506 2.789 1.00 80.38 344 GLN A C 1
ATOM 2651 O O . GLN A 1 344 ? -22.252 -15.182 3.286 1.00 80.38 344 GLN A O 1
ATOM 2656 N N . GLY A 1 345 ? -20.285 -14.113 3.482 1.00 74.62 345 GLY A N 1
ATOM 2657 C CA . GLY A 1 345 ? -20.003 -14.470 4.880 1.00 74.62 345 GLY A CA 1
ATOM 2658 C C . GLY A 1 345 ? -18.498 -14.571 5.131 1.00 74.62 345 GLY A C 1
ATOM 2659 O O . GLY A 1 345 ? -17.726 -14.027 4.340 1.00 74.62 345 GLY A O 1
ATOM 2660 N N . ALA A 1 346 ? -18.082 -15.282 6.183 1.00 75.88 346 ALA A N 1
ATOM 2661 C CA . ALA A 1 346 ? -16.672 -15.481 6.534 1.00 75.88 346 ALA A CA 1
ATOM 2662 C C . ALA A 1 346 ? -15.825 -16.013 5.358 1.00 75.88 346 ALA A C 1
ATOM 2664 O O . ALA A 1 346 ? -16.319 -16.694 4.454 1.00 75.88 346 ALA A O 1
ATOM 2665 N N . ALA A 1 347 ? -14.543 -15.661 5.343 1.00 75.38 347 ALA A N 1
ATOM 2666 C CA . ALA A 1 347 ? -13.616 -16.063 4.299 1.00 75.38 347 ALA A CA 1
ATOM 2667 C C . ALA A 1 347 ? -13.444 -17.585 4.227 1.00 75.38 347 ALA A C 1
ATOM 2669 O O . ALA A 1 347 ? -13.481 -18.292 5.234 1.00 75.38 347 ALA A O 1
ATOM 2670 N N . ALA A 1 348 ? -13.232 -18.095 3.011 1.00 67.06 348 ALA A N 1
ATOM 2671 C CA . ALA A 1 348 ? -13.032 -19.523 2.804 1.00 67.06 348 ALA A CA 1
ATOM 2672 C C . ALA A 1 348 ? -11.734 -19.998 3.481 1.00 67.06 348 ALA A C 1
ATOM 2674 O O . ALA A 1 348 ? -10.680 -19.379 3.338 1.00 67.06 348 ALA A O 1
ATOM 2675 N N . THR A 1 349 ? -11.777 -21.142 4.162 1.00 69.38 349 THR A N 1
ATOM 2676 C CA . THR A 1 349 ? -10.609 -21.718 4.854 1.00 69.38 349 THR A CA 1
ATOM 2677 C C . THR A 1 349 ? -9.457 -22.067 3.905 1.00 69.38 349 THR A C 1
ATOM 2679 O O . THR A 1 349 ? -8.298 -22.042 4.300 1.00 69.38 349 THR A O 1
ATOM 2682 N N . ASN A 1 350 ? -9.753 -22.333 2.630 1.00 66.75 350 ASN A N 1
ATOM 2683 C CA . ASN A 1 350 ? -8.790 -22.612 1.562 1.00 66.75 350 ASN A CA 1
ATOM 2684 C C . ASN A 1 350 ? -8.676 -21.463 0.538 1.00 66.75 350 ASN A C 1
ATOM 2686 O O . ASN A 1 350 ? -8.319 -21.702 -0.619 1.00 66.75 350 ASN A O 1
ATOM 2690 N N . LEU A 1 351 ? -8.985 -20.221 0.933 1.00 75.88 351 LEU A N 1
ATOM 2691 C CA . LEU A 1 351 ? -9.062 -19.063 0.033 1.00 75.88 351 LEU A CA 1
ATOM 2692 C C . LEU A 1 351 ? -7.807 -18.874 -0.833 1.00 75.88 351 LEU A C 1
ATOM 2694 O O . LEU A 1 351 ? -7.925 -18.599 -2.027 1.00 75.88 351 LEU A O 1
ATOM 2698 N N . PHE A 1 352 ? -6.613 -19.070 -0.265 1.00 72.62 352 PHE A N 1
ATOM 2699 C CA . PHE A 1 352 ? -5.354 -18.992 -1.012 1.00 72.62 352 PHE A CA 1
ATOM 2700 C C . PHE A 1 352 ? -5.309 -19.988 -2.180 1.00 72.62 352 PHE A C 1
ATOM 2702 O O . PHE A 1 352 ? -4.956 -19.618 -3.303 1.00 72.62 352 PHE A O 1
ATOM 2709 N N . TYR A 1 353 ? -5.720 -21.235 -1.939 1.00 67.94 353 TYR A N 1
ATOM 2710 C CA . TYR A 1 353 ? -5.777 -22.273 -2.965 1.00 67.94 353 TYR A CA 1
ATOM 2711 C C . TYR A 1 353 ? -6.845 -21.961 -4.015 1.00 67.94 353 TYR A C 1
ATOM 2713 O O . TYR A 1 353 ? -6.553 -22.032 -5.204 1.00 67.94 353 TYR A O 1
ATOM 2721 N N . LEU A 1 354 ? -8.043 -21.531 -3.598 1.00 69.69 354 LEU A N 1
ATOM 2722 C CA . LEU A 1 354 ? -9.128 -21.160 -4.516 1.00 69.69 354 LEU A CA 1
ATOM 2723 C C . LEU A 1 354 ? -8.728 -20.016 -5.450 1.00 69.69 354 LEU A C 1
ATOM 2725 O O . LEU A 1 354 ? -8.982 -20.075 -6.651 1.00 69.69 354 LEU A O 1
ATOM 2729 N N . ILE A 1 355 ? -8.082 -18.979 -4.915 1.00 71.12 355 ILE A N 1
ATOM 2730 C CA . ILE A 1 355 ? -7.601 -17.844 -5.707 1.00 71.12 355 ILE A CA 1
ATOM 2731 C C . ILE A 1 355 ? -6.457 -18.277 -6.628 1.00 71.12 355 ILE A C 1
ATOM 2733 O O . ILE A 1 355 ? -6.426 -17.869 -7.789 1.00 71.12 355 ILE A O 1
ATOM 2737 N N . SER A 1 356 ? -5.543 -19.122 -6.149 1.00 66.06 356 SER A N 1
ATOM 2738 C CA . SER A 1 356 ? -4.446 -19.658 -6.961 1.00 66.06 356 SER A CA 1
ATOM 2739 C C . SER A 1 356 ? -4.965 -20.514 -8.118 1.00 66.06 356 SER A C 1
ATOM 2741 O O . SER A 1 356 ? -4.593 -20.274 -9.265 1.00 66.06 356 SER A O 1
ATOM 2743 N N . GLU A 1 357 ? -5.883 -21.447 -7.855 1.00 67.12 357 GLU A N 1
ATOM 2744 C CA . GLU A 1 357 ? -6.550 -22.250 -8.882 1.00 67.12 357 GLU A CA 1
ATOM 2745 C C . GLU A 1 357 ? -7.342 -21.386 -9.857 1.00 67.12 357 GLU A C 1
ATOM 2747 O O . GLU A 1 357 ? -7.228 -21.580 -11.063 1.00 67.12 357 GLU A O 1
ATOM 2752 N N . TYR A 1 358 ? -8.117 -20.414 -9.372 1.00 66.88 358 TYR A N 1
ATOM 2753 C CA . TYR A 1 358 ? -8.856 -19.503 -10.240 1.00 66.88 358 TYR A CA 1
ATOM 2754 C C . TYR A 1 358 ? -7.914 -18.705 -11.143 1.00 66.88 358 TYR A C 1
ATOM 2756 O O . TYR A 1 358 ? -8.169 -18.586 -12.337 1.00 66.88 358 TYR A O 1
ATOM 2764 N N . ASN A 1 359 ? -6.794 -18.202 -10.621 1.00 63.78 359 ASN A N 1
ATOM 2765 C CA . ASN A 1 359 ? -5.801 -17.493 -11.427 1.00 63.78 359 ASN A CA 1
ATOM 2766 C C . ASN A 1 359 ? -5.137 -18.416 -12.462 1.00 63.78 359 ASN A C 1
ATOM 2768 O O . ASN A 1 359 ? -4.946 -17.997 -13.604 1.00 63.78 359 ASN A O 1
ATOM 2772 N N . LEU A 1 360 ? -4.852 -19.672 -12.102 1.00 58.19 360 LEU A N 1
ATOM 2773 C CA . LEU A 1 360 ? -4.337 -20.692 -13.022 1.00 58.19 360 LEU A CA 1
ATOM 2774 C C . LEU A 1 360 ? -5.361 -21.040 -14.114 1.00 58.19 360 LEU A C 1
ATOM 2776 O O . LEU A 1 360 ? -5.025 -21.035 -15.297 1.00 58.19 360 LEU A O 1
ATOM 2780 N N . ARG A 1 361 ? -6.626 -21.274 -13.751 1.00 61.38 361 ARG A N 1
ATOM 2781 C CA . ARG A 1 361 ? -7.719 -21.568 -14.692 1.00 61.38 361 ARG A CA 1
ATOM 2782 C C . ARG A 1 361 ? -8.061 -20.379 -15.561 1.00 61.38 361 ARG A C 1
ATOM 2784 O O . ARG A 1 361 ? -8.347 -20.574 -16.731 1.00 61.38 361 ARG A O 1
ATOM 2791 N N . LYS A 1 362 ? -8.005 -19.157 -15.032 1.00 57.50 362 LYS A N 1
ATOM 2792 C CA . LYS A 1 362 ? -8.153 -17.922 -15.804 1.00 57.50 362 LYS A CA 1
ATOM 2793 C C . LYS A 1 362 ? -7.016 -17.806 -16.814 1.00 57.50 362 LYS A C 1
ATOM 2795 O O . LYS A 1 362 ? -7.292 -17.589 -17.986 1.00 57.50 362 LYS A O 1
ATOM 2800 N N . ALA A 1 363 ? -5.769 -18.045 -16.409 1.00 51.75 363 ALA A N 1
ATOM 2801 C CA . ALA A 1 363 ? -4.640 -18.091 -17.339 1.00 51.75 363 ALA A CA 1
ATOM 2802 C C . ALA A 1 363 ? -4.819 -19.166 -18.434 1.00 51.75 363 ALA A C 1
ATOM 2804 O O . ALA A 1 363 ? -4.441 -18.937 -19.579 1.00 51.75 363 ALA A O 1
ATOM 2805 N N . GLN A 1 364 ? -5.458 -20.299 -18.118 1.00 43.78 364 GLN A N 1
ATOM 2806 C CA . GLN A 1 364 ? -5.773 -21.369 -19.075 1.00 43.78 364 GLN A CA 1
ATOM 2807 C C . GLN A 1 364 ? -7.031 -21.101 -19.932 1.00 43.78 364 GLN A C 1
ATOM 2809 O O . GLN A 1 364 ? -7.048 -21.418 -21.110 1.00 43.78 364 GLN A O 1
ATOM 2814 N N . HIS A 1 365 ? -8.092 -20.484 -19.411 1.00 43.34 365 HIS A N 1
ATOM 2815 C CA . HIS A 1 365 ? -9.304 -20.155 -20.179 1.00 43.34 365 HIS A CA 1
ATOM 2816 C C . HIS A 1 365 ? -9.066 -19.000 -21.149 1.00 43.34 365 HIS A C 1
ATOM 2818 O O . HIS A 1 365 ? -9.639 -18.997 -22.237 1.00 43.34 365 HIS A O 1
ATOM 2824 N N . PHE A 1 366 ? -8.168 -18.070 -20.811 1.00 39.72 366 PHE A N 1
ATOM 2825 C CA . PHE A 1 366 ? -7.672 -17.080 -21.766 1.00 39.72 366 PHE A CA 1
ATOM 2826 C C . PHE A 1 366 ? -6.907 -17.719 -22.941 1.00 39.72 366 PHE A C 1
ATOM 2828 O O . PHE A 1 366 ? -6.782 -17.072 -23.977 1.00 39.72 366 PHE A O 1
ATOM 2835 N N . SER A 1 367 ? -6.483 -18.990 -22.843 1.00 40.78 367 SER A N 1
ATOM 2836 C CA . SER A 1 367 ? -5.918 -19.737 -23.975 1.00 40.78 367 SER A CA 1
ATOM 2837 C C . SER A 1 367 ? -6.942 -20.573 -24.768 1.00 40.78 367 SER A C 1
ATOM 2839 O O . SER A 1 367 ? -6.631 -20.978 -25.887 1.00 40.78 367 SER A O 1
ATOM 2841 N N . VAL A 1 368 ? -8.168 -20.800 -24.257 1.00 33.31 368 VAL A N 1
ATOM 2842 C CA . VAL A 1 368 ? -9.148 -21.746 -24.853 1.00 33.31 368 VAL A CA 1
ATOM 2843 C C . VAL A 1 368 ? -10.502 -21.118 -25.243 1.00 33.31 368 VAL A C 1
ATOM 2845 O O . VAL A 1 368 ? -11.118 -21.567 -26.209 1.00 33.31 368 VAL A O 1
ATOM 2848 N N . ALA A 1 369 ? -10.979 -20.053 -24.588 1.00 31.77 369 ALA A N 1
ATOM 2849 C CA . ALA A 1 369 ? -12.337 -19.506 -24.782 1.00 31.77 369 ALA A CA 1
ATOM 2850 C C . ALA A 1 369 ? -12.520 -18.620 -26.038 1.00 31.77 369 ALA A C 1
ATOM 2852 O O . ALA A 1 369 ? -13.310 -17.676 -26.046 1.00 31.77 369 ALA A O 1
ATOM 2853 N N . GLY A 1 370 ? -11.798 -18.936 -27.112 1.00 35.69 370 GLY A N 1
ATOM 2854 C CA . GLY A 1 370 ? -11.856 -18.235 -28.390 1.00 35.69 370 GLY A CA 1
ATOM 2855 C C . GLY A 1 370 ? -11.978 -19.146 -29.604 1.00 35.69 370 GLY A C 1
ATOM 2856 O O . GLY A 1 370 ? -11.665 -18.680 -30.687 1.00 35.69 370 GLY A O 1
ATOM 2857 N N . TYR A 1 371 ? -12.390 -20.415 -29.479 1.00 32.00 371 TYR A N 1
ATOM 2858 C CA . TYR A 1 371 ? -12.598 -21.269 -30.656 1.00 32.00 371 TYR A CA 1
ATOM 2859 C C . TYR A 1 371 ? -13.723 -22.292 -30.482 1.00 32.00 371 TYR A C 1
ATOM 2861 O O . TYR A 1 371 ? -13.588 -23.286 -29.776 1.00 32.00 371 TYR A O 1
ATOM 2869 N N . THR A 1 372 ? -14.795 -22.122 -31.256 1.00 29.12 372 THR A N 1
ATOM 2870 C CA . THR A 1 372 ? -15.478 -23.262 -31.881 1.00 29.12 372 THR A CA 1
ATOM 2871 C C . THR A 1 372 ? -15.631 -22.994 -33.378 1.00 29.12 372 THR A C 1
ATOM 2873 O O . THR A 1 372 ? -16.385 -22.116 -33.780 1.00 29.12 372 THR A O 1
ATOM 2876 N N . THR A 1 373 ? -14.875 -23.788 -34.158 1.00 31.02 373 THR A N 1
ATOM 2877 C CA . THR A 1 373 ? -15.051 -24.181 -35.579 1.00 31.02 373 THR A CA 1
ATOM 2878 C C . THR A 1 373 ? -15.218 -23.043 -36.597 1.00 31.02 373 THR A C 1
ATOM 2880 O O . THR A 1 373 ? -16.246 -22.392 -36.627 1.00 31.02 373 THR A O 1
ATOM 2883 N N . THR A 1 374 ? -14.292 -22.752 -37.515 1.00 29.62 374 THR A N 1
ATOM 2884 C CA . THR A 1 374 ? -13.429 -23.619 -38.339 1.00 29.62 374 THR A CA 1
ATOM 2885 C C . THR A 1 374 ? -12.148 -22.874 -38.763 1.00 29.62 374 THR A C 1
ATOM 2887 O O . THR A 1 374 ? -12.224 -21.737 -39.214 1.00 29.62 374 THR A O 1
ATOM 2890 N N . SER A 1 375 ? -10.991 -23.539 -38.642 1.00 33.00 375 SER A N 1
ATOM 2891 C CA . SER A 1 375 ? -9.700 -23.246 -39.305 1.00 33.00 375 SER A CA 1
ATOM 2892 C C . SER A 1 375 ? -9.264 -21.771 -39.444 1.00 33.00 375 SER A C 1
ATOM 2894 O O . SER A 1 375 ? -9.355 -21.200 -40.527 1.00 33.00 375 SER A O 1
ATOM 2896 N N . ASN A 1 376 ? -8.736 -21.183 -38.363 1.00 29.25 376 ASN A N 1
ATOM 2897 C CA . ASN A 1 376 ? -7.469 -20.425 -38.336 1.00 29.25 376 ASN A CA 1
ATOM 2898 C C . ASN A 1 376 ? -7.188 -19.969 -36.891 1.00 29.25 376 ASN A C 1
ATOM 2900 O O . ASN A 1 376 ? -7.919 -19.160 -36.323 1.00 29.25 376 ASN A O 1
ATOM 2904 N N . ALA A 1 377 ? -6.160 -20.567 -36.288 1.00 36.50 377 ALA A N 1
ATOM 2905 C CA . ALA A 1 377 ? -5.726 -20.364 -34.909 1.00 36.50 377 ALA A CA 1
ATOM 2906 C C . ALA A 1 377 ? -5.104 -18.966 -34.688 1.00 36.50 377 ALA A C 1
ATOM 2908 O O . ALA A 1 377 ? -4.559 -18.399 -35.631 1.00 36.50 377 ALA A O 1
ATOM 2909 N N . PHE A 1 378 ? -5.151 -18.489 -33.436 1.00 43.31 378 PHE A N 1
ATOM 2910 C CA . PHE A 1 378 ? -4.810 -17.157 -32.888 1.00 43.31 378 PHE A CA 1
ATOM 2911 C C . PHE A 1 378 ? -5.929 -16.089 -32.966 1.00 43.31 378 PHE A C 1
ATOM 2913 O O . PHE A 1 378 ? -6.268 -15.564 -34.024 1.00 43.31 378 PHE A O 1
ATOM 2920 N N . GLY A 1 379 ? -6.534 -15.778 -31.809 1.00 54.16 379 GLY A N 1
ATOM 2921 C CA . GLY A 1 379 ? -7.591 -14.772 -31.654 1.00 54.16 379 GLY A CA 1
ATOM 2922 C C . GLY A 1 379 ? -7.012 -13.359 -31.643 1.00 54.16 379 GLY A C 1
ATOM 2923 O O . GLY A 1 379 ? -6.590 -12.870 -30.595 1.00 54.16 379 GLY A O 1
ATOM 2924 N N . TYR A 1 380 ? -6.953 -12.736 -32.817 1.00 61.41 380 TYR A N 1
ATOM 2925 C CA . TYR A 1 380 ? -6.466 -11.371 -33.015 1.00 61.41 380 TYR A CA 1
ATOM 2926 C C . TYR A 1 380 ? -7.572 -10.329 -32.772 1.00 61.41 380 TYR A C 1
ATOM 2928 O O . TYR A 1 380 ? -8.737 -10.575 -33.088 1.00 61.41 380 TYR A O 1
ATOM 2936 N N . ASP A 1 381 ? -7.210 -9.155 -32.247 1.00 74.38 381 ASP A N 1
ATOM 2937 C CA . ASP A 1 381 ? -8.098 -7.993 -32.156 1.00 74.38 381 ASP A CA 1
ATOM 2938 C C . ASP A 1 381 ? -8.382 -7.364 -33.539 1.00 74.38 381 ASP A C 1
ATOM 2940 O O . ASP A 1 381 ? -7.870 -7.807 -34.571 1.00 74.38 381 ASP A O 1
ATOM 2944 N N . GLY A 1 382 ? -9.222 -6.320 -33.574 1.00 71.56 382 GLY A N 1
ATOM 2945 C CA . GLY A 1 382 ? -9.587 -5.618 -34.813 1.00 71.56 382 GLY A CA 1
ATOM 2946 C C . GLY A 1 382 ? -8.401 -4.992 -35.563 1.00 71.56 382 GLY A C 1
ATOM 2947 O O . GLY A 1 382 ? -8.500 -4.773 -36.770 1.00 71.56 382 GLY A O 1
ATOM 2948 N N . SER A 1 383 ? -7.278 -4.778 -34.874 1.00 81.69 383 SER A N 1
ATOM 2949 C CA . SER A 1 383 ? -6.018 -4.277 -35.431 1.00 81.69 383 SER A CA 1
ATOM 2950 C C . SER A 1 383 ? -5.040 -5.405 -35.777 1.00 81.69 383 SER A C 1
ATOM 2952 O O . SER A 1 383 ? -3.942 -5.152 -36.259 1.00 81.69 383 SER A O 1
ATOM 2954 N N . GLY A 1 384 ? -5.434 -6.669 -35.594 1.00 83.38 384 GLY A N 1
ATOM 2955 C CA . GLY A 1 384 ? -4.627 -7.827 -35.954 1.00 83.38 384 GLY A CA 1
ATOM 2956 C C . GLY A 1 384 ? -3.609 -8.246 -34.894 1.00 83.38 384 GLY A C 1
ATOM 2957 O O . GLY A 1 384 ? -2.688 -8.984 -35.246 1.00 83.38 384 GLY A O 1
ATOM 2958 N N . TYR A 1 385 ? -3.752 -7.823 -33.633 1.00 82.88 385 TYR A N 1
ATOM 2959 C CA . TYR A 1 385 ? -2.862 -8.194 -32.525 1.00 82.88 385 TYR A CA 1
ATOM 2960 C C . TYR A 1 385 ? -3.492 -9.223 -31.582 1.00 82.88 385 TYR A C 1
ATOM 2962 O O . TYR A 1 385 ? -4.630 -9.081 -31.146 1.00 82.88 385 TYR A O 1
ATOM 2970 N N . HIS A 1 386 ? -2.735 -10.263 -31.243 1.00 80.69 386 HIS A N 1
ATOM 2971 C CA . HIS A 1 386 ? -3.086 -11.272 -30.248 1.00 80.69 386 HIS A CA 1
ATOM 2972 C C . HIS A 1 386 ? -2.342 -10.976 -28.949 1.00 80.69 386 HIS A C 1
ATOM 2974 O O . HIS A 1 386 ? -1.154 -10.670 -28.995 1.00 80.69 386 HIS A O 1
ATOM 2980 N N . ILE A 1 387 ? -3.029 -11.045 -27.810 1.00 77.50 387 ILE A N 1
ATOM 2981 C CA . ILE A 1 387 ? -2.438 -10.793 -26.491 1.00 77.50 387 ILE A CA 1
ATOM 2982 C C . ILE A 1 387 ? -1.957 -12.112 -25.899 1.00 77.50 387 ILE A C 1
ATOM 2984 O O . ILE A 1 387 ? -2.769 -13.012 -25.707 1.00 77.50 387 ILE A O 1
ATOM 2988 N N . ASP A 1 388 ? -0.681 -12.181 -25.524 1.00 68.62 388 ASP A N 1
ATOM 2989 C CA . ASP A 1 388 ? -0.124 -13.371 -24.876 1.00 68.62 388 ASP A CA 1
ATOM 2990 C C . ASP A 1 388 ? -0.184 -13.260 -23.349 1.00 68.62 388 ASP A C 1
ATOM 2992 O O . ASP A 1 388 ? -0.622 -14.174 -22.654 1.00 68.62 388 ASP A O 1
ATOM 2996 N N . SER A 1 389 ? 0.296 -12.138 -22.804 1.00 66.25 389 SER A N 1
ATOM 2997 C CA . SER A 1 389 ? 0.495 -11.968 -21.363 1.00 66.25 389 SER A CA 1
ATOM 2998 C C . SER A 1 389 ? 0.498 -10.495 -20.953 1.00 66.25 389 SER A C 1
ATOM 3000 O O . SER A 1 389 ? 0.672 -9.590 -21.769 1.00 66.25 389 SER A O 1
ATOM 3002 N N . VAL A 1 390 ? 0.288 -10.233 -19.662 1.00 71.12 390 VAL A N 1
ATOM 3003 C CA . VAL A 1 390 ? 0.471 -8.901 -19.069 1.00 71.12 390 VAL A CA 1
ATOM 3004 C C . VAL A 1 390 ? 1.890 -8.816 -18.522 1.00 71.12 390 VAL A C 1
ATOM 3006 O O . VAL A 1 390 ? 2.274 -9.653 -17.711 1.00 71.12 390 VAL A O 1
ATOM 3009 N N . LEU A 1 391 ? 2.634 -7.802 -18.953 1.00 67.12 391 LEU A N 1
ATOM 3010 C CA . LEU A 1 391 ? 4.026 -7.563 -18.572 1.00 67.12 391 LEU A CA 1
ATOM 3011 C C . LEU A 1 391 ? 4.119 -6.629 -17.369 1.00 67.12 391 LEU A C 1
ATOM 3013 O O . LEU A 1 391 ? 4.891 -6.883 -16.452 1.00 67.12 391 LEU A O 1
ATOM 3017 N N . ASP A 1 392 ? 3.311 -5.565 -17.366 1.00 60.44 392 ASP A N 1
ATOM 3018 C CA . ASP A 1 392 ? 3.324 -4.565 -16.302 1.00 60.44 392 ASP A CA 1
ATOM 3019 C C . ASP A 1 392 ? 1.955 -3.884 -16.127 1.00 60.44 392 ASP A C 1
ATOM 3021 O O . ASP A 1 392 ? 1.126 -3.833 -17.044 1.00 60.44 392 ASP A O 1
ATOM 3025 N N . ARG A 1 393 ? 1.701 -3.370 -14.921 1.00 59.66 393 ARG A N 1
ATOM 3026 C CA . ARG A 1 393 ? 0.513 -2.595 -14.547 1.00 59.66 393 ARG A CA 1
ATOM 3027 C C . ARG A 1 393 ? 0.964 -1.337 -13.807 1.00 59.66 393 ARG A C 1
ATOM 3029 O O . ARG A 1 393 ? 1.200 -1.379 -12.601 1.00 59.66 393 ARG A O 1
ATOM 3036 N N . GLY A 1 394 ? 1.050 -0.227 -14.534 1.00 50.44 394 GLY A N 1
ATOM 3037 C CA . GLY A 1 394 ? 1.442 1.077 -14.001 1.00 50.44 394 GLY A CA 1
ATOM 3038 C C . GLY A 1 394 ? 0.252 1.997 -13.714 1.00 50.44 394 GLY A C 1
ATOM 3039 O O . GLY A 1 394 ? -0.894 1.693 -14.040 1.00 50.44 394 GLY A O 1
ATOM 3040 N N . ALA A 1 395 ? 0.535 3.175 -13.148 1.00 43.97 395 ALA A N 1
ATOM 3041 C CA . ALA A 1 395 ? -0.476 4.185 -12.801 1.00 43.97 395 ALA A CA 1
ATOM 3042 C C . ALA A 1 395 ? -1.265 4.727 -14.014 1.00 43.97 395 ALA A C 1
ATOM 3044 O O . ALA A 1 395 ? -2.392 5.200 -13.860 1.00 43.97 395 ALA A O 1
ATOM 3045 N N . PHE A 1 396 ? -0.684 4.652 -15.216 1.00 48.50 396 PHE A N 1
ATOM 3046 C CA . PHE A 1 396 ? -1.249 5.231 -16.439 1.00 48.50 396 PHE A CA 1
ATOM 3047 C C . PHE A 1 396 ? -1.775 4.193 -17.437 1.00 48.50 396 PHE A C 1
ATOM 3049 O O . PHE A 1 396 ? -2.447 4.572 -18.392 1.00 48.50 396 PHE A O 1
ATOM 3056 N N . GLY A 1 397 ? -1.525 2.897 -17.225 1.00 59.44 397 GLY A N 1
ATOM 3057 C CA . GLY A 1 397 ? -1.920 1.879 -18.193 1.00 59.44 397 GLY A CA 1
ATOM 3058 C C . GLY A 1 397 ? -1.411 0.472 -17.902 1.00 59.44 397 GLY A C 1
ATOM 3059 O O . GLY A 1 397 ? -0.660 0.232 -16.956 1.00 59.44 397 GLY A O 1
ATOM 3060 N N . VAL A 1 398 ? -1.833 -0.466 -18.747 1.00 67.75 398 VAL A N 1
ATOM 3061 C CA . VAL A 1 398 ? -1.392 -1.868 -18.720 1.00 67.75 398 VAL A CA 1
ATOM 3062 C C . VAL A 1 398 ? -0.463 -2.105 -19.903 1.00 67.75 398 VAL A C 1
ATOM 3064 O O . VAL A 1 398 ? -0.796 -1.726 -21.023 1.00 67.75 398 VAL A O 1
ATOM 3067 N N . VAL A 1 399 ? 0.680 -2.747 -19.673 1.00 77.31 399 VAL A N 1
ATOM 3068 C CA . VAL A 1 399 ? 1.590 -3.171 -20.740 1.00 77.31 399 VAL A CA 1
ATOM 3069 C C . VAL A 1 399 ? 1.432 -4.673 -20.940 1.00 77.31 399 VAL A C 1
ATOM 3071 O O . VAL A 1 399 ? 1.526 -5.450 -19.990 1.00 77.31 399 VAL A O 1
ATOM 3074 N N . THR A 1 400 ? 1.162 -5.093 -22.171 1.00 81.62 400 THR A N 1
ATOM 3075 C CA . THR A 1 400 ? 0.940 -6.498 -22.541 1.00 81.62 400 THR A CA 1
ATOM 3076 C C . THR A 1 400 ? 1.902 -6.955 -23.618 1.00 81.62 400 THR A C 1
ATOM 3078 O O . THR A 1 400 ? 2.197 -6.191 -24.529 1.00 81.62 400 THR A O 1
ATOM 3081 N N . GLN A 1 401 ? 2.323 -8.212 -23.566 1.00 87.19 401 GLN A N 1
ATOM 3082 C CA . GLN A 1 401 ? 2.985 -8.864 -24.684 1.00 87.19 401 GLN A CA 1
ATOM 3083 C C . GLN A 1 401 ? 1.954 -9.205 -25.760 1.00 87.19 401 GLN A C 1
ATOM 3085 O O . GLN A 1 401 ? 0.896 -9.757 -25.443 1.00 87.19 401 GLN A O 1
ATOM 3090 N N . VAL A 1 402 ? 2.255 -8.879 -27.018 1.00 88.44 402 VAL A N 1
ATOM 3091 C CA . VAL A 1 402 ? 1.373 -9.159 -28.156 1.00 88.44 402 VAL A CA 1
ATOM 3092 C C . VAL A 1 402 ? 2.132 -9.665 -29.384 1.00 88.44 402 VAL A C 1
ATOM 3094 O O . VAL A 1 402 ? 3.297 -9.325 -29.576 1.00 88.44 402 VAL A O 1
ATOM 3097 N N . HIS A 1 403 ? 1.443 -10.392 -30.265 1.00 89.75 403 HIS A N 1
ATOM 3098 C CA . HIS A 1 403 ? 1.914 -10.763 -31.606 1.00 89.75 403 HIS A CA 1
ATOM 3099 C C . HIS A 1 403 ? 0.961 -10.235 -32.677 1.00 89.75 403 HIS A C 1
ATOM 3101 O O . HIS A 1 403 ? -0.254 -10.377 -32.556 1.00 89.75 403 HIS A O 1
ATOM 3107 N N . HIS A 1 404 ? 1.494 -9.674 -33.762 1.00 89.56 404 HIS A N 1
ATOM 3108 C CA . HIS A 1 404 ? 0.673 -9.276 -34.906 1.00 89.56 404 HIS A CA 1
ATOM 3109 C C . HIS A 1 404 ? 0.482 -10.450 -35.878 1.00 89.56 404 HIS A C 1
ATOM 3111 O O . HIS A 1 404 ? 1.408 -11.225 -36.122 1.00 89.56 404 HIS A O 1
ATOM 3117 N N . ARG A 1 405 ? -0.693 -10.558 -36.507 1.00 85.62 405 ARG A N 1
ATOM 3118 C CA . ARG A 1 405 ? -1.021 -11.627 -37.472 1.00 85.62 405 ARG A CA 1
ATOM 3119 C C . ARG A 1 405 ? -0.062 -11.713 -38.658 1.00 85.62 405 ARG A C 1
ATOM 3121 O O . ARG A 1 405 ? 0.172 -12.798 -39.179 1.00 85.62 405 ARG A O 1
ATOM 3128 N N . ALA A 1 406 ? 0.494 -10.579 -39.088 1.00 86.50 406 ALA A N 1
ATOM 3129 C CA . ALA A 1 406 ? 1.454 -10.539 -40.193 1.00 86.50 406 ALA A CA 1
ATOM 3130 C C . ALA A 1 406 ? 2.889 -10.889 -39.756 1.00 86.50 406 ALA A C 1
ATOM 3132 O O . ALA A 1 406 ? 3.727 -11.188 -40.601 1.00 86.50 406 ALA A O 1
ATOM 3133 N N . SER A 1 407 ? 3.175 -10.876 -38.451 1.00 86.38 407 SER A N 1
ATOM 3134 C CA . SER A 1 407 ? 4.487 -11.181 -37.868 1.00 86.38 407 SER A CA 1
ATOM 3135 C C . SER A 1 407 ? 4.348 -12.063 -36.613 1.00 86.38 407 SER A C 1
ATOM 3137 O O . SER A 1 407 ? 4.798 -11.696 -35.528 1.00 86.38 407 SER A O 1
ATOM 3139 N N . PRO A 1 408 ? 3.780 -13.279 -36.738 1.00 81.81 408 PRO A N 1
ATOM 3140 C CA . PRO A 1 408 ? 3.406 -14.119 -35.595 1.00 81.81 408 PRO A CA 1
ATOM 3141 C C . PRO A 1 408 ? 4.598 -14.671 -34.796 1.00 81.81 408 PRO A C 1
ATOM 3143 O O . PRO A 1 408 ? 4.399 -15.288 -33.760 1.00 81.81 408 PRO A O 1
ATOM 3146 N N . LYS A 1 409 ? 5.834 -14.488 -35.278 1.00 85.44 409 LYS A N 1
ATOM 3147 C CA . LYS A 1 409 ? 7.072 -14.894 -34.586 1.00 85.44 409 LYS A CA 1
ATOM 3148 C C . LYS A 1 409 ? 7.729 -13.759 -33.798 1.00 85.44 409 LYS A C 1
ATOM 3150 O O . LYS A 1 409 ? 8.755 -13.986 -33.164 1.00 85.44 409 LYS A O 1
ATOM 3155 N N . THR A 1 410 ? 7.209 -12.541 -33.903 1.00 88.06 410 THR A N 1
ATOM 3156 C CA . THR A 1 410 ? 7.788 -11.359 -33.267 1.00 88.06 410 THR A CA 1
ATOM 3157 C C . THR A 1 410 ? 6.863 -10.890 -32.160 1.00 88.06 410 THR A C 1
ATOM 3159 O O . THR A 1 410 ? 5.733 -10.488 -32.433 1.00 88.06 410 THR A O 1
ATOM 3162 N N . ALA A 1 411 ? 7.360 -10.928 -30.928 1.00 90.12 411 ALA A N 1
ATOM 3163 C CA . ALA A 1 411 ? 6.653 -10.393 -29.780 1.00 90.12 411 ALA A CA 1
ATOM 3164 C C . ALA A 1 411 ? 6.889 -8.880 -29.664 1.00 90.12 411 ALA A C 1
ATOM 3166 O O . ALA A 1 411 ? 7.999 -8.387 -29.886 1.00 90.12 411 ALA A O 1
ATOM 3167 N N . TYR A 1 412 ? 5.843 -8.157 -29.280 1.00 93.81 412 TYR A N 1
ATOM 3168 C CA . TYR A 1 412 ? 5.844 -6.713 -29.070 1.00 93.81 412 TYR A CA 1
ATOM 3169 C C . TYR A 1 412 ? 5.334 -6.382 -27.668 1.00 93.81 412 TYR A C 1
ATOM 3171 O O . TYR A 1 412 ? 4.546 -7.135 -27.093 1.00 93.81 412 TYR A O 1
ATOM 3179 N N . ALA A 1 413 ? 5.729 -5.227 -27.139 1.00 92.31 413 ALA A N 1
ATOM 3180 C CA . ALA A 1 413 ? 5.097 -4.643 -25.962 1.00 92.31 413 ALA A CA 1
ATOM 3181 C C . ALA A 1 413 ? 3.971 -3.703 -26.412 1.00 92.31 413 ALA A C 1
ATOM 3183 O O . ALA A 1 413 ? 4.198 -2.811 -27.220 1.00 92.31 413 ALA A O 1
ATOM 3184 N N . ARG A 1 414 ? 2.758 -3.873 -25.891 1.00 91.00 414 ARG A N 1
ATOM 3185 C CA . ARG A 1 414 ? 1.611 -3.000 -26.161 1.00 91.00 414 ARG A CA 1
ATOM 3186 C C . ARG A 1 414 ? 1.178 -2.289 -24.889 1.00 91.00 414 ARG A C 1
ATOM 3188 O O . ARG A 1 414 ? 0.647 -2.928 -23.982 1.00 91.00 414 ARG A O 1
ATOM 3195 N N . LYS A 1 415 ? 1.374 -0.975 -24.843 1.00 86.88 415 LYS A N 1
ATOM 3196 C CA . LYS A 1 415 ? 0.906 -0.085 -23.774 1.00 86.88 415 LYS A CA 1
ATOM 3197 C C . LYS A 1 415 ? -0.542 0.311 -24.054 1.00 86.88 415 LYS A C 1
ATOM 3199 O O . LYS A 1 415 ? -0.853 0.748 -25.157 1.00 86.88 415 LYS A O 1
ATOM 3204 N N . GLN A 1 416 ? -1.416 0.121 -23.071 1.00 80.88 416 GLN A N 1
ATOM 3205 C CA . GLN A 1 416 ? -2.852 0.396 -23.155 1.00 80.88 416 GLN A CA 1
ATOM 3206 C C . GLN A 1 416 ? -3.198 1.546 -22.208 1.00 80.88 416 GLN A C 1
ATOM 3208 O O . GLN A 1 416 ? -3.004 1.425 -20.997 1.00 80.88 416 GLN A O 1
ATOM 3213 N N . LEU A 1 417 ? -3.709 2.647 -22.754 1.00 76.31 417 LEU A N 1
ATOM 3214 C CA . LEU A 1 417 ? -4.032 3.879 -22.037 1.00 76.31 417 LEU A CA 1
ATOM 3215 C C . LEU A 1 417 ? -5.547 4.122 -22.090 1.00 76.31 417 LEU A C 1
ATOM 3217 O O . LEU A 1 417 ? -6.110 4.147 -23.183 1.00 76.31 417 LEU A O 1
ATOM 3221 N N . PRO A 1 418 ? -6.240 4.295 -20.953 1.00 73.00 418 PRO A N 1
ATOM 3222 C CA . PRO A 1 418 ? -7.685 4.487 -20.967 1.00 73.00 418 PRO A CA 1
ATOM 3223 C C . PRO A 1 418 ? -8.024 5.872 -21.513 1.00 73.00 418 PRO A C 1
ATOM 3225 O O . PRO A 1 418 ? -7.588 6.878 -20.947 1.00 73.00 418 PRO A O 1
ATOM 3228 N N . LEU A 1 419 ? -8.864 5.935 -22.550 1.00 72.81 419 LEU A N 1
ATOM 3229 C CA . LEU A 1 419 ? -9.294 7.192 -23.184 1.00 72.81 419 LEU A CA 1
ATOM 3230 C C . LEU A 1 419 ? -10.011 8.133 -22.203 1.00 72.81 419 LEU A C 1
ATOM 3232 O O . LEU A 1 419 ? -10.045 9.340 -22.403 1.00 72.81 419 LEU A O 1
ATOM 3236 N N . THR A 1 420 ? -10.543 7.602 -21.101 1.00 68.75 420 THR A N 1
ATOM 3237 C CA . THR A 1 420 ? -11.147 8.392 -20.018 1.00 68.75 420 THR A CA 1
ATOM 3238 C C . THR A 1 420 ? -10.134 9.143 -19.150 1.00 68.75 420 THR A C 1
ATOM 3240 O O . THR A 1 420 ? -10.533 10.045 -18.416 1.00 68.75 420 THR A O 1
ATOM 3243 N N . LYS A 1 421 ? -8.844 8.780 -19.192 1.00 64.81 421 LYS A N 1
ATOM 3244 C CA . LYS A 1 421 ? -7.788 9.371 -18.348 1.00 64.81 421 LYS A CA 1
ATOM 3245 C C . LYS A 1 421 ? -6.719 10.134 -19.129 1.00 64.81 421 LYS A C 1
ATOM 3247 O O . LYS A 1 421 ? -5.892 10.796 -18.506 1.00 64.81 421 LYS A O 1
ATOM 3252 N N . VAL A 1 422 ? -6.696 10.029 -20.456 1.00 68.62 422 VAL A N 1
ATOM 3253 C CA . VAL A 1 422 ? -5.655 10.634 -21.297 1.00 68.62 422 VAL A CA 1
ATOM 3254 C C . VAL A 1 422 ? -6.267 11.514 -22.379 1.00 68.62 422 VAL A C 1
ATOM 3256 O O . VAL A 1 422 ? -7.360 11.249 -22.869 1.00 68.62 422 VAL A O 1
ATOM 3259 N N . LYS A 1 423 ? -5.543 12.565 -22.770 1.00 78.12 423 LYS A N 1
ATOM 3260 C CA . LYS A 1 423 ? -5.868 13.367 -23.956 1.00 78.12 423 LYS A CA 1
ATOM 3261 C C . LYS A 1 423 ? -5.147 12.757 -25.151 1.00 78.12 423 LYS A C 1
ATOM 3263 O O . LYS A 1 423 ? -3.920 12.671 -25.121 1.00 78.12 423 LYS A O 1
ATOM 3268 N N . VAL A 1 424 ? -5.890 12.331 -26.170 1.00 81.00 424 VAL A N 1
ATOM 3269 C CA . VAL A 1 424 ? -5.346 11.605 -27.333 1.00 81.00 424 VAL A CA 1
ATOM 3270 C C . VAL A 1 424 ? -4.254 12.406 -28.038 1.00 81.00 424 VAL A C 1
ATOM 3272 O O . VAL A 1 424 ? -3.215 11.850 -28.376 1.00 81.00 424 VAL A O 1
ATOM 3275 N N . GLU A 1 425 ? -4.423 13.723 -28.157 1.00 81.56 425 GLU A N 1
ATOM 3276 C CA . GLU A 1 425 ? -3.450 14.605 -28.809 1.00 81.56 425 GLU A CA 1
ATOM 3277 C C . GLU A 1 425 ? -2.093 14.573 -28.091 1.00 81.56 425 GLU A C 1
ATOM 3279 O O . GLU A 1 425 ? -1.045 14.611 -28.727 1.00 81.56 425 GLU A O 1
ATOM 3284 N N . LYS A 1 426 ? -2.097 14.444 -26.758 1.00 76.62 426 LYS A N 1
ATOM 3285 C CA . LYS A 1 426 ? -0.866 14.347 -25.959 1.00 76.62 426 LYS A CA 1
ATOM 3286 C C . LYS A 1 426 ? -0.172 13.004 -26.100 1.00 76.62 426 LYS A C 1
ATOM 3288 O O . LYS A 1 426 ? 1.052 12.962 -26.141 1.00 76.62 426 LYS A O 1
ATOM 3293 N N . VAL A 1 427 ? -0.946 11.931 -26.223 1.00 81.75 427 VAL A N 1
ATOM 3294 C CA . VAL A 1 427 ? -0.393 10.601 -26.489 1.00 81.75 427 VAL A CA 1
ATOM 3295 C C . VAL A 1 427 ? 0.234 10.551 -27.886 1.00 81.75 427 VAL A C 1
ATOM 3297 O O . VAL A 1 427 ? 1.319 10.008 -28.052 1.00 81.75 427 VAL A O 1
ATOM 3300 N N . GLN A 1 428 ? -0.397 11.181 -28.879 1.00 84.12 428 GLN A N 1
ATOM 3301 C CA . GLN A 1 428 ? 0.152 11.296 -30.233 1.00 84.12 428 GLN A CA 1
ATOM 3302 C C . GLN A 1 428 ? 1.433 12.140 -30.280 1.00 84.12 428 GLN A C 1
ATOM 3304 O O . GLN A 1 428 ? 2.388 11.757 -30.952 1.00 84.12 428 GLN A O 1
ATOM 3309 N N . GLU A 1 429 ? 1.491 13.252 -29.534 1.00 80.44 429 GLU A N 1
ATOM 3310 C CA . GLU A 1 429 ? 2.728 14.030 -29.355 1.00 80.44 429 GLU A CA 1
ATOM 3311 C C . GLU A 1 429 ? 3.865 13.161 -28.771 1.00 80.44 429 GLU A C 1
ATOM 3313 O O . GLU A 1 429 ? 4.997 13.241 -29.245 1.00 80.44 429 GLU A O 1
ATOM 3318 N N . GLU A 1 430 ? 3.580 12.309 -27.776 1.00 80.25 430 GLU A N 1
ATOM 3319 C CA . GLU A 1 430 ? 4.557 11.368 -27.195 1.00 80.25 430 GLU A CA 1
ATOM 3320 C C . GLU A 1 430 ? 5.040 10.334 -28.219 1.00 80.25 430 GLU A C 1
ATOM 3322 O O . GLU A 1 430 ? 6.245 10.136 -28.375 1.00 80.25 430 GLU A O 1
ATOM 3327 N N . VAL A 1 431 ? 4.116 9.703 -28.948 1.00 87.06 431 VAL A N 1
ATOM 3328 C CA . VAL A 1 431 ? 4.448 8.721 -29.991 1.00 87.06 431 VAL A CA 1
ATOM 3329 C C . VAL A 1 431 ? 5.354 9.339 -31.054 1.00 87.06 431 VAL A C 1
ATOM 3331 O O . VAL A 1 431 ? 6.344 8.725 -31.456 1.00 87.06 431 VAL A O 1
ATOM 3334 N N . GLU A 1 432 ? 5.057 10.563 -31.480 1.00 85.38 432 GLU A N 1
ATOM 3335 C CA . GLU A 1 432 ? 5.849 11.270 -32.481 1.00 85.38 432 GLU A CA 1
ATOM 3336 C C . GLU A 1 432 ? 7.253 11.624 -31.964 1.00 85.38 432 GLU A C 1
ATOM 3338 O O . GLU A 1 432 ? 8.238 11.448 -32.682 1.00 85.38 432 GLU A O 1
ATOM 3343 N N . LEU A 1 433 ? 7.385 12.026 -30.695 1.00 82.19 433 LEU A N 1
ATOM 3344 C CA . LEU A 1 433 ? 8.695 12.239 -30.069 1.00 82.19 433 LEU A CA 1
ATOM 3345 C C . LEU A 1 433 ? 9.536 10.957 -30.033 1.00 82.19 433 LEU A C 1
ATOM 3347 O O . LEU A 1 433 ? 10.733 11.006 -30.322 1.00 82.19 433 LEU A O 1
ATOM 3351 N N . ILE A 1 434 ? 8.927 9.810 -29.715 1.00 86.50 434 ILE A N 1
ATOM 3352 C CA . ILE A 1 434 ? 9.634 8.520 -29.704 1.00 86.50 434 ILE A CA 1
ATOM 3353 C C . ILE A 1 434 ? 10.047 8.125 -31.128 1.00 86.50 434 ILE A C 1
ATOM 3355 O O . ILE A 1 434 ? 11.179 7.697 -31.339 1.00 86.50 434 ILE A O 1
ATOM 3359 N N . ARG A 1 435 ? 9.176 8.327 -32.127 1.00 88.12 435 ARG A N 1
ATOM 3360 C CA . ARG A 1 435 ? 9.507 8.083 -33.543 1.00 88.12 435 ARG A CA 1
ATOM 3361 C C . ARG A 1 435 ? 10.668 8.954 -34.034 1.00 88.12 435 ARG A C 1
ATOM 3363 O O . ARG A 1 435 ? 11.480 8.485 -34.828 1.00 88.12 435 ARG A O 1
ATOM 3370 N N . GLN A 1 436 ? 10.779 10.191 -33.549 1.00 83.81 436 GLN A N 1
ATOM 3371 C CA . GLN A 1 436 ? 11.904 11.085 -33.852 1.00 83.81 436 GLN A CA 1
ATOM 3372 C C . GLN A 1 436 ? 13.203 10.670 -33.143 1.00 83.81 436 GLN A C 1
ATOM 3374 O O . GLN A 1 436 ? 14.296 10.934 -33.648 1.00 83.81 436 GLN A O 1
ATOM 3379 N N . ALA A 1 437 ? 13.108 9.997 -31.994 1.00 84.50 437 ALA A N 1
ATOM 3380 C CA . ALA A 1 437 ? 14.240 9.535 -31.198 1.00 84.50 437 ALA A CA 1
ATOM 3381 C C . ALA A 1 437 ? 14.875 8.245 -31.762 1.00 84.50 437 ALA A C 1
ATOM 3383 O O . ALA A 1 437 ? 14.898 7.198 -31.116 1.00 84.50 437 ALA A O 1
ATOM 3384 N N . SER A 1 438 ? 15.448 8.321 -32.965 1.00 84.81 438 SER A N 1
ATOM 3385 C CA . SER A 1 438 ? 16.099 7.190 -33.642 1.00 84.81 438 SER A CA 1
ATOM 3386 C C . SER A 1 438 ? 17.476 6.855 -33.042 1.00 84.81 438 SER A C 1
ATOM 3388 O O . SER A 1 438 ? 18.523 7.183 -33.610 1.00 84.81 438 SER A O 1
ATOM 3390 N N . HIS A 1 439 ? 17.486 6.148 -31.911 1.00 88.44 439 HIS A N 1
ATOM 3391 C CA . HIS A 1 439 ? 18.699 5.693 -31.229 1.00 88.44 439 HIS A CA 1
ATOM 3392 C C . HIS A 1 439 ? 18.603 4.223 -30.802 1.00 88.44 439 HIS A C 1
ATOM 3394 O O . HIS A 1 439 ? 17.547 3.757 -30.395 1.00 88.44 439 HIS A O 1
ATOM 3400 N N . ARG A 1 440 ? 19.728 3.489 -30.818 1.00 89.88 440 ARG A N 1
ATOM 3401 C CA . ARG A 1 440 ? 19.776 2.050 -30.467 1.00 89.88 440 ARG A CA 1
ATOM 3402 C C . ARG A 1 440 ? 19.244 1.739 -29.060 1.00 89.88 440 ARG A C 1
ATOM 3404 O O . ARG A 1 440 ? 18.751 0.643 -28.827 1.00 89.88 440 ARG A O 1
ATOM 3411 N N . HIS A 1 441 ? 19.385 2.681 -28.135 1.00 93.88 441 HIS A N 1
ATOM 3412 C CA . HIS A 1 441 ? 18.931 2.562 -26.747 1.00 93.88 441 HIS A CA 1
ATOM 3413 C C . HIS A 1 441 ? 17.630 3.325 -26.479 1.00 93.88 441 HIS A C 1
ATOM 3415 O O . HIS A 1 441 ? 17.406 3.770 -25.359 1.00 93.88 441 HIS A O 1
ATOM 3421 N N . VAL A 1 442 ? 16.789 3.518 -27.489 1.00 92.25 442 VAL A N 1
ATOM 3422 C CA . VAL A 1 442 ? 15.432 4.052 -27.348 1.00 92.25 442 VAL A CA 1
ATOM 3423 C C . VAL A 1 442 ? 14.471 3.035 -27.957 1.00 92.25 442 VAL A C 1
ATOM 3425 O O . VAL A 1 442 ? 14.791 2.414 -28.969 1.00 92.25 442 VAL A O 1
ATOM 3428 N N . VAL A 1 443 ? 13.327 2.809 -27.310 1.00 92.81 443 VAL A N 1
ATOM 3429 C CA . VAL A 1 443 ? 12.297 1.903 -27.839 1.00 92.81 443 VAL A CA 1
ATOM 3430 C C . VAL A 1 443 ? 11.746 2.408 -29.176 1.00 92.81 443 VAL A C 1
ATOM 3432 O O . VAL A 1 443 ? 11.575 3.606 -29.375 1.00 92.81 443 VAL A O 1
ATOM 3435 N N . GLU A 1 444 ? 11.435 1.495 -30.094 1.00 92.38 444 GLU A N 1
ATOM 3436 C CA . GLU A 1 444 ? 10.836 1.838 -31.387 1.00 92.38 444 GLU A CA 1
ATOM 3437 C C . GLU A 1 444 ? 9.319 1.637 -31.323 1.00 92.38 444 GLU A C 1
ATOM 3439 O O . GLU A 1 444 ? 8.858 0.541 -30.992 1.00 92.38 444 GLU A O 1
ATOM 3444 N N . VAL A 1 445 ? 8.537 2.665 -31.672 1.00 93.31 445 VAL A N 1
ATOM 3445 C CA . VAL A 1 445 ? 7.081 2.539 -31.850 1.00 93.31 445 VAL A CA 1
ATOM 3446 C C . VAL A 1 445 ? 6.784 1.965 -33.232 1.00 93.31 445 VAL A C 1
ATOM 3448 O O . VAL A 1 445 ? 7.159 2.543 -34.249 1.00 93.31 445 VAL A O 1
ATOM 3451 N N . ILE A 1 446 ? 6.081 0.837 -33.258 1.00 93.69 446 ILE A N 1
ATOM 3452 C CA . ILE A 1 446 ? 5.749 0.069 -34.464 1.00 93.69 446 ILE A CA 1
ATOM 3453 C C . ILE A 1 446 ? 4.343 0.348 -34.951 1.00 93.69 446 ILE A C 1
ATOM 3455 O O . ILE A 1 446 ? 4.113 0.377 -36.156 1.00 93.69 446 ILE A O 1
ATOM 3459 N N . ASP A 1 447 ? 3.415 0.538 -34.022 1.00 92.88 447 ASP A N 1
ATOM 3460 C CA . ASP A 1 447 ? 2.024 0.793 -34.353 1.00 92.88 447 ASP A CA 1
ATOM 3461 C C . ASP A 1 447 ? 1.351 1.620 -33.260 1.00 92.88 447 ASP A C 1
ATOM 3463 O O . ASP A 1 447 ? 1.773 1.613 -32.098 1.00 92.88 447 ASP A O 1
ATOM 3467 N N . GLU A 1 448 ? 0.298 2.327 -33.644 1.00 93.12 448 GLU A N 1
ATOM 3468 C CA . GLU A 1 448 ? -0.607 3.004 -32.729 1.00 93.12 448 GLU A CA 1
ATOM 3469 C C . GLU A 1 448 ? -2.040 2.898 -33.246 1.00 93.12 448 GLU A C 1
ATOM 3471 O O . GLU A 1 448 ? -2.312 3.057 -34.435 1.00 93.12 448 GLU A O 1
ATOM 3476 N N . TYR A 1 449 ? -2.976 2.630 -32.346 1.00 90.25 449 TYR A N 1
ATOM 3477 C CA . TYR A 1 449 ? -4.389 2.546 -32.692 1.00 90.25 449 TYR A CA 1
ATOM 3478 C C . TYR A 1 449 ? -5.248 2.795 -31.461 1.00 90.25 449 TYR A C 1
ATOM 3480 O O . TYR A 1 449 ? -4.760 2.841 -30.336 1.00 90.25 449 TYR A O 1
ATOM 3488 N N . GLN A 1 450 ? -6.550 2.946 -31.660 1.00 88.25 450 GLN A N 1
ATOM 3489 C CA . GLN A 1 450 ? -7.495 3.111 -30.564 1.00 88.25 450 GLN A CA 1
ATOM 3490 C C . GLN A 1 450 ? -8.786 2.354 -30.850 1.00 88.25 450 GLN A C 1
ATOM 3492 O O . GLN A 1 450 ? -9.152 2.146 -32.010 1.00 88.25 450 GLN A O 1
ATOM 3497 N N . ASP A 1 451 ? -9.483 1.973 -29.788 1.00 80.62 451 ASP A N 1
ATOM 3498 C CA . ASP A 1 451 ? -10.857 1.492 -29.856 1.00 80.62 451 ASP A CA 1
ATOM 3499 C C . ASP A 1 451 ? -11.809 2.458 -29.128 1.00 80.62 451 ASP A C 1
ATOM 3501 O O . ASP A 1 451 ? -11.558 3.661 -29.064 1.00 80.62 451 ASP A O 1
ATOM 3505 N N . ARG A 1 452 ? -12.955 1.969 -28.640 1.00 74.88 452 ARG A N 1
ATOM 3506 C CA . ARG A 1 452 ? -13.938 2.809 -27.936 1.00 74.88 452 ARG A CA 1
ATOM 3507 C C . ARG A 1 452 ? -13.490 3.233 -26.538 1.00 74.88 452 ARG A C 1
ATOM 3509 O O . ARG A 1 452 ? -14.030 4.204 -26.017 1.00 74.88 452 ARG A O 1
ATOM 3516 N N . GLU A 1 453 ? -12.577 2.498 -25.919 1.00 74.88 453 GLU A N 1
ATOM 3517 C CA . GLU A 1 453 ? -12.215 2.647 -24.509 1.00 74.88 453 GLU A CA 1
ATOM 3518 C C . GLU A 1 453 ? -10.723 2.943 -24.303 1.00 74.88 453 GLU A C 1
ATOM 3520 O O . GLU A 1 453 ? -10.364 3.589 -23.313 1.00 74.88 453 GLU A O 1
ATOM 3525 N N . TRP A 1 454 ? -9.859 2.523 -25.229 1.00 79.44 454 TRP A N 1
ATOM 3526 C CA . TRP A 1 454 ? -8.410 2.522 -25.041 1.00 79.44 454 TRP A CA 1
ATOM 3527 C C . TRP A 1 454 ? -7.644 3.080 -26.240 1.00 79.44 454 TRP A C 1
ATOM 3529 O O . TRP A 1 454 ? -8.018 2.882 -27.396 1.00 79.44 454 TRP A O 1
ATOM 3539 N N . TYR A 1 455 ? -6.521 3.728 -25.933 1.00 83.94 455 TYR A N 1
ATOM 3540 C CA . TYR A 1 455 ? -5.448 4.050 -26.866 1.00 83.94 455 TYR A CA 1
ATOM 3541 C C . TYR A 1 455 ? -4.302 3.052 -26.687 1.00 83.94 455 TYR A C 1
ATOM 3543 O O . TYR A 1 455 ? -3.908 2.740 -25.560 1.00 83.94 455 TYR A O 1
ATOM 3551 N N . TYR A 1 456 ? -3.751 2.563 -27.790 1.00 87.94 456 TYR A N 1
ATOM 3552 C CA . TYR A 1 456 ? -2.738 1.519 -27.833 1.00 87.94 456 TYR A CA 1
ATOM 3553 C C . TYR A 1 456 ? -1.467 2.026 -28.505 1.00 87.94 456 TYR A C 1
ATOM 3555 O O . TYR A 1 456 ? -1.521 2.584 -29.597 1.00 87.94 456 TYR A O 1
ATOM 3563 N N . ILE A 1 457 ? -0.322 1.770 -27.873 1.00 91.50 457 ILE A N 1
ATOM 3564 C CA . ILE A 1 457 ? 1.007 2.010 -28.447 1.00 91.50 457 ILE A CA 1
ATOM 3565 C C . ILE A 1 457 ? 1.749 0.678 -28.470 1.00 91.50 457 ILE A C 1
ATOM 3567 O O . ILE A 1 457 ? 1.918 0.047 -27.424 1.00 91.50 457 ILE A O 1
ATOM 3571 N N . VAL A 1 458 ? 2.187 0.241 -29.648 1.00 94.00 458 VAL A N 1
ATOM 3572 C CA . VAL A 1 458 ? 2.932 -1.006 -29.848 1.00 94.00 458 VAL A CA 1
ATOM 3573 C C . VAL A 1 458 ? 4.404 -0.679 -30.056 1.00 94.00 458 VAL A C 1
ATOM 3575 O O . VAL A 1 458 ? 4.752 0.108 -30.930 1.00 94.00 458 VAL A O 1
ATOM 3578 N N . MET A 1 459 ? 5.275 -1.302 -29.270 1.00 93.62 459 MET A N 1
ATOM 3579 C CA . MET A 1 459 ? 6.705 -1.014 -29.208 1.00 93.62 459 MET A CA 1
ATOM 3580 C C . MET A 1 459 ? 7.547 -2.283 -29.358 1.00 93.62 459 MET A C 1
ATOM 3582 O O . MET A 1 459 ? 7.115 -3.383 -28.994 1.00 93.62 459 MET A O 1
ATOM 3586 N N . LYS A 1 460 ? 8.773 -2.126 -29.868 1.00 92.69 460 LYS A N 1
ATOM 3587 C CA . LYS A 1 460 ? 9.790 -3.186 -29.913 1.00 92.69 460 LYS A CA 1
ATOM 3588 C C . LYS A 1 460 ? 11.182 -2.647 -29.518 1.00 92.69 460 LYS A C 1
ATOM 3590 O O . LYS A 1 460 ? 11.436 -1.454 -29.687 1.00 92.69 460 LYS A O 1
ATOM 3595 N N . PRO A 1 461 ? 12.104 -3.518 -29.065 1.00 93.12 461 PRO A N 1
ATOM 3596 C CA . PRO A 1 461 ? 11.894 -4.934 -28.749 1.00 93.12 461 PRO A CA 1
ATOM 3597 C C . PRO A 1 461 ? 11.082 -5.129 -27.459 1.00 93.12 461 PRO A C 1
ATOM 3599 O O . PRO A 1 461 ? 10.938 -4.211 -26.653 1.00 93.12 461 PRO A O 1
ATOM 3602 N N . LEU A 1 462 ? 10.549 -6.336 -27.266 1.00 90.69 462 LEU A N 1
ATOM 3603 C CA . LEU A 1 462 ? 9.992 -6.750 -25.983 1.00 90.69 462 LEU A CA 1
ATOM 3604 C C . LEU A 1 462 ? 11.136 -6.939 -24.979 1.00 90.69 462 LEU A C 1
ATOM 3606 O O . LEU A 1 462 ? 11.977 -7.813 -25.169 1.00 90.69 462 LEU A O 1
ATOM 3610 N N . ALA A 1 463 ? 11.161 -6.124 -23.929 1.00 90.25 463 ALA A N 1
ATOM 3611 C CA . ALA A 1 463 ? 12.212 -6.182 -22.924 1.00 90.25 463 ALA A CA 1
ATOM 3612 C C . ALA A 1 463 ? 12.101 -7.394 -21.992 1.00 90.25 463 ALA A C 1
ATOM 3614 O O . ALA A 1 463 ? 11.004 -7.864 -21.693 1.00 90.25 463 ALA A O 1
ATOM 3615 N N . ASP A 1 464 ? 13.247 -7.839 -21.474 1.00 89.31 464 ASP A N 1
ATOM 3616 C CA . ASP A 1 464 ? 13.334 -8.976 -20.555 1.00 89.31 464 ASP A CA 1
ATOM 3617 C C . ASP A 1 464 ? 12.875 -8.576 -19.141 1.00 89.31 464 ASP A C 1
ATOM 3619 O O . ASP A 1 464 ? 12.321 -9.391 -18.405 1.00 89.31 464 ASP A O 1
ATOM 3623 N N . ARG A 1 465 ? 13.157 -7.324 -18.741 1.00 89.62 465 ARG A N 1
ATOM 3624 C CA . ARG A 1 465 ? 12.785 -6.686 -17.460 1.00 89.62 465 ARG A CA 1
ATOM 3625 C C . ARG A 1 465 ? 13.121 -5.187 -17.478 1.00 89.62 465 ARG A C 1
ATOM 3627 O O . ARG A 1 465 ? 13.724 -4.709 -18.432 1.00 89.62 465 ARG A O 1
ATOM 3634 N N . ASN A 1 466 ? 12.798 -4.454 -16.411 1.00 91.31 466 ASN A N 1
ATOM 3635 C CA . ASN A 1 466 ? 13.299 -3.089 -16.179 1.00 91.31 466 ASN A CA 1
ATOM 3636 C C . ASN A 1 466 ? 14.567 -3.072 -15.297 1.00 91.31 466 ASN A C 1
ATOM 3638 O O . ASN A 1 466 ? 14.917 -4.074 -14.659 1.00 91.31 466 ASN A O 1
ATOM 3642 N N . LEU A 1 467 ? 15.264 -1.934 -15.265 1.00 93.56 467 LEU A N 1
ATOM 3643 C CA . LEU A 1 467 ? 16.504 -1.752 -14.514 1.00 93.56 467 LEU A CA 1
ATOM 3644 C C . LEU A 1 467 ? 16.262 -1.872 -13.005 1.00 93.56 467 LEU A C 1
ATOM 3646 O O . LEU A 1 467 ? 17.085 -2.476 -12.331 1.00 93.56 467 LEU A O 1
ATOM 3650 N N . GLU A 1 468 ? 15.128 -1.406 -12.471 1.00 89.12 468 GLU A N 1
ATOM 3651 C CA . GLU A 1 468 ? 14.781 -1.594 -11.048 1.00 89.12 468 GLU A CA 1
ATOM 3652 C C . GLU A 1 468 ? 14.834 -3.078 -10.640 1.00 89.12 468 GLU A C 1
ATOM 3654 O O . GLU A 1 468 ? 15.471 -3.453 -9.650 1.00 89.12 468 GLU A O 1
ATOM 3659 N N . SER A 1 469 ? 14.197 -3.940 -11.436 1.00 86.56 469 SER A N 1
ATOM 3660 C CA . SER A 1 469 ? 14.170 -5.386 -11.205 1.00 86.56 469 SER A CA 1
ATOM 3661 C C . SER A 1 469 ? 15.567 -5.998 -11.317 1.00 86.56 469 SER A C 1
ATOM 3663 O O . SER A 1 469 ? 15.930 -6.860 -10.517 1.00 86.56 469 SER A O 1
ATOM 3665 N N . PHE A 1 470 ? 16.374 -5.526 -12.272 1.00 92.69 470 PHE A N 1
ATOM 3666 C CA . PHE A 1 470 ? 17.764 -5.954 -12.437 1.00 92.69 470 PHE A CA 1
ATOM 3667 C C . PHE A 1 470 ? 18.646 -5.551 -11.243 1.00 92.69 470 PHE A C 1
ATOM 3669 O O . PHE A 1 470 ? 19.418 -6.366 -10.737 1.00 92.69 470 PHE A O 1
ATOM 3676 N N . LEU A 1 471 ? 18.515 -4.316 -10.748 1.00 88.00 471 LEU A N 1
ATOM 3677 C CA . LEU A 1 471 ? 19.254 -3.826 -9.582 1.00 88.00 471 LEU A CA 1
ATOM 3678 C C . LEU A 1 471 ? 18.890 -4.624 -8.325 1.00 88.00 471 LEU A C 1
ATOM 3680 O O . LEU A 1 471 ? 19.777 -5.012 -7.565 1.00 88.00 471 LEU A O 1
ATOM 3684 N N . ARG A 1 472 ? 17.601 -4.932 -8.131 1.00 85.75 472 ARG A N 1
ATOM 3685 C CA . ARG A 1 472 ? 17.125 -5.759 -7.012 1.00 85.75 472 ARG A CA 1
ATOM 3686 C C . ARG A 1 472 ? 17.699 -7.172 -7.047 1.00 85.75 472 ARG A C 1
ATOM 3688 O O . ARG A 1 472 ? 18.123 -7.668 -6.006 1.00 85.75 472 ARG A O 1
ATOM 3695 N N . GLU A 1 473 ? 17.731 -7.801 -8.220 1.00 87.00 473 GLU A N 1
ATOM 3696 C CA . GLU A 1 473 ? 18.370 -9.108 -8.391 1.00 87.00 473 GLU A CA 1
ATOM 3697 C C . GLU A 1 473 ? 19.859 -9.031 -8.051 1.00 87.00 473 GLU A C 1
ATOM 3699 O O . GLU A 1 473 ? 20.323 -9.815 -7.229 1.00 87.00 473 GLU A O 1
ATOM 3704 N N . CYS A 1 474 ? 20.575 -8.045 -8.604 1.00 85.19 474 CYS A N 1
ATOM 3705 C CA . CYS A 1 474 ? 22.003 -7.842 -8.356 1.00 85.19 474 CYS A CA 1
ATOM 3706 C C . CYS A 1 474 ? 22.301 -7.750 -6.850 1.00 85.19 474 CYS A C 1
ATOM 3708 O O . CYS A 1 474 ? 23.167 -8.458 -6.340 1.00 85.19 474 CYS A O 1
ATOM 3710 N N . MET A 1 475 ? 21.519 -6.950 -6.116 1.00 79.88 475 MET A N 1
ATOM 3711 C CA . MET A 1 475 ? 21.642 -6.778 -4.663 1.00 79.88 475 MET A CA 1
ATOM 3712 C C . MET A 1 475 ? 21.269 -8.026 -3.844 1.00 79.88 475 MET A C 1
ATOM 3714 O O .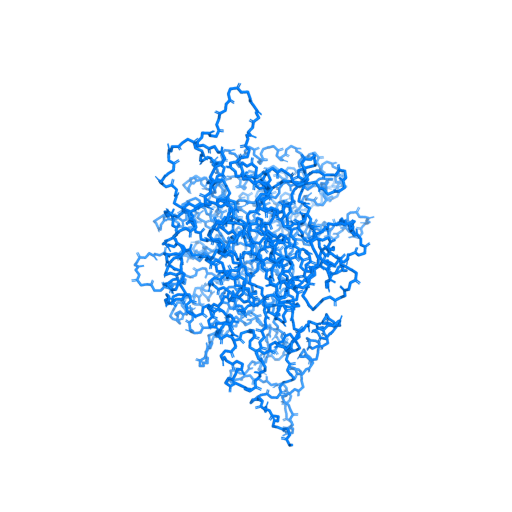 MET A 1 475 ? 21.688 -8.143 -2.693 1.00 79.88 475 MET A O 1
ATOM 3718 N N . GLY A 1 476 ? 20.468 -8.936 -4.404 1.00 80.19 476 GLY A N 1
ATOM 3719 C CA . GLY A 1 476 ? 19.996 -10.152 -3.741 1.00 80.19 476 GLY A CA 1
ATOM 3720 C C . GLY A 1 476 ? 20.942 -11.351 -3.851 1.00 80.19 476 GLY A C 1
ATOM 3721 O O . GLY A 1 476 ? 20.724 -12.355 -3.167 1.00 80.19 476 GLY A O 1
ATOM 3722 N N . ILE A 1 477 ? 21.986 -11.276 -4.686 1.00 79.06 477 ILE A N 1
ATOM 3723 C CA . ILE A 1 477 ? 22.914 -12.394 -4.897 1.00 79.06 477 ILE A CA 1
ATOM 3724 C C . ILE A 1 477 ? 23.717 -12.658 -3.620 1.00 79.06 477 ILE A C 1
ATOM 3726 O O . ILE A 1 477 ? 24.438 -11.796 -3.118 1.00 79.06 477 ILE A O 1
ATOM 3730 N N . ARG A 1 478 ? 23.639 -13.891 -3.110 1.00 78.00 478 ARG A N 1
ATOM 3731 C CA . ARG A 1 478 ? 24.471 -14.360 -1.994 1.00 78.00 478 ARG A CA 1
ATOM 3732 C C . ARG A 1 478 ? 25.770 -14.956 -2.533 1.00 78.00 478 ARG A C 1
ATOM 3734 O O . ARG A 1 478 ? 25.732 -15.883 -3.336 1.00 78.00 478 ARG A O 1
ATOM 3741 N N . MET A 1 479 ? 26.910 -14.462 -2.052 1.00 75.75 479 MET A N 1
ATOM 3742 C CA . MET A 1 479 ? 28.244 -14.892 -2.492 1.00 75.75 479 MET A CA 1
ATOM 3743 C C . MET A 1 479 ? 28.656 -16.229 -1.866 1.00 75.75 479 MET A C 1
ATOM 3745 O O . MET A 1 479 ? 29.489 -16.280 -0.961 1.00 75.75 479 MET A O 1
ATOM 3749 N N . THR A 1 480 ? 28.043 -17.323 -2.318 1.00 76.81 480 THR A N 1
ATOM 3750 C CA . THR A 1 480 ? 28.237 -18.661 -1.730 1.00 76.81 480 THR A CA 1
ATOM 3751 C C . THR A 1 480 ? 29.152 -19.571 -2.544 1.00 76.81 480 THR A C 1
ATOM 3753 O O . THR A 1 480 ? 29.685 -20.532 -1.999 1.00 76.81 480 THR A O 1
ATOM 3756 N N . ASN A 1 481 ? 29.324 -19.322 -3.846 1.00 77.12 481 ASN A N 1
ATOM 3757 C CA . ASN A 1 481 ? 30.107 -20.182 -4.743 1.00 77.12 481 ASN A CA 1
ATOM 3758 C C . ASN A 1 481 ? 30.597 -19.441 -6.004 1.00 77.12 481 ASN A C 1
ATOM 3760 O O . ASN A 1 481 ? 30.161 -18.328 -6.295 1.00 77.12 481 ASN A O 1
ATOM 3764 N N . SER A 1 482 ? 31.488 -20.068 -6.780 1.00 76.00 482 SER A N 1
ATOM 3765 C CA . SER A 1 482 ? 32.042 -19.485 -8.017 1.00 76.00 482 SER A CA 1
ATOM 3766 C C . SER A 1 482 ? 30.966 -19.078 -9.036 1.00 76.00 482 SER A C 1
ATOM 3768 O O . SER A 1 482 ? 31.105 -18.042 -9.677 1.00 76.00 482 SER A O 1
ATOM 3770 N N . THR A 1 483 ? 29.855 -19.814 -9.136 1.00 82.44 483 THR A N 1
ATOM 3771 C CA . THR A 1 483 ? 28.740 -19.468 -10.031 1.00 82.44 483 THR A CA 1
ATOM 3772 C C . THR A 1 483 ? 28.086 -18.139 -9.647 1.00 82.44 483 THR A C 1
ATOM 3774 O O . THR A 1 483 ? 27.903 -17.288 -10.511 1.00 82.44 483 THR A O 1
ATOM 3777 N N . SER A 1 484 ? 27.813 -17.918 -8.355 1.00 80.62 484 SER A N 1
ATOM 3778 C CA . SER A 1 484 ? 27.274 -16.646 -7.849 1.00 80.62 484 SER A CA 1
ATOM 3779 C C . SER A 1 484 ? 28.239 -15.472 -8.057 1.00 80.62 484 SER A C 1
ATOM 3781 O O . SER A 1 484 ? 27.804 -14.372 -8.394 1.00 80.62 484 SER A O 1
ATOM 3783 N N . TRP A 1 485 ? 29.551 -15.717 -7.951 1.00 78.06 485 TRP A N 1
ATOM 3784 C CA . TRP A 1 485 ? 30.582 -14.717 -8.246 1.00 78.06 485 TRP A CA 1
ATOM 3785 C C . TRP A 1 485 ? 30.636 -14.356 -9.732 1.00 78.06 485 TRP A C 1
ATOM 3787 O O . TRP A 1 485 ? 30.691 -13.176 -10.069 1.00 78.06 485 TRP A O 1
ATOM 3797 N N . ASN A 1 486 ? 30.567 -15.349 -10.622 1.00 78.81 486 ASN A N 1
ATOM 3798 C CA . ASN A 1 486 ? 30.567 -15.125 -12.068 1.00 78.81 486 ASN A CA 1
ATOM 3799 C C . ASN A 1 486 ? 29.311 -14.372 -12.522 1.00 78.81 486 ASN A C 1
ATOM 3801 O O . ASN A 1 486 ? 29.425 -13.408 -13.278 1.00 78.81 486 ASN A O 1
ATOM 3805 N N . GLN A 1 487 ? 28.136 -14.760 -12.011 1.00 84.19 487 GLN A N 1
ATOM 3806 C CA . GLN A 1 487 ? 26.871 -14.074 -12.286 1.00 84.19 487 GLN A CA 1
ATOM 3807 C C . GLN A 1 487 ? 26.933 -12.606 -11.848 1.00 84.19 487 GLN A C 1
ATOM 3809 O O . GLN A 1 487 ? 26.638 -11.707 -12.633 1.00 84.19 487 GLN A O 1
ATOM 3814 N N . PHE A 1 488 ? 27.378 -12.343 -10.616 1.00 84.31 488 PHE A N 1
ATOM 3815 C CA . PHE A 1 488 ? 27.530 -10.977 -10.120 1.00 84.31 488 PHE A CA 1
ATOM 3816 C C . PHE A 1 488 ? 28.566 -10.178 -10.919 1.00 84.31 488 PHE A C 1
ATOM 3818 O O . PHE A 1 488 ? 28.325 -9.020 -11.256 1.00 84.31 488 PHE A O 1
ATOM 3825 N N . GLY A 1 489 ? 29.696 -10.794 -11.277 1.00 80.25 489 GLY A N 1
ATOM 3826 C CA . GLY A 1 489 ? 30.719 -10.178 -12.119 1.00 80.25 489 GLY A CA 1
ATOM 3827 C C . GLY A 1 489 ? 30.187 -9.776 -13.498 1.00 80.25 489 GLY A C 1
ATOM 3828 O O . GLY A 1 489 ? 30.483 -8.683 -13.976 1.00 80.25 489 GLY A O 1
ATOM 3829 N N . GLU A 1 490 ? 29.369 -10.615 -14.132 1.00 83.81 490 GLU A N 1
ATOM 3830 C CA . GLU A 1 490 ? 28.713 -10.299 -15.404 1.00 83.81 490 GLU A CA 1
ATOM 3831 C C . GLU A 1 490 ? 27.706 -9.155 -15.267 1.00 83.81 490 GLU A C 1
ATOM 3833 O O . GLU A 1 490 ? 27.803 -8.166 -15.995 1.00 83.81 490 GLU A O 1
ATOM 3838 N N . MET A 1 491 ? 26.810 -9.225 -14.278 1.00 87.56 491 MET A N 1
ATOM 3839 C CA . MET A 1 491 ? 25.837 -8.160 -14.025 1.00 87.56 491 MET A CA 1
ATOM 3840 C C . MET A 1 491 ? 26.519 -6.821 -13.739 1.00 87.56 491 MET A C 1
ATOM 3842 O O . MET A 1 491 ? 26.099 -5.780 -14.238 1.00 87.56 491 MET A O 1
ATOM 3846 N N . ARG A 1 492 ? 27.616 -6.844 -12.984 1.00 85.31 492 ARG A N 1
ATOM 3847 C CA . ARG A 1 492 ? 28.402 -5.658 -12.656 1.00 85.31 492 ARG A CA 1
ATOM 3848 C C . ARG A 1 492 ? 29.082 -5.042 -13.879 1.00 85.31 492 ARG A C 1
ATOM 3850 O O . ARG A 1 492 ? 29.080 -3.820 -14.011 1.00 85.31 492 ARG A O 1
ATOM 3857 N N . ARG A 1 493 ? 29.622 -5.861 -14.789 1.00 82.56 493 ARG A N 1
ATOM 3858 C CA . ARG A 1 493 ? 30.155 -5.374 -16.075 1.00 82.56 493 ARG A CA 1
ATOM 3859 C C . ARG A 1 493 ? 29.064 -4.700 -16.906 1.00 82.56 493 ARG A C 1
ATOM 3861 O O . ARG A 1 493 ? 29.292 -3.600 -17.403 1.00 82.56 493 ARG A O 1
ATOM 3868 N N . ASN A 1 494 ? 27.877 -5.306 -16.970 1.00 88.69 494 ASN A N 1
ATOM 3869 C CA . ASN A 1 494 ? 26.729 -4.729 -17.667 1.00 88.69 494 ASN A CA 1
ATOM 3870 C C . ASN A 1 494 ? 26.345 -3.362 -17.084 1.00 88.69 494 ASN A C 1
ATOM 3872 O O . ASN A 1 494 ? 26.193 -2.411 -17.841 1.00 88.69 494 ASN A O 1
ATOM 3876 N N . LEU A 1 495 ? 26.278 -3.217 -15.753 1.00 89.38 495 LEU A N 1
ATOM 3877 C CA . LEU A 1 495 ? 25.968 -1.930 -15.114 1.00 89.38 495 LEU A CA 1
ATOM 3878 C C . LEU A 1 495 ? 26.943 -0.819 -15.536 1.00 89.38 495 LEU A C 1
ATOM 3880 O O . LEU A 1 495 ? 26.500 0.257 -15.933 1.00 89.38 495 LEU A O 1
ATOM 3884 N N . PHE A 1 496 ? 28.255 -1.070 -15.506 1.00 86.62 496 PHE A N 1
ATOM 3885 C CA . PHE A 1 496 ? 29.242 -0.060 -15.907 1.00 86.62 496 PHE A CA 1
ATOM 3886 C C . PHE A 1 496 ? 29.178 0.271 -17.401 1.00 86.62 496 PHE A C 1
ATOM 3888 O O . PHE A 1 496 ? 29.254 1.440 -17.780 1.00 86.62 496 PHE A O 1
ATOM 3895 N N . GLN A 1 497 ? 28.971 -0.732 -18.254 1.00 86.44 497 GLN A N 1
ATOM 3896 C CA . GLN A 1 497 ? 28.781 -0.515 -19.687 1.00 86.44 497 GLN A CA 1
ATOM 3897 C C . GLN A 1 497 ? 27.512 0.307 -19.973 1.00 86.44 497 GLN A C 1
ATOM 3899 O O . GLN A 1 497 ? 27.530 1.240 -20.783 1.00 86.44 497 GLN A O 1
ATOM 3904 N N . TRP A 1 498 ? 26.409 -0.004 -19.292 1.00 92.75 498 TRP A N 1
ATOM 3905 C CA . TRP A 1 498 ? 25.131 0.677 -19.468 1.00 92.75 498 TRP A CA 1
ATOM 3906 C C . TRP A 1 498 ? 25.173 2.132 -19.006 1.00 92.75 498 TRP A C 1
ATOM 3908 O O . TRP A 1 498 ? 24.534 2.962 -19.643 1.00 92.75 498 TRP A O 1
ATOM 3918 N N . MET A 1 499 ? 25.963 2.483 -17.983 1.00 92.12 499 MET A N 1
ATOM 3919 C CA . MET A 1 499 ? 26.175 3.890 -17.609 1.00 92.12 499 MET A CA 1
ATOM 3920 C C . MET A 1 499 ? 26.725 4.709 -18.786 1.00 92.12 499 MET A C 1
ATOM 3922 O O . MET A 1 499 ? 26.191 5.770 -19.106 1.00 92.12 499 MET A O 1
ATOM 3926 N N . GLY A 1 500 ? 27.740 4.205 -19.495 1.00 89.50 500 GLY A N 1
ATOM 3927 C CA . GLY A 1 500 ? 28.246 4.883 -20.695 1.00 89.50 500 GLY A CA 1
ATOM 3928 C C . GLY A 1 500 ? 27.212 4.941 -21.823 1.00 89.50 500 GLY A C 1
ATOM 3929 O O . GLY A 1 500 ? 27.023 5.986 -22.445 1.00 89.50 500 GLY A O 1
ATOM 3930 N N . CYS A 1 501 ? 26.472 3.850 -22.041 1.00 91.19 501 CYS A N 1
ATOM 3931 C CA . CYS A 1 501 ? 25.404 3.805 -23.043 1.00 91.19 501 CYS A CA 1
ATOM 3932 C C . CYS A 1 501 ? 24.286 4.824 -22.751 1.00 91.19 501 CYS A C 1
ATOM 3934 O O . CYS A 1 501 ? 23.828 5.514 -23.664 1.00 91.19 501 CYS A O 1
ATOM 3936 N N . LEU A 1 502 ? 23.878 4.981 -21.487 1.00 94.69 502 LEU A N 1
ATOM 3937 C CA . LEU A 1 502 ? 22.897 5.986 -21.064 1.00 94.69 502 LEU A CA 1
ATOM 3938 C C . LEU A 1 502 ? 23.418 7.405 -21.284 1.00 94.69 502 LEU A C 1
ATOM 3940 O O . LEU A 1 502 ? 22.674 8.241 -21.789 1.00 94.69 502 LEU A O 1
ATOM 3944 N N . ALA A 1 503 ? 24.687 7.678 -20.963 1.00 93.69 503 ALA A N 1
ATOM 3945 C CA . ALA A 1 503 ? 25.290 8.990 -21.193 1.00 93.69 503 ALA A CA 1
ATOM 3946 C C . ALA A 1 503 ? 25.233 9.389 -22.678 1.00 93.69 503 ALA A C 1
ATOM 3948 O O . ALA A 1 503 ? 24.789 10.491 -23.009 1.00 93.69 503 ALA A O 1
ATOM 3949 N N . VAL A 1 504 ? 25.608 8.472 -23.578 1.00 91.38 504 VAL A N 1
ATOM 3950 C CA . VAL A 1 504 ? 25.538 8.694 -25.033 1.00 91.38 504 VAL A CA 1
ATOM 3951 C C . VAL A 1 504 ? 24.090 8.858 -25.504 1.00 91.38 504 VAL A C 1
ATOM 3953 O O . VAL A 1 504 ? 23.802 9.742 -26.309 1.00 91.38 504 VAL A O 1
ATOM 3956 N N . THR A 1 505 ? 23.164 8.070 -24.953 1.00 92.69 505 THR A N 1
ATOM 3957 C CA . THR A 1 505 ? 21.731 8.154 -25.281 1.00 92.69 505 THR A CA 1
ATOM 3958 C C . THR A 1 505 ? 21.145 9.510 -24.896 1.00 92.69 505 THR A C 1
ATOM 3960 O O . THR A 1 505 ? 20.498 10.155 -25.718 1.00 92.69 505 THR A O 1
ATOM 3963 N N . ILE A 1 506 ? 21.411 9.994 -23.678 1.00 92.69 506 ILE A N 1
ATOM 3964 C CA . ILE A 1 506 ? 20.941 11.311 -23.230 1.00 92.69 506 ILE A CA 1
ATOM 3965 C C . ILE A 1 506 ? 21.568 12.434 -24.055 1.00 92.69 506 ILE A C 1
ATOM 3967 O O . ILE A 1 506 ? 20.864 13.375 -24.421 1.00 92.69 506 ILE A O 1
ATOM 3971 N N . LYS A 1 507 ? 22.849 12.321 -24.428 1.00 92.62 507 LYS A N 1
ATOM 3972 C CA . LYS A 1 507 ? 23.475 13.270 -25.356 1.00 92.62 507 LYS A CA 1
ATOM 3973 C C . LYS A 1 507 ? 22.741 13.318 -26.691 1.00 92.62 507 LYS A C 1
ATOM 3975 O O . LYS A 1 507 ? 22.406 14.410 -27.142 1.00 92.62 507 LYS A O 1
ATOM 3980 N N . TYR A 1 508 ? 22.476 12.162 -27.295 1.00 90.69 508 TYR A N 1
ATOM 3981 C CA . TYR A 1 508 ? 21.747 12.085 -28.558 1.00 90.69 508 TYR A CA 1
ATOM 3982 C C . TYR A 1 508 ? 20.381 12.776 -28.460 1.00 90.69 508 TYR A C 1
ATOM 3984 O O . TYR A 1 508 ? 20.047 13.597 -29.316 1.00 90.69 508 TYR A O 1
ATOM 3992 N N . LEU A 1 509 ? 19.611 12.497 -27.402 1.00 88.56 509 LEU A N 1
ATOM 3993 C CA . LEU A 1 509 ? 18.314 13.144 -27.190 1.00 88.56 509 LEU A CA 1
ATOM 3994 C C . LEU A 1 509 ? 18.471 14.663 -27.076 1.00 88.56 509 LEU A C 1
ATOM 3996 O O . LEU A 1 509 ? 17.785 15.413 -27.769 1.00 88.56 509 LEU A O 1
ATOM 4000 N N . HIS A 1 510 ? 19.416 15.125 -26.257 1.00 89.06 510 HIS A N 1
ATOM 4001 C CA . HIS A 1 510 ? 19.639 16.551 -26.025 1.00 89.06 510 HIS A CA 1
ATOM 4002 C C . HIS A 1 510 ? 20.091 17.293 -27.284 1.00 89.06 510 HIS A C 1
ATOM 4004 O O . HIS A 1 510 ? 19.590 18.394 -27.523 1.00 89.06 510 HIS A O 1
ATOM 4010 N N . ASP A 1 511 ? 20.969 16.700 -28.096 1.00 85.88 511 ASP A N 1
ATOM 4011 C CA . ASP A 1 511 ? 21.427 17.256 -29.378 1.00 85.88 511 ASP A CA 1
ATOM 4012 C C . ASP A 1 511 ? 20.270 17.396 -30.383 1.00 85.88 511 ASP A C 1
ATOM 4014 O O . ASP A 1 511 ? 20.219 18.367 -31.136 1.00 85.88 511 ASP A O 1
ATOM 4018 N N . ASN A 1 512 ? 19.292 16.486 -30.331 1.00 82.81 512 ASN A N 1
ATOM 4019 C CA . ASN A 1 512 ? 18.071 16.529 -31.142 1.00 82.81 512 ASN A CA 1
ATOM 4020 C C . ASN A 1 512 ? 16.931 17.332 -30.487 1.00 82.81 512 ASN A C 1
ATOM 4022 O O . ASN A 1 512 ? 15.785 17.253 -30.916 1.00 82.81 512 ASN A O 1
ATOM 4026 N N . ASN A 1 513 ? 17.227 18.135 -29.457 1.00 81.12 513 ASN A N 1
ATOM 4027 C CA . ASN A 1 513 ? 16.252 18.936 -28.701 1.00 81.12 513 ASN A CA 1
ATOM 4028 C C . ASN A 1 513 ? 15.165 18.135 -27.961 1.00 81.12 513 ASN A C 1
ATOM 4030 O O . ASN A 1 513 ? 14.198 18.724 -27.475 1.00 81.12 513 ASN A O 1
ATOM 4034 N N . ILE A 1 514 ? 15.360 16.832 -27.783 1.00 82.94 514 ILE A N 1
ATOM 4035 C CA . ILE A 1 514 ? 14.472 15.953 -27.027 1.00 82.94 514 ILE A CA 1
ATOM 4036 C C . ILE A 1 514 ? 14.910 15.954 -25.558 1.00 82.94 514 ILE A C 1
ATOM 4038 O O . ILE A 1 514 ? 16.099 15.954 -25.234 1.00 82.94 514 ILE A O 1
ATOM 4042 N N . ARG A 1 515 ? 13.939 15.998 -24.646 1.00 83.88 515 ARG A N 1
ATOM 4043 C CA . ARG A 1 515 ? 14.145 15.924 -23.190 1.00 83.88 515 ARG A CA 1
ATOM 4044 C C . ARG A 1 515 ? 13.298 14.776 -22.668 1.00 83.88 515 ARG A C 1
ATOM 4046 O O . ARG A 1 515 ? 12.140 14.683 -23.065 1.00 83.88 515 ARG A O 1
ATOM 4053 N N . HIS A 1 516 ? 13.845 13.942 -21.792 1.00 84.75 516 HIS A N 1
ATOM 4054 C CA . HIS A 1 516 ? 13.132 12.750 -21.335 1.00 84.75 516 HIS A CA 1
ATOM 4055 C C . HIS A 1 516 ? 12.149 13.047 -20.196 1.00 84.75 516 HIS A C 1
ATOM 4057 O O . HIS A 1 516 ? 11.009 12.598 -20.234 1.00 84.75 516 HIS A O 1
ATOM 4063 N N . ARG A 1 517 ? 12.571 13.834 -19.196 1.00 81.31 517 ARG A N 1
ATOM 4064 C CA . ARG A 1 517 ? 11.781 14.335 -18.050 1.00 81.31 517 ARG A CA 1
ATOM 4065 C C . ARG A 1 517 ? 11.254 13.301 -17.049 1.00 81.31 517 ARG A C 1
ATOM 4067 O O . ARG A 1 517 ? 10.795 13.696 -15.985 1.00 81.31 517 ARG A O 1
ATOM 4074 N N . ASP A 1 518 ? 11.339 12.008 -17.348 1.00 80.81 518 ASP A N 1
ATOM 4075 C CA . ASP A 1 518 ? 10.953 10.929 -16.422 1.00 80.81 518 ASP A CA 1
ATOM 4076 C C . ASP A 1 518 ? 12.010 9.809 -16.384 1.00 80.81 518 ASP A C 1
ATOM 4078 O O . ASP A 1 518 ? 11.715 8.632 -16.574 1.00 80.81 518 ASP A O 1
ATOM 4082 N N . ILE A 1 519 ? 13.293 10.173 -16.257 1.00 88.44 519 ILE A N 1
ATOM 4083 C CA . ILE A 1 519 ? 14.380 9.183 -16.169 1.00 88.44 519 ILE A CA 1
ATOM 4084 C C . ILE A 1 519 ? 14.366 8.555 -14.774 1.00 88.44 519 ILE A C 1
ATOM 4086 O O . ILE A 1 519 ? 14.596 9.240 -13.779 1.00 88.44 519 ILE A O 1
ATOM 4090 N N . LYS A 1 520 ? 14.137 7.243 -14.718 1.00 88.06 520 LYS A N 1
ATOM 4091 C CA . LYS A 1 520 ? 14.153 6.423 -13.500 1.00 88.06 520 LYS A CA 1
ATOM 4092 C C . LYS A 1 520 ? 14.387 4.947 -13.847 1.00 88.06 520 LYS A C 1
ATOM 4094 O O . LYS A 1 520 ? 14.176 4.575 -15.006 1.00 88.06 520 LYS A O 1
ATOM 4099 N N . PRO A 1 521 ? 14.772 4.082 -12.891 1.00 90.25 521 PRO A N 1
ATOM 4100 C CA . PRO A 1 521 ? 15.068 2.676 -13.173 1.00 90.25 521 PRO A CA 1
ATOM 4101 C C . PRO A 1 521 ? 13.895 1.884 -13.777 1.00 90.25 521 PRO A C 1
ATOM 4103 O O . PRO A 1 521 ? 14.112 0.909 -14.489 1.00 90.25 521 PRO A O 1
ATOM 4106 N N . GLN A 1 522 ? 12.648 2.289 -13.536 1.00 87.62 522 GLN A N 1
ATOM 4107 C CA . GLN A 1 522 ? 11.466 1.642 -14.116 1.00 87.62 522 GLN A CA 1
ATOM 4108 C C . GLN A 1 522 ? 11.304 1.947 -15.617 1.00 87.62 522 GLN A C 1
ATOM 4110 O O . GLN A 1 522 ? 10.814 1.096 -16.352 1.00 87.62 522 GLN A O 1
ATOM 4115 N N . ASN A 1 523 ? 11.789 3.109 -16.075 1.00 90.75 523 ASN A N 1
ATOM 4116 C CA . ASN A 1 523 ? 11.707 3.569 -17.470 1.00 90.75 523 ASN A CA 1
ATOM 4117 C C . ASN A 1 523 ? 12.979 3.236 -18.283 1.00 90.75 523 ASN A C 1
ATOM 4119 O O . ASN A 1 523 ? 13.142 3.678 -19.421 1.00 90.75 523 ASN A O 1
ATOM 4123 N N . ILE A 1 524 ? 13.902 2.458 -17.706 1.00 94.81 524 ILE A N 1
ATOM 4124 C CA . ILE A 1 524 ? 15.071 1.905 -18.397 1.00 94.81 524 ILE A CA 1
ATOM 4125 C C . ILE A 1 524 ? 14.869 0.397 -18.475 1.00 94.81 524 ILE A C 1
ATOM 4127 O O . ILE A 1 524 ? 14.910 -0.307 -17.469 1.00 94.81 524 ILE A O 1
ATOM 4131 N N . LEU A 1 525 ? 14.624 -0.104 -19.674 1.00 94.19 525 LEU A N 1
ATOM 4132 C CA . LEU A 1 525 ? 14.391 -1.512 -19.950 1.00 94.19 525 LEU A CA 1
ATOM 4133 C C . LEU A 1 525 ? 15.711 -2.234 -20.215 1.00 94.19 525 LEU A C 1
ATOM 4135 O O . LEU A 1 525 ? 16.630 -1.649 -20.777 1.00 94.19 525 LEU A O 1
ATOM 4139 N N . VAL A 1 526 ? 15.792 -3.508 -19.846 1.00 93.69 526 VAL A N 1
ATOM 4140 C CA . VAL A 1 526 ? 16.922 -4.403 -20.115 1.00 93.69 526 VAL A CA 1
ATOM 4141 C C . VAL A 1 526 ? 16.474 -5.449 -21.128 1.00 93.69 526 VAL A C 1
ATOM 4143 O O . VAL A 1 526 ? 15.454 -6.110 -20.928 1.00 93.69 526 VAL A O 1
ATOM 4146 N N . HIS A 1 527 ? 17.230 -5.605 -22.212 1.00 90.88 527 HIS A N 1
ATOM 4147 C CA . HIS A 1 527 ? 16.949 -6.587 -23.254 1.00 90.88 527 HIS A CA 1
ATOM 4148 C C . HIS A 1 527 ? 18.231 -7.098 -23.911 1.00 90.88 527 HIS A C 1
ATOM 4150 O O . HIS A 1 527 ? 19.012 -6.307 -24.446 1.00 90.88 527 HIS A O 1
ATOM 4156 N N . GLY A 1 528 ? 18.447 -8.416 -23.895 1.00 83.00 528 GLY A N 1
ATOM 4157 C CA . GLY A 1 528 ? 19.538 -9.054 -24.643 1.00 83.00 528 GLY A CA 1
ATOM 4158 C C . GLY A 1 528 ? 20.922 -8.483 -24.308 1.00 83.00 528 GLY A C 1
ATOM 4159 O O . GLY A 1 528 ? 21.711 -8.198 -25.209 1.00 83.00 528 GLY A O 1
ATOM 4160 N N . GLY A 1 529 ? 21.183 -8.226 -23.021 1.00 82.94 529 GLY A N 1
ATOM 4161 C CA . GLY A 1 529 ? 22.435 -7.627 -22.531 1.00 82.94 529 GLY A CA 1
ATOM 4162 C C . GLY A 1 529 ? 22.579 -6.117 -22.773 1.00 82.94 529 GLY A C 1
ATOM 4163 O O . GLY A 1 529 ? 23.597 -5.531 -22.414 1.00 82.94 529 GLY A O 1
ATOM 4164 N N . ASN A 1 530 ? 21.568 -5.466 -23.348 1.00 87.19 530 ASN A N 1
ATOM 4165 C CA . ASN A 1 530 ? 21.529 -4.028 -23.601 1.00 87.19 530 ASN A CA 1
ATOM 4166 C C . ASN A 1 530 ? 20.423 -3.351 -22.785 1.00 87.19 530 ASN A C 1
ATOM 4168 O O . ASN A 1 530 ? 19.610 -4.011 -22.138 1.00 87.19 530 ASN A O 1
ATOM 4172 N N . ILE A 1 531 ? 20.385 -2.021 -22.859 1.00 93.62 531 ILE A N 1
ATOM 4173 C CA . ILE A 1 531 ? 19.344 -1.185 -22.258 1.00 93.62 531 ILE A CA 1
ATOM 4174 C C . ILE A 1 531 ? 18.564 -0.389 -23.304 1.00 93.62 531 ILE A C 1
ATOM 4176 O O . ILE A 1 531 ? 19.086 -0.093 -24.380 1.00 93.62 531 ILE A O 1
ATOM 4180 N N . LEU A 1 532 ? 17.329 -0.017 -22.978 1.00 94.25 532 LEU A N 1
ATOM 4181 C CA . LEU A 1 532 ? 16.453 0.813 -23.803 1.00 94.25 532 LEU A CA 1
ATOM 4182 C C . LEU A 1 532 ? 15.712 1.813 -22.917 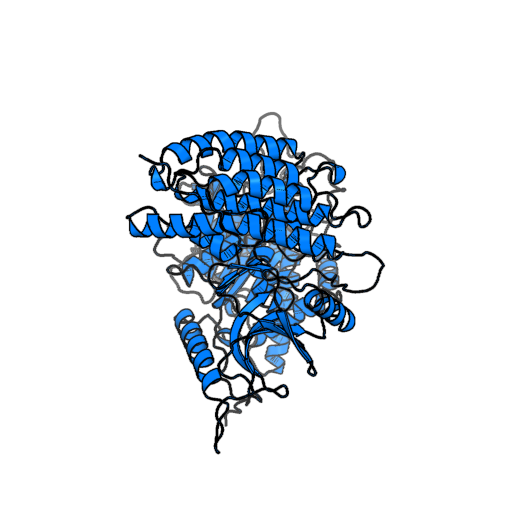1.00 94.25 532 LEU A C 1
ATOM 4184 O O . LEU A 1 532 ? 15.158 1.440 -21.888 1.00 94.25 532 LEU A O 1
ATOM 4188 N N . LEU A 1 533 ? 15.676 3.073 -23.322 1.00 92.94 533 LEU A N 1
ATOM 4189 C CA . LEU A 1 533 ? 14.896 4.113 -22.671 1.00 92.94 533 LEU A CA 1
ATOM 4190 C C . LEU A 1 533 ? 13.470 4.112 -23.238 1.00 92.94 533 LEU A C 1
ATOM 4192 O O . LEU A 1 533 ? 13.286 4.043 -24.457 1.00 92.94 533 LEU A O 1
ATOM 4196 N N . THR A 1 534 ? 12.480 4.169 -22.352 1.00 89.50 534 THR A N 1
ATOM 4197 C CA . THR A 1 534 ? 11.044 4.178 -22.669 1.00 89.50 534 THR A CA 1
ATOM 4198 C C . THR A 1 534 ? 10.328 5.273 -21.877 1.00 89.50 534 THR A C 1
ATOM 4200 O O . THR A 1 534 ? 10.904 5.830 -20.951 1.00 89.50 534 THR A O 1
ATOM 4203 N N . ASP A 1 535 ? 9.059 5.532 -22.204 1.00 79.19 535 ASP A N 1
ATOM 4204 C CA . ASP A 1 535 ? 8.169 6.433 -21.457 1.00 79.19 535 ASP A CA 1
ATOM 4205 C C . ASP A 1 535 ? 8.693 7.878 -21.374 1.00 79.19 535 ASP A C 1
ATOM 4207 O O . ASP A 1 535 ? 8.988 8.420 -20.306 1.00 79.19 535 ASP A O 1
ATOM 4211 N N . PHE A 1 536 ? 8.777 8.522 -22.541 1.00 73.19 536 PHE A N 1
ATOM 4212 C CA . PHE A 1 536 ? 9.159 9.926 -22.665 1.00 73.19 536 PHE A CA 1
ATOM 4213 C C . PHE A 1 536 ? 8.063 10.800 -22.047 1.00 73.19 536 PHE A C 1
ATOM 4215 O O . PHE A 1 536 ? 6.908 10.770 -22.466 1.00 73.19 536 PHE A O 1
ATOM 4222 N N . GLY A 1 537 ? 8.415 11.579 -21.024 1.00 60.25 537 GLY A N 1
ATOM 4223 C CA . GLY A 1 537 ? 7.442 12.272 -20.186 1.00 60.25 537 GLY A CA 1
ATOM 4224 C C . GLY A 1 537 ? 6.616 13.315 -20.945 1.00 60.25 537 GLY A C 1
ATOM 4225 O O . GLY A 1 537 ? 7.122 14.391 -21.276 1.00 60.25 537 GLY A O 1
ATOM 4226 N N . THR A 1 538 ? 5.318 13.049 -21.122 1.00 48.94 538 THR A N 1
ATOM 4227 C CA . THR A 1 538 ? 4.304 14.058 -21.458 1.00 48.94 538 THR A CA 1
ATOM 4228 C C . THR A 1 538 ? 3.340 14.267 -20.281 1.00 48.94 538 THR A C 1
ATOM 4230 O O . THR A 1 538 ? 2.939 13.352 -19.569 1.00 48.94 538 THR A O 1
ATOM 4233 N N . SER A 1 539 ? 3.028 15.532 -20.005 1.00 41.03 539 SER A N 1
ATOM 4234 C CA . SER A 1 539 ? 2.200 16.006 -18.891 1.00 41.03 539 SER A CA 1
ATOM 4235 C C . SER A 1 539 ? 0.752 15.502 -18.983 1.00 41.03 539 SER A C 1
ATOM 4237 O O . SER A 1 539 ? -0.011 15.977 -19.832 1.00 41.03 539 SER A O 1
ATOM 4239 N N . PHE A 1 540 ? 0.338 14.612 -18.078 1.00 38.38 540 PHE A N 1
ATOM 4240 C CA . PHE A 1 540 ? -1.076 14.277 -17.887 1.00 38.38 540 PHE A CA 1
ATOM 4241 C C . PHE A 1 540 ? -1.754 15.379 -17.063 1.00 38.38 540 PHE A C 1
ATOM 4243 O O . PHE A 1 540 ? -1.550 15.497 -15.858 1.00 38.38 540 PHE A O 1
ATOM 4250 N N . THR A 1 541 ? -2.562 16.208 -17.727 1.00 34.53 541 THR A N 1
ATOM 4251 C CA . THR A 1 541 ? -3.395 17.227 -17.072 1.00 34.53 541 THR A CA 1
ATOM 4252 C C . THR A 1 541 ? -4.777 16.650 -16.774 1.00 34.53 541 THR A C 1
ATOM 4254 O O . THR A 1 541 ? -5.581 16.476 -17.691 1.00 34.53 541 THR A O 1
ATOM 4257 N N . PHE A 1 542 ? -5.066 16.388 -15.496 1.00 32.56 542 PHE A N 1
ATOM 4258 C CA . PHE A 1 542 ? -6.441 16.491 -14.992 1.00 32.56 542 PHE A CA 1
ATOM 4259 C C . PHE A 1 542 ? -6.796 17.989 -14.898 1.00 32.56 542 PHE A C 1
ATOM 4261 O O . PHE A 1 542 ? -5.895 18.815 -14.780 1.00 32.56 542 PHE A O 1
ATOM 4268 N N . ASP A 1 543 ? -8.067 18.328 -15.109 1.00 28.34 543 ASP A N 1
ATOM 4269 C CA . ASP A 1 543 ? -8.607 19.654 -15.463 1.00 28.34 543 ASP A CA 1
ATOM 4270 C C . ASP A 1 543 ? -7.904 20.904 -14.861 1.00 28.34 543 ASP A C 1
ATOM 4272 O O . ASP A 1 543 ? -7.456 20.959 -13.725 1.00 28.34 543 ASP A O 1
ATOM 4276 N N . GLY A 1 544 ? -7.659 21.943 -15.665 1.00 32.66 544 GLY A N 1
ATOM 4277 C CA . GLY A 1 544 ? -8.597 23.072 -15.728 1.00 32.66 544 GLY A CA 1
ATOM 4278 C C . GLY A 1 544 ? -8.058 24.422 -15.214 1.00 32.66 544 GLY A C 1
ATOM 4279 O O . GLY A 1 544 ? -8.720 25.436 -15.412 1.00 32.66 544 GLY A O 1
ATOM 4280 N N . SER A 1 545 ? -6.853 24.498 -14.634 1.00 26.67 545 SER A N 1
ATOM 4281 C CA . SER A 1 545 ? -6.150 25.776 -14.421 1.00 26.67 545 SER A CA 1
ATOM 4282 C C . SER A 1 545 ? -4.656 25.646 -14.724 1.00 26.67 545 SER A C 1
ATOM 4284 O O . SER A 1 545 ? -4.030 24.627 -14.451 1.00 26.67 545 SER A O 1
ATOM 4286 N N . THR A 1 546 ? -4.114 26.651 -15.406 1.00 35.69 546 THR A N 1
ATOM 4287 C CA . THR A 1 546 ? -2.821 26.633 -16.094 1.00 35.69 546 THR A CA 1
ATOM 4288 C C . THR A 1 546 ? -1.642 26.466 -15.130 1.00 35.69 546 THR A C 1
ATOM 4290 O O . THR A 1 546 ? -1.074 27.446 -14.658 1.00 35.69 546 THR A O 1
ATOM 4293 N N . VAL A 1 547 ? -1.236 25.220 -14.888 1.00 33.41 547 VAL A N 1
ATOM 4294 C CA . VAL A 1 547 ? 0.076 24.847 -14.347 1.00 33.41 547 VAL A CA 1
ATOM 4295 C C . VAL A 1 547 ? 0.567 23.650 -15.161 1.00 33.41 547 VAL A C 1
ATOM 4297 O O . VAL A 1 547 ? -0.118 22.636 -15.254 1.00 33.41 547 VAL A O 1
ATOM 4300 N N . LEU A 1 548 ? 1.738 23.772 -15.793 1.00 34.56 548 LEU A N 1
ATOM 4301 C CA . LEU A 1 548 ? 2.467 22.625 -16.340 1.00 34.56 548 LEU A CA 1
ATOM 4302 C C . LEU A 1 548 ? 2.884 21.757 -15.146 1.00 34.56 548 LEU A C 1
ATOM 4304 O O . LEU A 1 548 ? 3.854 22.077 -14.460 1.00 34.56 548 LEU A O 1
ATOM 4308 N N . THR A 1 549 ? 2.098 20.728 -14.847 1.00 35.19 549 THR A N 1
ATOM 4309 C CA . THR A 1 549 ? 2.356 19.781 -13.765 1.00 35.19 549 THR A CA 1
ATOM 4310 C C . THR A 1 549 ? 3.078 18.544 -14.290 1.00 35.19 549 THR A C 1
ATOM 4312 O O . THR A 1 549 ? 2.737 17.966 -15.325 1.00 35.19 549 THR A O 1
ATOM 4315 N N . TYR A 1 550 ? 4.121 18.176 -13.555 1.00 42.09 550 TYR A N 1
ATOM 4316 C CA . TYR A 1 550 ? 4.932 16.978 -13.712 1.00 42.09 550 TYR A CA 1
ATOM 4317 C C . TYR A 1 550 ? 4.072 15.720 -13.562 1.00 42.09 550 TYR A C 1
ATOM 4319 O O . TYR A 1 550 ? 3.045 15.735 -12.882 1.00 42.09 550 TYR A O 1
ATOM 4327 N N . THR A 1 551 ? 4.510 14.606 -14.147 1.00 40.53 551 THR A N 1
ATOM 4328 C CA . THR A 1 551 ? 3.966 13.282 -13.836 1.00 40.53 551 THR A CA 1
ATOM 4329 C C . THR A 1 551 ? 4.339 12.924 -12.394 1.00 40.53 551 THR A C 1
ATOM 4331 O O . THR A 1 551 ? 5.351 12.277 -12.132 1.00 40.53 551 THR A O 1
ATOM 4334 N N . SER A 1 552 ? 3.536 13.350 -11.416 1.00 38.59 552 SER A N 1
ATOM 4335 C CA . SER A 1 552 ? 3.641 12.874 -10.031 1.00 38.59 552 SER A CA 1
ATOM 4336 C C . SER A 1 552 ? 3.111 11.439 -9.928 1.00 38.59 552 SER A C 1
ATOM 4338 O O . SER A 1 552 ? 2.101 11.128 -9.300 1.00 38.59 552 SER A O 1
ATOM 4340 N N . THR A 1 553 ? 3.807 10.519 -10.589 1.00 40.78 553 THR A N 1
ATOM 4341 C CA . THR A 1 553 ? 3.658 9.084 -10.358 1.00 40.78 553 THR A CA 1
ATOM 4342 C C . THR A 1 553 ? 4.381 8.712 -9.070 1.00 40.78 553 THR A C 1
ATOM 4344 O O . THR A 1 553 ? 5.498 9.173 -8.837 1.00 40.78 553 THR A O 1
ATOM 4347 N N . ARG A 1 554 ? 3.779 7.845 -8.245 1.00 37.12 554 ARG A N 1
ATOM 4348 C CA . ARG A 1 554 ? 4.376 7.294 -7.010 1.00 37.12 554 ARG A CA 1
ATOM 4349 C C . ARG A 1 554 ? 5.863 6.959 -7.194 1.00 37.12 554 ARG A C 1
ATOM 4351 O O . ARG A 1 554 ? 6.217 6.271 -8.144 1.00 37.12 554 ARG A O 1
ATOM 4358 N N . GLY A 1 555 ? 6.721 7.468 -6.309 1.00 45.88 555 GLY A N 1
ATOM 4359 C CA . GLY A 1 555 ? 8.174 7.244 -6.345 1.00 45.88 555 GLY A CA 1
ATOM 4360 C C . GLY A 1 555 ? 8.954 8.090 -7.361 1.00 45.88 555 GLY A C 1
ATOM 4361 O O . GLY A 1 555 ? 10.165 8.174 -7.245 1.00 45.88 555 GLY A O 1
ATOM 4362 N N . THR A 1 556 ? 8.303 8.782 -8.304 1.00 55.03 556 THR A N 1
ATOM 4363 C CA . THR A 1 556 ? 8.992 9.632 -9.303 1.00 55.03 556 THR A CA 1
ATOM 4364 C C . THR A 1 556 ? 9.607 10.881 -8.661 1.00 55.03 556 THR A C 1
ATOM 4366 O O . THR A 1 556 ? 10.662 11.335 -9.092 1.00 55.03 556 THR A O 1
ATOM 4369 N N . GLU A 1 557 ? 9.002 11.384 -7.578 1.00 61.75 557 GLU A N 1
ATOM 4370 C CA . GLU A 1 557 ? 9.481 12.545 -6.808 1.00 61.75 557 GLU A CA 1
ATOM 4371 C C . GLU A 1 557 ? 10.910 12.368 -6.284 1.00 61.75 557 GLU A C 1
ATOM 4373 O O . GLU A 1 557 ? 11.612 13.356 -6.082 1.00 61.75 557 GLU A O 1
ATOM 4378 N N . ILE A 1 558 ? 11.372 11.126 -6.078 1.00 69.44 558 ILE A N 1
ATOM 4379 C CA . ILE A 1 558 ? 12.732 10.919 -5.586 1.00 69.44 558 ILE A CA 1
ATOM 4380 C C . ILE A 1 558 ? 13.765 11.282 -6.650 1.00 69.44 558 ILE A C 1
ATOM 4382 O O . ILE A 1 558 ? 14.729 11.951 -6.310 1.00 69.44 558 ILE A O 1
ATOM 4386 N N . TYR A 1 559 ? 13.524 10.970 -7.927 1.00 77.56 559 TYR A N 1
ATOM 4387 C CA . TYR A 1 559 ? 14.445 11.246 -9.040 1.00 77.56 559 TYR A CA 1
ATOM 4388 C C . TYR A 1 559 ? 14.357 12.682 -9.578 1.00 77.56 559 TYR A C 1
ATOM 4390 O O . TYR A 1 559 ? 15.083 13.041 -10.510 1.00 77.56 559 TYR A O 1
ATOM 4398 N N . GLN A 1 560 ? 13.456 13.506 -9.038 1.00 78.19 560 GLN A N 1
ATOM 4399 C CA . GLN A 1 560 ? 13.265 14.879 -9.492 1.00 78.19 560 GLN A CA 1
ATOM 4400 C C . GLN A 1 560 ? 14.370 15.800 -8.951 1.00 78.19 560 GLN A C 1
ATOM 4402 O O . GLN A 1 560 ? 14.700 15.733 -7.765 1.00 78.19 560 GLN A O 1
ATOM 4407 N N . PRO A 1 561 ? 14.946 16.680 -9.789 1.00 78.56 561 PRO A N 1
ATOM 4408 C CA . PRO A 1 561 ? 15.894 17.678 -9.322 1.00 78.56 561 PRO A CA 1
ATOM 4409 C C . PRO A 1 561 ? 15.221 18.767 -8.473 1.00 78.56 561 PRO A C 1
ATOM 4411 O O . PRO A 1 561 ? 14.015 18.987 -8.598 1.00 78.56 561 PRO A O 1
ATOM 4414 N N . PRO A 1 562 ? 15.990 19.519 -7.664 1.00 77.44 562 PRO A N 1
ATOM 4415 C CA . PRO A 1 562 ? 15.453 20.584 -6.814 1.00 77.44 562 PRO A CA 1
ATOM 4416 C C . PRO A 1 562 ? 14.660 21.658 -7.572 1.00 77.44 562 PRO A C 1
ATOM 4418 O O . PRO A 1 562 ? 13.691 22.202 -7.047 1.00 77.44 562 PRO A O 1
ATOM 4421 N N . GLU A 1 563 ? 15.038 21.958 -8.818 1.00 74.88 563 GLU A N 1
ATOM 4422 C CA . GLU A 1 563 ? 14.343 22.924 -9.672 1.00 74.88 563 GLU A CA 1
ATOM 4423 C C . GLU A 1 563 ? 13.132 22.347 -10.422 1.00 74.88 563 GLU A C 1
ATOM 4425 O O . GLU A 1 563 ? 12.538 23.042 -11.241 1.00 74.88 563 GLU A O 1
ATOM 4430 N N . ALA A 1 564 ? 12.717 21.107 -10.148 1.00 70.44 564 ALA A N 1
ATOM 4431 C CA . ALA A 1 564 ? 11.562 20.471 -10.782 1.00 70.44 564 ALA A CA 1
ATOM 4432 C C . ALA A 1 564 ? 10.203 21.086 -10.403 1.00 70.44 564 ALA A C 1
ATOM 4434 O O . ALA A 1 564 ? 9.193 20.461 -10.648 1.00 70.44 564 ALA A O 1
ATOM 4435 N N . ASN A 1 565 ? 10.134 22.271 -9.798 1.00 59.50 565 ASN A N 1
ATOM 4436 C CA . ASN A 1 565 ? 8.899 23.065 -9.722 1.00 59.50 565 ASN A CA 1
ATOM 4437 C C . ASN A 1 565 ? 9.015 24.380 -10.520 1.00 59.50 565 ASN A C 1
ATOM 4439 O O . ASN A 1 565 ? 8.047 25.130 -10.636 1.00 59.50 565 ASN A O 1
ATOM 4443 N N . ASP A 1 566 ? 10.194 24.662 -11.086 1.00 58.22 566 ASP A N 1
ATOM 4444 C CA . ASP A 1 566 ? 10.480 25.823 -11.921 1.00 58.22 566 ASP A CA 1
ATOM 4445 C C . ASP A 1 566 ? 10.499 25.414 -13.404 1.00 58.22 566 ASP A C 1
ATOM 4447 O O . ASP A 1 566 ? 11.496 24.932 -13.955 1.00 58.22 566 ASP A O 1
ATOM 4451 N N . ASN A 1 567 ? 9.375 25.659 -14.079 1.00 49.38 567 ASN A N 1
ATOM 4452 C CA . ASN A 1 567 ? 9.178 25.350 -15.497 1.00 49.38 567 ASN A CA 1
ATOM 4453 C C . ASN A 1 567 ? 10.111 26.115 -16.456 1.00 49.38 567 ASN A C 1
ATOM 4455 O O . ASN A 1 567 ? 10.171 25.773 -17.638 1.00 49.38 567 ASN A O 1
ATOM 4459 N N . THR A 1 568 ? 10.838 27.138 -15.990 1.00 45.78 568 THR A N 1
ATOM 4460 C CA . THR A 1 568 ? 11.794 27.886 -16.825 1.00 45.78 568 THR A CA 1
ATOM 4461 C C . THR A 1 568 ? 13.196 27.280 -16.810 1.00 45.78 568 THR A C 1
ATOM 4463 O O . THR A 1 568 ? 13.926 27.398 -17.796 1.00 45.78 568 THR A O 1
ATOM 4466 N N . ARG A 1 569 ? 13.561 26.593 -15.720 1.00 48.88 569 ARG A N 1
ATOM 4467 C CA . ARG A 1 569 ? 14.901 26.022 -15.497 1.00 48.88 569 ARG A CA 1
ATOM 4468 C C . ARG A 1 569 ? 14.957 24.510 -15.699 1.00 48.88 569 ARG A C 1
ATOM 4470 O O . ARG A 1 569 ? 16.028 23.968 -15.975 1.00 48.88 569 ARG A O 1
ATOM 4477 N N . TYR A 1 570 ? 13.814 23.830 -15.624 1.00 59.84 570 TYR A N 1
ATOM 4478 C CA . TYR A 1 570 ? 13.737 22.389 -15.821 1.00 59.84 570 TYR A CA 1
ATOM 4479 C C . TYR A 1 570 ? 13.856 21.997 -17.307 1.00 59.84 570 TYR A C 1
ATOM 4481 O O . TYR A 1 570 ? 13.090 22.413 -18.184 1.00 59.84 570 TYR A O 1
ATOM 4489 N N . GLY A 1 571 ? 14.849 21.168 -17.626 1.00 68.31 571 GLY A N 1
ATOM 4490 C CA . GLY A 1 571 ? 15.128 20.770 -19.002 1.00 68.31 571 GLY A CA 1
ATOM 4491 C C . GLY A 1 571 ? 16.262 19.761 -19.106 1.00 68.31 571 GLY A C 1
ATOM 4492 O O . GLY A 1 571 ? 16.297 18.794 -18.357 1.00 68.31 571 GLY A O 1
ATOM 4493 N N . ARG A 1 572 ? 17.218 19.992 -20.012 1.00 84.25 572 ARG A N 1
ATOM 4494 C CA . ARG A 1 572 ? 18.362 19.086 -20.229 1.00 84.25 572 ARG A CA 1
ATOM 4495 C C . ARG A 1 572 ? 19.144 18.798 -18.940 1.00 84.25 572 ARG A C 1
ATOM 4497 O O . ARG A 1 572 ? 19.500 17.661 -18.676 1.00 84.25 572 ARG A O 1
ATOM 4504 N N . ARG A 1 573 ? 19.357 19.813 -18.095 1.00 87.62 573 ARG A N 1
ATOM 4505 C CA . ARG A 1 573 ? 20.045 19.667 -16.796 1.00 87.62 573 ARG A CA 1
ATOM 4506 C C . ARG A 1 573 ? 19.250 18.847 -15.775 1.00 87.62 573 ARG A C 1
ATOM 4508 O O . ARG A 1 573 ? 19.855 18.262 -14.881 1.00 87.62 573 ARG A O 1
ATOM 4515 N N . GLY A 1 574 ? 17.926 18.798 -15.914 1.00 85.19 574 GLY A N 1
ATOM 4516 C CA . GLY A 1 574 ? 17.063 17.961 -15.084 1.00 85.19 574 GLY A CA 1
ATOM 4517 C C . GLY A 1 574 ? 17.223 16.481 -15.425 1.00 85.19 574 GLY A C 1
ATOM 4518 O O . GLY A 1 574 ? 17.425 15.681 -14.520 1.00 85.19 574 GLY A O 1
ATOM 4519 N N . ASP A 1 575 ? 17.271 16.140 -16.719 1.00 88.75 575 ASP A N 1
ATOM 4520 C CA . ASP A 1 575 ? 17.575 14.772 -17.173 1.00 88.75 575 ASP A CA 1
ATOM 4521 C C . ASP A 1 575 ? 18.935 14.286 -16.639 1.00 88.75 575 ASP A C 1
ATOM 4523 O O . ASP A 1 575 ? 19.062 13.137 -16.221 1.00 88.75 575 ASP A O 1
ATOM 4527 N N . ILE A 1 576 ? 19.947 15.166 -16.602 1.00 93.12 576 ILE A N 1
ATOM 4528 C CA . ILE A 1 576 ? 21.268 14.839 -16.037 1.00 93.12 576 ILE A CA 1
ATOM 4529 C C . ILE A 1 576 ? 21.175 14.515 -14.541 1.00 93.12 576 ILE A C 1
ATOM 4531 O O . ILE A 1 576 ? 21.785 13.546 -14.098 1.00 93.12 576 ILE A O 1
ATOM 4535 N N . PHE A 1 577 ? 20.398 15.274 -13.767 1.00 89.81 577 PHE A N 1
ATOM 4536 C CA . PHE A 1 577 ? 20.209 14.998 -12.341 1.00 89.81 577 PHE A CA 1
ATOM 4537 C C . PHE A 1 577 ? 19.499 13.663 -12.105 1.00 89.81 577 PHE A C 1
ATOM 4539 O O . PHE A 1 577 ? 19.969 12.843 -11.315 1.00 89.81 577 PHE A O 1
ATOM 4546 N N . SER A 1 578 ? 18.394 13.421 -12.817 1.00 88.38 578 SER A N 1
ATOM 4547 C CA . SER A 1 578 ? 17.631 12.175 -12.702 1.00 88.38 578 SER A CA 1
ATOM 4548 C C . SER A 1 578 ? 18.479 10.965 -13.107 1.00 88.38 578 SER A C 1
ATOM 4550 O O . SER A 1 578 ? 18.488 9.953 -12.407 1.00 88.38 578 SER A O 1
ATOM 4552 N N . LEU A 1 579 ? 19.287 11.090 -14.167 1.00 93.50 579 LEU A N 1
ATOM 4553 C CA . LEU A 1 579 ? 20.260 10.064 -14.535 1.00 93.50 579 LEU A CA 1
ATOM 4554 C C . LEU A 1 579 ? 21.353 9.879 -13.469 1.00 93.50 579 LEU A C 1
ATOM 4556 O O . LEU A 1 579 ? 21.806 8.760 -13.250 1.00 93.50 579 LEU A O 1
ATOM 4560 N N . GLY A 1 580 ? 21.759 10.949 -12.782 1.00 89.94 580 GLY A N 1
ATOM 4561 C CA . GLY A 1 580 ? 22.727 10.894 -11.684 1.00 89.94 580 GLY A CA 1
ATOM 4562 C C . GLY A 1 580 ? 22.222 10.049 -10.516 1.00 89.94 580 GLY A C 1
ATOM 4563 O O . GLY A 1 580 ? 22.967 9.222 -9.991 1.00 89.94 580 GLY A O 1
ATOM 4564 N N . CYS A 1 581 ? 20.933 10.176 -10.188 1.00 84.56 581 CYS A N 1
ATOM 4565 C CA . CYS A 1 581 ? 20.262 9.323 -9.205 1.00 84.56 581 CYS A CA 1
ATOM 4566 C C . CYS A 1 581 ? 20.282 7.845 -9.640 1.00 84.56 581 CYS A C 1
ATOM 4568 O O . CYS A 1 581 ? 20.619 6.968 -8.848 1.00 84.56 581 CYS A O 1
ATOM 4570 N N . VAL A 1 582 ? 20.003 7.560 -10.918 1.00 90.06 582 VAL A N 1
ATOM 4571 C CA . VAL A 1 582 ? 20.085 6.194 -11.469 1.00 90.06 582 VAL A CA 1
ATOM 4572 C C . VAL A 1 582 ? 21.516 5.647 -11.403 1.00 90.06 582 VAL A C 1
ATOM 4574 O O . VAL A 1 582 ? 21.720 4.512 -10.978 1.00 90.06 582 VAL A O 1
ATOM 4577 N N . PHE A 1 583 ? 22.525 6.441 -11.776 1.00 90.19 583 PHE A N 1
ATOM 4578 C CA . PHE A 1 583 ? 23.932 6.026 -11.710 1.00 90.19 583 PHE A CA 1
ATOM 4579 C C . PHE A 1 583 ? 24.365 5.714 -10.279 1.00 90.19 583 PHE A C 1
ATOM 4581 O O . PHE A 1 583 ? 25.137 4.778 -10.070 1.00 90.19 583 PHE A O 1
ATOM 4588 N N . PHE A 1 584 ? 23.853 6.458 -9.298 1.00 80.06 584 PHE A N 1
ATOM 4589 C CA . PHE A 1 584 ? 24.086 6.175 -7.889 1.00 80.06 584 PHE A CA 1
ATOM 4590 C C . PHE A 1 584 ? 23.542 4.797 -7.488 1.00 80.06 584 PHE A C 1
ATOM 4592 O O . PHE A 1 584 ? 24.289 3.985 -6.945 1.00 80.06 584 PHE A O 1
ATOM 4599 N N . GLU A 1 585 ? 22.285 4.487 -7.813 1.00 80.81 585 GLU A N 1
ATOM 4600 C CA . GLU A 1 585 ? 21.700 3.173 -7.504 1.00 80.81 585 GLU A CA 1
ATOM 4601 C C . GLU A 1 585 ? 22.414 2.024 -8.227 1.00 80.81 585 GLU A C 1
ATOM 4603 O O . GLU A 1 585 ? 22.641 0.956 -7.655 1.00 80.81 585 GLU A O 1
ATOM 4608 N N . MET A 1 586 ? 22.831 2.242 -9.475 1.00 87.62 586 MET A N 1
ATOM 4609 C CA . MET A 1 586 ? 23.638 1.270 -10.212 1.00 87.62 586 MET A CA 1
ATOM 4610 C C . MET A 1 586 ? 25.007 1.045 -9.545 1.00 87.62 586 MET A C 1
ATOM 4612 O O . MET A 1 586 ? 25.471 -0.095 -9.476 1.00 87.62 586 MET A O 1
ATOM 4616 N N . ALA A 1 587 ? 25.646 2.099 -9.024 1.00 77.94 587 ALA A N 1
ATOM 4617 C CA . ALA A 1 587 ? 26.900 2.001 -8.274 1.00 77.94 587 ALA A CA 1
ATOM 4618 C C . ALA A 1 587 ? 26.724 1.229 -6.955 1.00 77.94 587 ALA A C 1
ATOM 4620 O O . ALA A 1 587 ? 27.568 0.399 -6.600 1.00 77.94 587 ALA A O 1
ATOM 4621 N N . GLU A 1 588 ? 25.614 1.477 -6.254 1.00 74.56 588 GLU A N 1
ATOM 4622 C CA . GLU A 1 588 ? 25.249 0.773 -5.027 1.00 74.56 588 GLU A CA 1
ATOM 4623 C C . GLU A 1 588 ? 25.035 -0.719 -5.301 1.00 74.56 588 GLU A C 1
ATOM 4625 O O . GLU A 1 588 ? 25.653 -1.568 -4.657 1.00 74.56 588 GLU A O 1
ATOM 4630 N N . ALA A 1 589 ? 24.218 -1.062 -6.300 1.00 79.31 589 ALA A N 1
ATOM 4631 C CA . ALA A 1 589 ? 23.942 -2.451 -6.658 1.00 79.31 589 ALA A CA 1
ATOM 4632 C C . ALA A 1 589 ? 25.211 -3.200 -7.089 1.00 79.31 589 ALA A C 1
ATOM 4634 O O . ALA A 1 589 ? 25.414 -4.348 -6.697 1.00 79.31 589 ALA A O 1
ATOM 4635 N N . ALA A 1 590 ? 26.113 -2.527 -7.811 1.00 78.75 590 ALA A N 1
ATOM 4636 C CA . ALA A 1 590 ? 27.422 -3.058 -8.189 1.00 78.75 590 ALA A CA 1
ATOM 4637 C C . ALA A 1 590 ? 28.363 -3.330 -6.994 1.00 78.75 590 ALA A C 1
ATOM 4639 O O . ALA A 1 590 ? 29.451 -3.876 -7.198 1.00 78.75 590 ALA A O 1
ATOM 4640 N N . SER A 1 591 ? 27.968 -2.961 -5.771 1.00 70.56 591 SER A N 1
ATOM 4641 C CA . SER A 1 591 ? 28.810 -3.018 -4.572 1.00 70.56 591 SER A CA 1
ATOM 4642 C C . SER A 1 591 ? 28.150 -3.702 -3.360 1.00 70.56 591 SER A C 1
ATOM 4644 O O . SER A 1 591 ? 28.848 -4.265 -2.517 1.00 70.56 591 SER A O 1
ATOM 4646 N N . ARG A 1 592 ? 26.814 -3.701 -3.260 1.00 65.94 592 ARG A N 1
ATOM 4647 C CA . ARG A 1 592 ? 26.045 -4.144 -2.080 1.00 65.94 592 ARG A CA 1
ATOM 4648 C C . ARG A 1 592 ? 26.179 -5.620 -1.699 1.00 65.94 592 ARG A C 1
ATOM 4650 O O . ARG A 1 592 ? 26.287 -5.878 -0.503 1.00 65.94 592 ARG A O 1
ATOM 4657 N N . PRO A 1 593 ? 26.252 -6.591 -2.626 1.00 59.84 593 PRO A N 1
ATOM 4658 C CA . PRO A 1 593 ? 26.483 -7.995 -2.259 1.00 59.84 593 PRO A CA 1
ATOM 4659 C C . PRO A 1 593 ? 27.799 -8.259 -1.505 1.00 59.84 593 PRO A C 1
ATOM 4661 O O . PRO A 1 593 ? 28.014 -9.354 -0.989 1.00 59.84 593 PRO A O 1
ATOM 4664 N N . LEU A 1 594 ? 28.685 -7.260 -1.428 1.00 56.31 594 LEU A N 1
ATOM 4665 C CA . LEU A 1 594 ? 29.965 -7.308 -0.721 1.00 56.31 594 LEU A CA 1
ATOM 4666 C C . LEU A 1 594 ? 29.877 -6.758 0.717 1.00 56.31 594 LEU A C 1
ATOM 4668 O O . LEU A 1 594 ? 30.816 -6.926 1.498 1.00 56.31 594 LEU A O 1
ATOM 4672 N N . LEU A 1 595 ? 28.766 -6.107 1.079 1.00 54.31 595 LEU A N 1
ATOM 4673 C CA . LEU A 1 595 ? 28.531 -5.469 2.375 1.00 54.31 595 LEU A CA 1
ATOM 4674 C C . LEU A 1 595 ? 27.950 -6.469 3.391 1.00 54.31 595 LEU A C 1
ATOM 4676 O O . LEU A 1 595 ? 26.977 -7.163 3.115 1.00 54.31 595 LEU A O 1
ATOM 4680 N N . LYS A 1 596 ? 28.519 -6.524 4.607 1.00 47.41 596 LYS A N 1
ATOM 4681 C CA . LYS A 1 596 ? 27.980 -7.341 5.721 1.00 47.41 596 LYS A CA 1
ATOM 4682 C C . LYS A 1 596 ? 26.766 -6.703 6.412 1.00 47.41 596 LYS A C 1
ATOM 4684 O O . LYS A 1 596 ? 26.088 -7.385 7.174 1.00 47.41 596 LYS A O 1
ATOM 4689 N N . ALA A 1 597 ? 26.511 -5.420 6.169 1.00 42.81 597 ALA A N 1
ATOM 4690 C CA . ALA A 1 597 ? 25.395 -4.668 6.729 1.00 42.81 597 ALA A CA 1
ATOM 4691 C C . ALA A 1 597 ? 24.581 -4.022 5.594 1.00 42.81 597 ALA A C 1
ATOM 4693 O O . ALA A 1 597 ? 25.170 -3.613 4.591 1.00 42.81 597 ALA A O 1
ATOM 4694 N N . PRO A 1 598 ? 23.246 -3.925 5.718 1.00 40.56 598 PRO A N 1
ATOM 4695 C CA . PRO A 1 598 ? 22.448 -3.171 4.764 1.00 40.56 598 PRO A CA 1
ATOM 4696 C C . PRO A 1 598 ? 22.876 -1.700 4.796 1.00 40.56 598 PRO A C 1
ATOM 4698 O O . PRO A 1 598 ? 22.911 -1.090 5.865 1.00 40.56 598 PRO A O 1
ATOM 4701 N N . LEU A 1 599 ? 23.179 -1.125 3.628 1.00 41.41 599 LEU A N 1
ATOM 4702 C CA . LEU A 1 599 ? 23.284 0.327 3.510 1.00 41.41 599 LEU A CA 1
ATOM 4703 C C . LEU A 1 599 ? 21.935 0.944 3.917 1.00 41.41 599 LEU A C 1
ATOM 4705 O O . LEU A 1 599 ? 20.886 0.368 3.593 1.00 41.41 599 LEU A O 1
ATOM 4709 N N . PRO A 1 600 ? 21.933 2.078 4.637 1.00 38.78 600 PRO A N 1
ATOM 4710 C CA . PRO A 1 600 ? 20.696 2.763 4.973 1.00 38.78 600 PRO A CA 1
ATOM 4711 C C . PRO A 1 600 ? 19.926 3.073 3.684 1.00 38.78 600 PRO A C 1
ATOM 4713 O O . PRO A 1 600 ? 20.466 3.697 2.773 1.00 38.78 600 PRO A O 1
ATOM 4716 N N . GLN A 1 601 ? 18.674 2.609 3.600 1.00 38.81 601 GLN A N 1
ATOM 4717 C CA . GLN A 1 601 ? 17.795 2.917 2.472 1.00 38.81 601 GLN A CA 1
ATOM 4718 C C . GLN A 1 601 ? 17.687 4.440 2.322 1.00 38.81 601 GLN A C 1
ATOM 4720 O O . GLN A 1 601 ? 17.431 5.147 3.301 1.00 38.81 601 GLN A O 1
ATOM 4725 N N . VAL A 1 602 ? 17.856 4.950 1.101 1.00 43.09 602 VAL A N 1
ATOM 4726 C CA . VAL A 1 602 ? 17.561 6.352 0.790 1.00 43.09 602 VAL A CA 1
ATOM 4727 C C . VAL A 1 602 ? 16.037 6.499 0.764 1.00 43.09 602 VAL A C 1
ATOM 4729 O O . VAL A 1 602 ? 15.388 6.268 -0.245 1.00 43.09 602 VAL A O 1
ATOM 4732 N N . THR A 1 603 ? 15.441 6.790 1.920 1.00 35.62 603 THR A N 1
ATOM 4733 C CA . THR A 1 603 ? 13.979 6.819 2.127 1.00 35.62 603 THR A CA 1
ATOM 4734 C C . THR A 1 603 ? 13.341 8.198 1.907 1.00 35.62 603 THR A C 1
ATOM 4736 O O . THR A 1 603 ? 12.201 8.418 2.312 1.00 35.62 603 THR A O 1
ATOM 4739 N N . GLY A 1 604 ? 14.044 9.139 1.272 1.00 47.94 604 GLY A N 1
ATOM 4740 C CA . GLY A 1 604 ? 13.559 10.499 1.004 1.00 47.94 604 GLY A CA 1
ATOM 4741 C C . GLY A 1 604 ? 13.689 10.884 -0.467 1.00 47.94 604 GLY A C 1
ATOM 4742 O O . GLY A 1 604 ? 14.418 10.236 -1.215 1.00 47.94 604 GLY A O 1
ATOM 4743 N N . THR A 1 605 ? 13.005 11.953 -0.889 1.00 48.16 605 THR A N 1
ATOM 4744 C CA . THR A 1 605 ? 13.269 12.520 -2.219 1.00 48.16 605 THR A CA 1
ATOM 4745 C C . THR A 1 605 ? 14.715 13.007 -2.270 1.00 48.16 605 THR A C 1
ATOM 4747 O O . THR A 1 605 ? 15.149 13.680 -1.330 1.00 48.16 605 THR A O 1
ATOM 4750 N N . TYR A 1 606 ? 15.470 12.696 -3.332 1.00 52.44 606 TYR A N 1
ATOM 4751 C CA . TYR A 1 606 ? 16.845 13.198 -3.471 1.00 52.44 606 TYR A CA 1
ATOM 4752 C C . TYR A 1 606 ? 16.872 14.749 -3.458 1.00 52.44 606 TYR A C 1
ATOM 4754 O O . TYR A 1 606 ? 17.882 15.347 -3.096 1.00 52.44 606 TYR A O 1
ATOM 4762 N N . ALA A 1 607 ? 15.728 15.396 -3.734 1.00 42.59 607 ALA A N 1
ATOM 4763 C CA . ALA A 1 607 ? 15.477 16.831 -3.593 1.00 42.59 607 ALA A CA 1
ATOM 4764 C C . ALA A 1 607 ? 15.223 17.340 -2.150 1.00 42.59 607 ALA A C 1
ATOM 4766 O O . ALA A 1 607 ? 15.484 18.509 -1.875 1.00 42.59 607 ALA A O 1
ATOM 4767 N N . SER A 1 608 ? 14.724 16.509 -1.220 1.00 43.94 608 SER A N 1
ATOM 4768 C CA . SER A 1 608 ? 14.403 16.910 0.170 1.00 43.94 608 SER A CA 1
ATOM 4769 C C . SER A 1 608 ? 15.573 16.807 1.148 1.00 43.94 608 SER A C 1
ATOM 4771 O O . SER A 1 608 ? 15.421 17.175 2.314 1.00 43.94 608 SER A O 1
ATOM 4773 N N . CYS A 1 609 ? 16.731 16.301 0.714 1.00 48.59 609 CYS A N 1
ATOM 4774 C CA . CYS A 1 609 ? 17.955 16.411 1.501 1.00 48.59 609 CYS A CA 1
ATOM 4775 C C . CYS A 1 609 ? 18.289 17.897 1.656 1.00 48.59 609 CYS A C 1
ATOM 4777 O O . CYS A 1 609 ? 18.670 18.568 0.696 1.00 48.59 609 CYS A O 1
ATOM 4779 N N . ALA A 1 610 ? 18.102 18.420 2.869 1.00 36.53 610 ALA A N 1
ATOM 4780 C CA . ALA A 1 610 ? 18.483 19.770 3.229 1.00 36.53 610 ALA A CA 1
ATOM 4781 C C . ALA A 1 610 ? 19.991 19.920 2.995 1.00 36.53 610 ALA A C 1
ATOM 4783 O O . ALA A 1 610 ? 20.821 19.484 3.785 1.00 36.53 610 ALA A O 1
ATOM 4784 N N . SER A 1 611 ? 20.310 20.556 1.870 1.00 43.19 611 SER A N 1
ATOM 4785 C CA . SER A 1 611 ? 21.627 20.725 1.269 1.00 43.19 611 SER A CA 1
ATOM 4786 C C . SER A 1 611 ? 22.201 19.460 0.619 1.00 43.19 611 SER A C 1
ATOM 4788 O O . SER A 1 611 ? 22.435 18.429 1.239 1.00 43.19 611 SER A O 1
ATOM 4790 N N . VAL A 1 612 ? 22.583 19.591 -0.648 1.00 45.12 612 VAL A N 1
ATOM 4791 C CA . VAL A 1 612 ? 23.485 18.656 -1.340 1.00 45.12 612 VAL A CA 1
ATOM 4792 C C . VAL A 1 612 ? 24.804 18.468 -0.576 1.00 45.12 612 VAL A C 1
ATOM 4794 O O . VAL A 1 612 ? 25.505 17.494 -0.810 1.00 45.12 612 VAL A O 1
ATOM 4797 N N . ALA A 1 613 ? 25.124 19.318 0.406 1.00 49.34 613 ALA A N 1
ATOM 4798 C CA . ALA A 1 613 ? 26.204 19.050 1.348 1.00 49.34 613 ALA A CA 1
ATOM 4799 C C . ALA A 1 613 ? 25.952 17.777 2.180 1.00 49.34 613 ALA A C 1
ATOM 4801 O O . ALA A 1 613 ? 26.840 16.942 2.238 1.00 49.34 613 ALA A O 1
ATOM 4802 N N . GLU A 1 614 ? 24.743 17.539 2.698 1.00 50.31 614 GLU A N 1
ATOM 4803 C CA . GLU A 1 614 ? 24.429 16.305 3.437 1.00 50.31 614 GLU A CA 1
ATOM 4804 C C . GLU A 1 614 ? 24.488 15.061 2.528 1.00 50.31 614 GLU A C 1
ATOM 4806 O O . GLU A 1 614 ? 24.960 13.997 2.928 1.00 50.31 614 GLU A O 1
ATOM 4811 N N . PHE A 1 615 ? 24.067 15.200 1.265 1.00 48.75 615 PHE A N 1
ATOM 4812 C CA . PHE A 1 615 ? 24.211 14.152 0.249 1.00 48.75 615 PHE A CA 1
ATOM 4813 C C . PHE A 1 615 ? 25.689 13.884 -0.085 1.00 48.75 615 PHE A C 1
ATOM 4815 O O . PHE A 1 615 ? 26.117 12.732 -0.089 1.00 48.75 615 PHE A O 1
ATOM 4822 N N . ARG A 1 616 ? 26.492 14.938 -0.287 1.00 51.34 616 ARG A N 1
ATOM 4823 C CA . ARG A 1 616 ? 27.946 14.874 -0.517 1.00 51.34 616 ARG A CA 1
ATOM 4824 C C . ARG A 1 616 ? 28.687 14.274 0.680 1.00 51.34 616 ARG A C 1
ATOM 4826 O O . ARG A 1 616 ? 29.614 13.494 0.474 1.00 51.34 616 ARG A O 1
ATOM 4833 N N . ASP A 1 617 ? 28.264 14.578 1.903 1.00 54.69 617 ASP A N 1
ATOM 4834 C CA . ASP A 1 617 ? 28.838 14.055 3.146 1.00 54.69 617 ASP A CA 1
ATOM 4835 C C . ASP A 1 617 ? 28.516 12.568 3.327 1.00 54.69 617 ASP A C 1
ATOM 4837 O O . ASP A 1 617 ? 29.401 11.785 3.677 1.00 54.69 617 ASP A O 1
ATOM 4841 N N . ARG A 1 618 ? 27.287 12.138 3.000 1.00 53.56 618 ARG A N 1
ATOM 4842 C CA . ARG A 1 618 ? 26.907 10.713 2.940 1.00 53.56 618 ARG A CA 1
ATOM 4843 C C . ARG A 1 618 ? 27.689 9.962 1.861 1.00 53.56 618 ARG A C 1
ATOM 4845 O O . ARG A 1 618 ? 28.137 8.843 2.103 1.00 53.56 618 ARG A O 1
ATOM 4852 N N . LEU A 1 619 ? 27.904 10.583 0.702 1.00 50.59 619 LEU A N 1
ATOM 4853 C CA . LEU A 1 619 ? 28.678 10.017 -0.406 1.00 50.59 619 LEU A CA 1
ATOM 4854 C C . LEU A 1 619 ? 30.169 9.886 -0.047 1.00 50.59 619 LEU A C 1
ATOM 4856 O O . LEU A 1 619 ? 30.788 8.862 -0.329 1.00 50.59 619 LEU A O 1
ATOM 4860 N N . SER A 1 620 ? 30.723 10.884 0.646 1.00 50.25 620 SER A N 1
ATOM 4861 C CA . SER A 1 620 ? 32.112 10.888 1.127 1.00 50.25 620 SER A CA 1
ATOM 4862 C C . SER A 1 620 ? 32.324 9.869 2.250 1.00 50.25 620 SER A C 1
ATOM 4864 O O . SER A 1 620 ? 33.309 9.137 2.240 1.00 50.25 620 SER A O 1
ATOM 4866 N N . SER A 1 621 ? 31.352 9.752 3.159 1.00 51.62 621 SER A N 1
ATOM 4867 C CA . SER A 1 621 ? 31.363 8.789 4.267 1.00 51.62 621 SER A CA 1
ATOM 4868 C C . SER A 1 621 ? 31.175 7.342 3.788 1.00 51.62 621 SER A C 1
ATOM 4870 O O . SER A 1 621 ? 31.757 6.425 4.357 1.00 51.62 621 SER A O 1
ATOM 4872 N N . SER A 1 622 ? 30.417 7.121 2.705 1.00 51.06 622 SER A N 1
ATOM 4873 C CA . SER A 1 622 ? 30.267 5.801 2.073 1.00 51.06 622 SER A CA 1
ATOM 4874 C C . SER A 1 622 ? 31.453 5.425 1.172 1.00 51.06 622 SER A C 1
ATOM 4876 O O . SER A 1 622 ? 31.754 4.240 1.015 1.00 51.06 622 SER A O 1
ATOM 4878 N N . GLY A 1 623 ? 32.149 6.414 0.598 1.00 49.78 623 GLY A N 1
ATOM 4879 C CA . GLY A 1 623 ? 33.268 6.214 -0.325 1.00 49.78 623 GLY A CA 1
ATOM 4880 C C . GLY A 1 623 ? 34.455 5.466 0.288 1.00 49.78 623 GLY A C 1
ATOM 4881 O O . GLY A 1 623 ? 35.021 4.594 -0.370 1.00 49.78 623 GLY A O 1
ATOM 4882 N N . GLU A 1 624 ? 34.807 5.738 1.549 1.00 52.97 624 GLU A N 1
ATOM 4883 C CA . GLU A 1 624 ? 35.907 5.044 2.239 1.00 52.97 624 GLU A CA 1
ATOM 4884 C C . GLU A 1 624 ? 35.569 3.581 2.560 1.00 52.97 624 GLU A C 1
ATOM 4886 O O . GLU A 1 624 ? 36.389 2.687 2.333 1.00 52.97 624 GLU A O 1
ATOM 4891 N N . GLU A 1 625 ? 34.344 3.317 3.022 1.00 52.12 625 GLU A N 1
ATOM 4892 C CA . GLU A 1 625 ? 33.864 1.969 3.336 1.00 52.12 625 GLU A CA 1
ATOM 4893 C C . GLU A 1 625 ? 33.758 1.110 2.065 1.00 52.12 625 GLU A C 1
ATOM 4895 O O . GLU A 1 625 ? 34.246 -0.024 2.026 1.00 52.12 625 GLU A O 1
ATOM 4900 N N . HIS A 1 626 ? 33.240 1.687 0.977 1.00 52.78 626 HIS A N 1
ATOM 4901 C CA . HIS A 1 626 ? 33.212 1.063 -0.345 1.00 52.78 626 HIS A CA 1
ATOM 4902 C C . HIS A 1 626 ? 34.610 0.755 -0.897 1.00 52.78 626 HIS A C 1
ATOM 4904 O O . HIS A 1 626 ? 34.847 -0.342 -1.415 1.00 52.78 626 HIS A O 1
ATOM 4910 N N . LEU A 1 627 ? 35.559 1.690 -0.773 1.00 53.78 627 LEU A N 1
ATOM 4911 C CA . LEU A 1 627 ? 36.942 1.482 -1.209 1.00 53.78 627 LEU A CA 1
ATOM 4912 C C . LEU A 1 627 ? 37.607 0.340 -0.419 1.00 53.78 627 LEU A C 1
ATOM 4914 O O . LEU A 1 627 ? 38.400 -0.429 -0.970 1.00 53.78 627 LEU A O 1
ATOM 4918 N N . LEU A 1 628 ? 37.253 0.191 0.862 1.00 49.81 628 LEU A N 1
ATOM 4919 C CA . LEU A 1 628 ? 37.713 -0.899 1.722 1.00 49.81 628 LEU A CA 1
ATOM 4920 C C . LEU A 1 628 ? 37.156 -2.266 1.292 1.00 49.81 628 LEU A C 1
ATOM 4922 O O . LEU A 1 628 ? 37.864 -3.272 1.356 1.00 49.81 628 LEU A O 1
ATOM 4926 N N . LEU A 1 629 ? 35.900 -2.313 0.849 1.00 51.34 629 LEU A N 1
ATOM 4927 C CA . LEU A 1 629 ? 35.219 -3.536 0.406 1.00 51.34 629 LEU A CA 1
ATOM 4928 C C . LEU A 1 629 ? 35.694 -3.996 -0.969 1.00 51.34 629 LEU A C 1
ATOM 4930 O O . LEU A 1 629 ? 35.868 -5.190 -1.195 1.00 51.34 629 LEU A O 1
ATOM 4934 N N . MET A 1 630 ? 36.016 -3.052 -1.850 1.00 53.34 630 MET A N 1
ATOM 4935 C CA . MET A 1 630 ? 36.630 -3.319 -3.150 1.00 53.34 630 MET A CA 1
ATOM 4936 C C . MET A 1 630 ? 37.980 -4.041 -3.033 1.00 53.34 630 MET A C 1
ATOM 4938 O O . MET A 1 630 ? 38.283 -4.919 -3.839 1.00 53.34 630 MET A O 1
ATOM 4942 N N . LYS A 1 631 ? 38.769 -3.754 -1.987 1.00 53.31 631 LYS A N 1
ATOM 4943 C CA . LYS A 1 631 ? 40.011 -4.495 -1.691 1.00 53.31 631 LYS A CA 1
ATOM 4944 C C . LYS A 1 631 ? 39.768 -5.951 -1.275 1.00 53.31 631 LYS A C 1
ATOM 4946 O O . LYS A 1 631 ? 40.712 -6.734 -1.280 1.00 53.31 631 LYS A O 1
ATOM 4951 N N . ARG A 1 632 ? 38.535 -6.322 -0.904 1.00 53.06 632 ARG A N 1
ATOM 4952 C CA . ARG A 1 632 ? 38.155 -7.691 -0.507 1.00 53.06 632 ARG A CA 1
ATOM 4953 C C . ARG A 1 632 ? 37.683 -8.555 -1.678 1.00 53.06 632 ARG A C 1
ATOM 4955 O O . ARG A 1 632 ? 37.503 -9.752 -1.487 1.00 53.06 632 ARG A O 1
ATOM 4962 N N . LEU A 1 633 ? 37.497 -7.978 -2.868 1.00 55.78 633 LEU A N 1
ATOM 4963 C CA . LEU A 1 633 ? 37.175 -8.738 -4.077 1.00 55.78 633 LEU A CA 1
ATOM 4964 C C . LEU A 1 633 ? 38.350 -9.627 -4.506 1.00 55.78 633 LEU A C 1
ATOM 4966 O O . LEU A 1 633 ? 39.498 -9.237 -4.271 1.00 55.78 633 LEU A O 1
ATOM 4970 N N . PRO A 1 634 ? 38.101 -10.762 -5.180 1.00 60.06 634 PRO A N 1
ATOM 4971 C CA . PRO A 1 634 ? 39.128 -11.426 -5.978 1.00 60.06 634 PRO A CA 1
ATOM 4972 C C . PRO A 1 634 ? 39.724 -10.451 -7.005 1.00 60.06 634 PRO A C 1
ATOM 4974 O O . PRO A 1 634 ? 39.042 -9.525 -7.455 1.00 60.06 634 PRO A O 1
ATOM 4977 N N . GLU A 1 635 ? 41.007 -10.606 -7.317 1.00 64.19 635 GLU A N 1
ATOM 4978 C CA . GLU A 1 635 ? 41.781 -9.645 -8.114 1.00 64.19 635 GLU A CA 1
ATOM 4979 C C . GLU A 1 635 ? 41.171 -9.411 -9.502 1.00 64.19 635 GLU A C 1
ATOM 4981 O O . GLU A 1 635 ? 41.049 -8.269 -9.942 1.00 64.19 635 GLU A O 1
ATOM 4986 N N . GLU A 1 636 ? 40.658 -10.470 -10.120 1.00 61.00 636 GLU A N 1
ATOM 4987 C CA . GLU A 1 636 ? 39.993 -10.487 -11.421 1.00 61.00 636 GLU A CA 1
ATOM 4988 C C . GLU A 1 636 ? 38.686 -9.673 -11.482 1.00 61.00 636 GLU A C 1
ATOM 4990 O O . GLU A 1 636 ? 38.216 -9.334 -12.567 1.00 61.00 636 GLU A O 1
ATOM 4995 N N . PHE A 1 637 ? 38.110 -9.310 -10.329 1.00 60.06 637 PHE A N 1
ATOM 4996 C CA . PHE A 1 637 ? 36.909 -8.475 -10.238 1.00 60.06 637 PHE A CA 1
ATOM 4997 C C . PHE A 1 637 ? 37.202 -7.064 -9.700 1.00 60.06 637 PHE A C 1
ATOM 4999 O O . PHE A 1 637 ? 36.273 -6.281 -9.478 1.00 60.06 637 PHE A O 1
ATOM 5006 N N . ARG A 1 638 ? 38.465 -6.687 -9.469 1.00 66.31 638 ARG A N 1
ATOM 5007 C CA . ARG A 1 638 ? 38.821 -5.336 -9.002 1.00 66.31 638 ARG A CA 1
ATOM 5008 C C . ARG A 1 638 ? 38.972 -4.375 -10.182 1.00 66.31 638 ARG A C 1
ATOM 5010 O O . ARG A 1 638 ? 39.851 -4.534 -11.018 1.00 66.31 638 ARG A O 1
ATOM 5017 N N . PHE A 1 639 ? 38.171 -3.309 -10.197 1.00 69.50 639 PHE A N 1
ATOM 5018 C CA . PHE A 1 639 ? 38.355 -2.177 -11.113 1.00 69.50 639 PHE A CA 1
ATOM 5019 C C . PHE A 1 639 ? 38.975 -1.011 -10.340 1.00 69.50 639 PHE A C 1
ATOM 5021 O O . PHE A 1 639 ? 38.274 -0.228 -9.694 1.00 69.50 639 PHE A O 1
ATOM 5028 N N . ASN A 1 640 ? 40.309 -0.955 -10.325 1.00 67.12 640 ASN A N 1
ATOM 5029 C CA . ASN A 1 640 ? 41.054 0.069 -9.589 1.00 67.12 640 ASN A CA 1
ATOM 5030 C C . ASN A 1 640 ? 40.685 1.474 -10.095 1.00 67.12 640 ASN A C 1
ATOM 5032 O O . ASN A 1 640 ? 40.637 1.695 -11.296 1.00 67.12 640 ASN A O 1
ATOM 5036 N N . ASN A 1 641 ? 40.452 2.423 -9.183 1.00 69.62 641 ASN A N 1
ATOM 5037 C CA . ASN A 1 641 ? 40.092 3.828 -9.461 1.00 69.62 641 ASN A CA 1
ATOM 5038 C C . ASN A 1 641 ? 38.728 4.087 -10.139 1.00 69.62 641 ASN A C 1
ATOM 5040 O O . ASN A 1 641 ? 38.305 5.241 -10.194 1.00 69.62 641 ASN A O 1
ATOM 5044 N N . LEU A 1 642 ? 37.991 3.048 -10.545 1.00 74.88 642 LEU A N 1
ATOM 5045 C CA . LEU A 1 642 ? 36.671 3.181 -11.172 1.00 74.88 642 LEU A CA 1
ATOM 5046 C C . LEU A 1 642 ? 35.633 3.843 -10.259 1.00 74.88 642 LEU A C 1
ATOM 5048 O O . LEU A 1 642 ? 34.903 4.738 -10.675 1.00 74.88 642 LEU A O 1
ATOM 5052 N N . LEU A 1 643 ? 35.554 3.403 -9.003 1.00 69.12 643 LEU A N 1
ATOM 5053 C CA . LEU A 1 643 ? 34.532 3.887 -8.079 1.00 69.12 643 LEU A CA 1
ATOM 5054 C C . LEU A 1 643 ? 34.755 5.352 -7.655 1.00 69.12 643 LEU A C 1
ATOM 5056 O O . LEU A 1 643 ? 33.799 6.119 -7.726 1.00 69.12 643 LEU A O 1
ATOM 5060 N N . PRO A 1 644 ? 35.979 5.796 -7.301 1.00 69.00 644 PRO A N 1
ATOM 5061 C CA . PRO A 1 644 ? 36.259 7.222 -7.117 1.00 69.00 644 PRO A CA 1
ATOM 5062 C C . PRO A 1 644 ? 35.893 8.079 -8.337 1.00 69.00 644 PRO A C 1
ATOM 5064 O O . PRO A 1 644 ? 35.318 9.156 -8.180 1.00 69.00 644 PRO A O 1
ATOM 5067 N N . ALA A 1 645 ? 36.172 7.593 -9.553 1.00 80.12 645 ALA A N 1
ATOM 5068 C CA . ALA A 1 645 ? 35.791 8.287 -10.780 1.00 80.12 645 ALA A CA 1
ATOM 5069 C C . ALA A 1 645 ? 34.262 8.370 -10.937 1.00 80.12 645 ALA A C 1
ATOM 5071 O O . ALA A 1 645 ? 33.728 9.444 -11.211 1.00 80.12 645 ALA A O 1
ATOM 5072 N N . LEU A 1 646 ? 33.545 7.274 -10.677 1.00 78.88 646 LEU A N 1
ATOM 5073 C CA . LEU A 1 646 ? 32.083 7.220 -10.731 1.00 78.88 646 LEU A CA 1
ATOM 5074 C C . LEU A 1 646 ? 31.423 8.147 -9.702 1.00 78.88 646 LEU A C 1
ATOM 5076 O O . LEU A 1 646 ? 30.502 8.883 -10.045 1.00 78.88 646 LEU A O 1
ATOM 5080 N N . LEU A 1 647 ? 31.917 8.169 -8.463 1.00 72.44 647 LEU A N 1
ATOM 5081 C CA . LEU A 1 647 ? 31.418 9.068 -7.417 1.00 72.44 647 LEU A CA 1
ATOM 5082 C C . LEU A 1 647 ? 31.630 10.541 -7.792 1.00 72.44 647 LEU A C 1
ATOM 5084 O O . LEU A 1 647 ? 30.745 11.368 -7.567 1.00 72.44 647 LEU A O 1
ATOM 5088 N N . SER A 1 648 ? 32.765 10.868 -8.417 1.00 80.62 648 SER A N 1
ATOM 5089 C CA . SER A 1 648 ? 33.034 12.209 -8.952 1.00 80.62 648 SER A CA 1
ATOM 5090 C C . SER A 1 648 ? 32.037 12.599 -10.052 1.00 80.62 648 SER A C 1
ATOM 5092 O O . SER A 1 648 ? 31.494 13.705 -10.032 1.00 80.62 648 SER A O 1
ATOM 5094 N N . ILE A 1 649 ? 31.731 11.673 -10.969 1.00 86.19 649 ILE A N 1
ATOM 5095 C CA . ILE A 1 649 ? 30.734 11.869 -12.032 1.00 86.19 649 ILE A CA 1
ATOM 5096 C C . ILE A 1 649 ? 29.342 12.106 -11.434 1.00 86.19 649 ILE A C 1
ATOM 5098 O O . ILE A 1 649 ? 28.724 13.129 -11.726 1.00 86.19 649 ILE A O 1
ATOM 5102 N N . VAL A 1 650 ? 28.875 11.214 -10.554 1.00 83.06 650 VAL A N 1
ATOM 5103 C CA . VAL A 1 650 ? 27.554 11.307 -9.905 1.00 83.06 650 VAL A CA 1
ATOM 5104 C C . VAL A 1 650 ? 27.408 12.616 -9.127 1.00 83.06 650 VAL A C 1
ATOM 5106 O O . VAL A 1 650 ? 26.389 13.295 -9.246 1.00 83.06 650 VAL A O 1
ATOM 5109 N N . THR A 1 651 ? 28.448 13.028 -8.395 1.00 76.94 651 THR A N 1
ATOM 5110 C CA . THR A 1 651 ? 28.440 14.285 -7.626 1.00 76.94 651 THR A CA 1
ATOM 5111 C C . THR A 1 651 ? 28.232 15.505 -8.522 1.00 76.94 651 THR A C 1
ATOM 5113 O O . THR A 1 651 ? 27.522 16.429 -8.136 1.00 76.94 651 THR A O 1
ATOM 5116 N N . GLN A 1 652 ? 28.819 15.518 -9.722 1.00 84.81 652 GLN A N 1
ATOM 5117 C CA . GLN A 1 652 ? 28.606 16.607 -10.680 1.00 84.81 652 GLN A CA 1
ATOM 5118 C C . GLN A 1 652 ? 27.229 16.551 -11.340 1.00 84.81 652 GLN A C 1
ATOM 5120 O O . GLN A 1 652 ? 26.647 17.593 -11.623 1.00 84.81 652 GLN A O 1
ATOM 5125 N N . MET A 1 653 ? 26.695 15.357 -11.601 1.00 88.44 653 MET A N 1
ATOM 5126 C CA . MET A 1 653 ? 25.357 15.208 -12.182 1.00 88.44 653 MET A CA 1
ATOM 5127 C C . MET A 1 653 ? 24.265 15.692 -11.222 1.00 88.44 653 MET A C 1
ATOM 5129 O O . MET A 1 653 ? 23.280 16.278 -11.661 1.00 88.44 653 MET A O 1
ATOM 5133 N N . MET A 1 654 ? 24.460 15.473 -9.920 1.00 82.56 654 MET A N 1
ATOM 5134 C CA . MET A 1 654 ? 23.483 15.759 -8.867 1.00 82.56 654 MET A CA 1
ATOM 5135 C C . MET A 1 654 ? 23.725 17.093 -8.135 1.00 82.56 654 MET A C 1
ATOM 5137 O O . MET A 1 654 ? 23.224 17.286 -7.026 1.00 82.56 654 MET A O 1
ATOM 5141 N N . ASP A 1 655 ? 24.482 18.029 -8.722 1.00 81.88 655 ASP A N 1
ATOM 5142 C CA . ASP A 1 655 ? 24.661 19.367 -8.136 1.00 81.88 655 ASP A CA 1
ATOM 5143 C C . ASP A 1 655 ? 23.292 20.078 -8.010 1.00 81.88 655 ASP A C 1
ATOM 5145 O O . ASP A 1 655 ? 22.473 19.993 -8.927 1.00 81.88 655 ASP A O 1
ATOM 5149 N N . PRO A 1 656 ? 22.969 20.756 -6.894 1.00 76.25 656 PRO A N 1
ATOM 5150 C CA . PRO A 1 656 ? 21.656 21.372 -6.719 1.00 76.25 656 PRO A CA 1
ATOM 5151 C C . PRO A 1 656 ? 21.467 22.541 -7.674 1.00 76.25 656 PRO A C 1
ATOM 5153 O O . PRO A 1 656 ? 20.337 22.854 -8.032 1.00 76.25 656 PRO A O 1
ATOM 5156 N N . ASP A 1 657 ? 22.567 23.174 -8.077 1.00 81.19 657 ASP A N 1
ATOM 5157 C CA . ASP A 1 657 ? 22.572 24.255 -9.036 1.00 81.19 657 ASP A CA 1
ATOM 5158 C C . ASP A 1 657 ? 22.632 23.661 -10.457 1.00 81.19 657 ASP A C 1
ATOM 5160 O O . ASP A 1 657 ? 23.651 23.071 -10.841 1.00 81.19 657 ASP A O 1
ATOM 5164 N N . PRO A 1 658 ? 21.562 23.783 -11.267 1.00 84.38 658 PRO A N 1
ATOM 5165 C CA . PRO A 1 658 ? 21.526 23.203 -12.608 1.00 84.38 658 PRO A CA 1
ATOM 5166 C C . PRO A 1 658 ? 22.629 23.749 -13.527 1.00 84.38 658 PRO A C 1
ATOM 5168 O O . PRO A 1 658 ? 23.040 23.044 -14.452 1.00 84.38 658 PRO A O 1
ATOM 5171 N N . ASP A 1 659 ? 23.142 24.956 -13.263 1.00 85.38 659 ASP A N 1
ATOM 5172 C CA . ASP A 1 659 ? 24.204 25.580 -14.057 1.00 85.38 659 ASP A CA 1
ATOM 5173 C C . ASP A 1 659 ? 25.591 24.991 -13.751 1.00 85.38 659 ASP A C 1
ATOM 5175 O O . ASP A 1 659 ? 26.485 25.037 -14.599 1.00 85.38 659 ASP A O 1
ATOM 5179 N N . LYS A 1 660 ? 25.766 24.379 -12.572 1.00 85.88 660 LYS A N 1
ATOM 5180 C CA . LYS A 1 660 ? 27.008 23.697 -12.167 1.00 85.88 660 LYS A CA 1
ATOM 5181 C C . LYS A 1 660 ? 27.058 22.230 -12.567 1.00 85.88 660 LYS A C 1
ATOM 5183 O O . LYS A 1 660 ? 28.136 21.634 -12.536 1.00 85.88 660 LYS A O 1
ATOM 5188 N N . ARG A 1 661 ? 25.922 21.641 -12.950 1.00 88.75 661 ARG A N 1
ATOM 5189 C CA . ARG A 1 661 ? 25.890 20.259 -13.442 1.00 88.75 661 ARG A CA 1
ATOM 5190 C C . ARG A 1 661 ? 26.728 20.119 -14.707 1.00 88.75 661 ARG A C 1
ATOM 5192 O O . ARG A 1 661 ? 26.912 21.074 -15.465 1.00 88.75 661 ARG A O 1
ATOM 5199 N N . CYS A 1 662 ? 27.199 18.912 -14.996 1.00 89.69 662 CYS A N 1
ATOM 5200 C CA . CYS A 1 662 ? 27.759 18.608 -16.314 1.00 89.69 662 CYS A CA 1
ATOM 5201 C C . CYS A 1 662 ? 26.648 18.565 -17.379 1.00 89.69 662 CYS A C 1
ATOM 5203 O O . CYS A 1 662 ? 25.471 18.354 -17.074 1.00 89.69 662 CYS A O 1
ATOM 5205 N N . ASP A 1 663 ? 26.979 18.890 -18.629 1.00 91.62 663 ASP A N 1
ATOM 5206 C CA . ASP A 1 663 ? 26.060 18.687 -19.754 1.00 91.62 663 ASP A CA 1
ATOM 5207 C C . ASP A 1 663 ? 26.235 17.263 -20.297 1.00 91.62 663 ASP A C 1
ATOM 5209 O O . ASP A 1 663 ? 27.176 16.560 -19.923 1.00 91.62 663 ASP A O 1
ATOM 5213 N N . ALA A 1 664 ? 25.342 16.822 -21.182 1.00 89.88 664 ALA A N 1
ATOM 5214 C CA . ALA A 1 664 ? 25.397 15.462 -21.709 1.00 89.88 664 ALA A CA 1
ATOM 5215 C C . ALA A 1 664 ? 26.685 15.164 -22.507 1.00 89.88 664 ALA A C 1
ATOM 5217 O O . ALA A 1 664 ? 27.182 14.042 -22.464 1.00 89.88 664 ALA A O 1
ATOM 5218 N N . GLY A 1 665 ? 27.270 16.154 -23.191 1.00 89.75 665 GLY A N 1
ATOM 5219 C CA . GLY A 1 665 ? 28.559 16.013 -23.876 1.00 89.75 665 GLY A CA 1
ATOM 5220 C C . GLY A 1 665 ? 29.713 15.822 -22.898 1.00 89.75 665 GLY A C 1
ATOM 5221 O O . GLY A 1 665 ? 30.487 14.873 -23.021 1.00 89.75 665 GLY A O 1
ATOM 5222 N N . SER A 1 666 ? 29.768 16.675 -21.879 1.00 91.31 666 SER A N 1
ATOM 5223 C CA . SER A 1 666 ? 30.716 16.558 -20.771 1.00 91.31 666 SER A CA 1
ATOM 5224 C C . SER A 1 666 ? 30.571 15.222 -20.027 1.00 91.31 666 SER A C 1
ATOM 5226 O O . SER A 1 666 ? 31.570 14.623 -19.633 1.00 91.31 666 SER A O 1
ATOM 5228 N N . LEU A 1 667 ? 29.342 14.726 -19.849 1.00 92.81 667 LEU A N 1
ATOM 5229 C CA . LEU A 1 667 ? 29.066 13.433 -19.219 1.00 92.81 667 LEU A CA 1
ATOM 5230 C C . LEU A 1 667 ? 29.624 12.260 -20.038 1.00 92.81 667 LEU A C 1
ATOM 5232 O O . LEU A 1 667 ? 30.269 11.377 -19.472 1.00 92.81 667 LEU A O 1
ATOM 5236 N N . VAL A 1 668 ? 29.428 12.262 -21.361 1.00 90.31 668 VAL A N 1
ATOM 5237 C CA . VAL A 1 668 ? 29.987 11.232 -22.256 1.00 90.31 668 VAL A CA 1
ATOM 5238 C C . VAL A 1 668 ? 31.508 11.174 -22.135 1.00 90.31 668 VAL A C 1
ATOM 5240 O O . VAL A 1 668 ? 32.052 10.097 -21.920 1.00 90.31 668 VAL A O 1
ATOM 5243 N N . LEU A 1 669 ? 32.196 12.319 -22.182 1.00 87.81 669 LEU A N 1
ATOM 5244 C CA . LEU A 1 669 ? 33.658 12.358 -22.045 1.00 87.81 669 LEU A CA 1
ATOM 5245 C C . LEU A 1 669 ? 34.126 11.788 -20.702 1.00 87.81 669 LEU A C 1
ATOM 5247 O O . LEU A 1 669 ? 35.001 10.930 -20.669 1.00 87.81 669 LEU A O 1
ATOM 5251 N N . ARG A 1 670 ? 33.495 12.198 -19.596 1.00 88.44 670 ARG A N 1
ATOM 5252 C CA . ARG A 1 670 ? 33.867 11.731 -18.251 1.00 88.44 670 ARG A CA 1
ATOM 5253 C C . ARG A 1 670 ? 33.617 10.238 -18.054 1.00 88.44 670 ARG A C 1
ATOM 5255 O O . ARG A 1 670 ? 34.437 9.556 -17.447 1.00 88.44 670 ARG A O 1
ATOM 5262 N N . THR A 1 671 ? 32.492 9.724 -18.554 1.00 87.06 671 THR A N 1
ATOM 5263 C CA . THR A 1 671 ? 32.209 8.279 -18.508 1.00 87.06 671 THR A CA 1
ATOM 5264 C C . THR A 1 671 ? 33.184 7.495 -19.385 1.00 87.06 671 THR A C 1
ATOM 5266 O O . THR A 1 671 ? 33.696 6.477 -18.934 1.00 87.06 671 THR A O 1
ATOM 5269 N N . ALA A 1 672 ? 33.534 7.990 -20.575 1.00 83.44 672 ALA A N 1
ATOM 5270 C CA . ALA A 1 672 ? 34.546 7.369 -21.427 1.00 83.44 672 ALA A CA 1
ATOM 5271 C C . ALA A 1 672 ? 35.933 7.355 -20.758 1.00 83.44 672 ALA A C 1
ATOM 5273 O O . ALA A 1 672 ? 36.583 6.313 -20.725 1.00 83.44 672 ALA A O 1
ATOM 5274 N N . GLU A 1 673 ? 36.374 8.461 -20.155 1.00 84.56 673 GLU A N 1
ATOM 5275 C CA . GLU A 1 673 ? 37.633 8.527 -19.395 1.00 84.56 673 GLU A CA 1
ATOM 5276 C C . GLU A 1 673 ? 37.655 7.523 -18.232 1.00 84.56 673 GLU A C 1
ATOM 5278 O O . GLU A 1 673 ? 38.644 6.817 -18.042 1.00 84.56 673 GLU A O 1
ATOM 5283 N N . ALA A 1 674 ? 36.554 7.414 -17.483 1.00 82.62 674 ALA A N 1
ATOM 5284 C CA . ALA A 1 674 ? 36.456 6.510 -16.340 1.00 82.62 674 ALA A CA 1
ATOM 5285 C C . ALA A 1 674 ? 36.362 5.027 -16.739 1.00 82.62 674 ALA A C 1
ATOM 5287 O O . ALA A 1 674 ? 36.843 4.163 -16.008 1.00 82.62 674 ALA A O 1
ATOM 5288 N N . PHE A 1 675 ? 35.722 4.711 -17.867 1.00 82.06 675 PHE A N 1
ATOM 5289 C CA . PHE A 1 675 ? 35.337 3.342 -18.224 1.00 82.06 675 PHE A CA 1
ATOM 5290 C C . PHE A 1 675 ? 36.211 2.701 -19.311 1.00 82.06 675 PHE A C 1
ATOM 5292 O O . PHE A 1 675 ? 36.314 1.472 -19.356 1.00 82.06 675 PHE A O 1
ATOM 5299 N N . SER A 1 676 ? 36.877 3.497 -20.154 1.00 75.38 676 SER A N 1
ATOM 5300 C CA . SER A 1 676 ? 37.737 3.003 -21.244 1.00 75.38 676 SER A CA 1
ATOM 5301 C C . SER A 1 676 ? 38.953 2.229 -20.741 1.00 75.38 676 SER A C 1
ATOM 5303 O O . SER A 1 676 ? 39.289 1.186 -21.300 1.00 75.38 676 SER A O 1
ATOM 5305 N N . VAL A 1 677 ? 39.553 2.668 -19.630 1.00 73.38 677 VAL A N 1
ATOM 5306 C CA . VAL A 1 677 ? 40.689 1.995 -18.969 1.00 73.38 677 VAL A CA 1
ATOM 5307 C C . VAL A 1 677 ? 40.329 0.572 -18.517 1.00 73.38 677 VAL A C 1
ATOM 5309 O O . VAL A 1 677 ? 41.202 -0.281 -18.378 1.00 73.38 677 VAL A O 1
ATOM 5312 N N . HIS A 1 678 ? 39.037 0.293 -18.329 1.00 71.50 678 HIS A N 1
ATOM 5313 C CA . HIS A 1 678 ? 38.517 -1.015 -17.931 1.00 71.50 678 HIS A CA 1
ATOM 5314 C C . HIS A 1 678 ? 37.857 -1.787 -19.085 1.00 71.50 678 HIS A C 1
ATOM 5316 O O . HIS A 1 678 ? 37.285 -2.850 -18.856 1.00 71.50 678 HIS A O 1
ATOM 5322 N N . GLY A 1 679 ? 37.931 -1.272 -20.317 1.00 68.56 679 GLY A N 1
ATOM 5323 C CA . GLY A 1 679 ? 37.387 -1.923 -21.510 1.00 68.56 679 GLY A CA 1
ATOM 5324 C C . GLY A 1 679 ? 35.859 -1.940 -21.593 1.00 68.56 679 GLY A C 1
ATOM 5325 O O . GLY A 1 679 ? 35.312 -2.719 -22.369 1.00 68.56 679 GLY A O 1
ATOM 5326 N N . PHE A 1 680 ? 35.151 -1.115 -20.812 1.00 68.00 680 PHE A N 1
ATOM 5327 C CA . PHE A 1 680 ? 33.683 -1.125 -20.803 1.00 68.00 680 PHE A CA 1
ATOM 5328 C C . PHE A 1 680 ? 33.057 -0.255 -21.895 1.00 68.00 680 PHE A C 1
ATOM 5330 O O . PHE A 1 680 ? 32.003 -0.615 -22.414 1.00 68.00 680 PHE A O 1
ATOM 5337 N N . VAL A 1 681 ? 33.658 0.899 -22.214 1.00 62.53 681 VAL A N 1
ATOM 5338 C CA . VAL A 1 681 ? 33.057 1.908 -23.107 1.00 62.53 681 VAL A CA 1
ATOM 5339 C C . VAL A 1 681 ? 34.146 2.732 -23.816 1.00 62.53 681 VAL A C 1
ATOM 5341 O O . VAL A 1 681 ? 35.118 3.134 -23.179 1.00 62.53 681 VAL A O 1
ATOM 5344 N N . GLY A 1 682 ? 33.988 2.982 -25.119 1.00 57.19 682 GLY A N 1
ATOM 5345 C CA . GLY A 1 682 ? 34.733 3.963 -25.923 1.00 57.19 682 GLY A CA 1
ATOM 5346 C C . GLY A 1 682 ? 34.034 5.331 -25.995 1.00 57.19 682 GLY A C 1
ATOM 5347 O O . GLY A 1 682 ? 33.216 5.660 -25.142 1.00 57.19 682 GLY A O 1
ATOM 5348 N N . THR A 1 683 ? 34.340 6.156 -27.004 1.00 52.34 683 THR A N 1
ATOM 5349 C CA . THR A 1 683 ? 33.627 7.435 -27.232 1.00 52.34 683 THR A CA 1
ATOM 5350 C C . THR A 1 683 ? 32.319 7.265 -28.019 1.00 52.34 683 THR A C 1
ATOM 5352 O O . THR A 1 683 ? 31.493 8.180 -28.015 1.00 52.34 683 THR A O 1
ATOM 5355 N N . GLY A 1 684 ? 32.105 6.112 -28.665 1.00 53.59 684 GLY A N 1
ATOM 5356 C CA . GLY A 1 684 ? 30.858 5.730 -29.330 1.00 53.59 684 GLY A CA 1
ATOM 5357 C C . GLY A 1 684 ? 29.956 4.798 -28.506 1.00 53.59 684 GLY A C 1
ATOM 5358 O O . GLY A 1 684 ? 30.385 4.101 -27.586 1.00 53.59 684 GLY A O 1
ATOM 5359 N N . CYS A 1 685 ? 28.666 4.768 -28.857 1.00 56.72 685 CYS A N 1
ATOM 5360 C CA . CYS A 1 685 ? 27.659 3.900 -28.241 1.00 56.72 685 CYS A CA 1
ATOM 5361 C C . CYS A 1 685 ? 28.011 2.413 -28.431 1.00 56.72 685 CYS A C 1
ATOM 5363 O O . CYS A 1 685 ? 28.127 1.953 -29.566 1.00 56.72 685 CYS A O 1
ATOM 5365 N N . CYS A 1 686 ? 28.127 1.650 -27.339 1.00 60.44 686 CYS A N 1
ATOM 5366 C CA . CYS A 1 686 ? 28.501 0.226 -27.354 1.00 60.44 686 CYS A CA 1
ATOM 5367 C C . CYS A 1 686 ? 29.868 -0.100 -27.992 1.00 60.44 686 CYS A C 1
ATOM 5369 O O . CYS A 1 686 ? 30.140 -1.275 -28.243 1.00 60.44 686 CYS A O 1
ATOM 5371 N N . GLU A 1 687 ? 30.729 0.886 -28.264 1.00 56.50 687 GLU A N 1
ATOM 5372 C CA . GLU A 1 687 ? 32.094 0.606 -28.710 1.00 56.50 687 GLU A CA 1
ATOM 5373 C C . GLU A 1 687 ? 32.890 0.069 -27.519 1.00 56.50 687 GLU A C 1
ATOM 5375 O O . GLU A 1 687 ? 33.145 0.787 -26.553 1.00 56.50 687 GLU A O 1
ATOM 5380 N N . LEU A 1 688 ? 33.260 -1.210 -27.558 1.00 50.41 688 LEU A N 1
ATOM 5381 C CA . LEU A 1 688 ? 34.222 -1.769 -26.615 1.00 50.41 688 LEU A CA 1
ATOM 5382 C C . LEU A 1 688 ? 35.617 -1.295 -27.027 1.00 50.41 688 LEU A C 1
ATOM 5384 O O . LEU A 1 688 ? 36.031 -1.497 -28.170 1.00 50.41 688 LEU A O 1
ATOM 5388 N N . VAL A 1 689 ? 36.364 -0.692 -26.102 1.00 46.75 689 VAL A N 1
ATOM 5389 C CA . VAL A 1 689 ? 37.793 -0.449 -26.322 1.00 46.75 689 VAL A CA 1
ATOM 5390 C C . VAL A 1 689 ? 38.493 -1.799 -26.211 1.00 46.75 689 VAL A C 1
ATOM 5392 O O . VAL A 1 689 ? 38.471 -2.425 -25.152 1.00 46.75 689 VAL A O 1
ATOM 5395 N N . THR A 1 690 ? 39.110 -2.272 -27.295 1.00 39.78 690 THR A N 1
ATOM 5396 C CA . THR A 1 690 ? 40.002 -3.434 -27.241 1.00 39.78 690 THR A CA 1
ATOM 5397 C C . THR A 1 690 ? 41.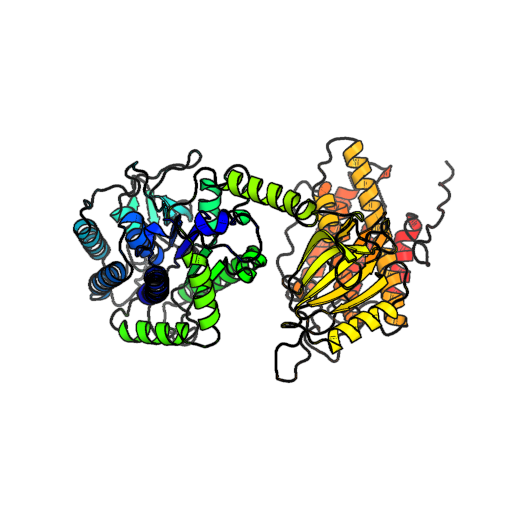219 -3.066 -26.400 1.00 39.78 690 THR A C 1
ATOM 5399 O O . THR A 1 690 ? 42.168 -2.461 -26.900 1.00 39.78 690 THR A O 1
ATOM 5402 N N . VAL A 1 691 ? 41.192 -3.396 -25.112 1.00 40.47 691 VAL A N 1
ATOM 5403 C CA . VAL A 1 691 ? 42.380 -3.315 -24.263 1.00 40.47 691 VAL A CA 1
ATOM 5404 C C . VAL A 1 691 ? 43.209 -4.561 -24.562 1.00 40.47 691 VAL A C 1
ATOM 5406 O O . VAL A 1 691 ? 42.828 -5.668 -24.183 1.00 40.47 691 VAL A O 1
ATOM 5409 N N . SER A 1 692 ? 44.315 -4.406 -25.294 1.00 29.22 692 SER A N 1
ATOM 5410 C CA . SER A 1 692 ? 45.319 -5.470 -25.401 1.00 29.22 692 SER A CA 1
ATOM 5411 C C . SER A 1 692 ? 45.739 -5.880 -23.985 1.00 29.22 692 SER A C 1
ATOM 5413 O O . SER A 1 692 ? 45.990 -4.990 -23.166 1.00 29.22 692 SER A O 1
ATOM 5415 N N . PRO A 1 693 ? 45.805 -7.184 -23.659 1.00 30.58 693 PRO A N 1
ATOM 5416 C CA . PRO A 1 693 ? 46.218 -7.612 -22.330 1.00 30.58 693 PRO A CA 1
ATOM 5417 C C . PRO A 1 693 ? 47.616 -7.050 -22.035 1.00 30.58 693 PRO A C 1
ATOM 5419 O O . PRO A 1 693 ? 48.448 -7.013 -22.949 1.00 30.58 693 PRO A O 1
ATOM 5422 N N . PRO A 1 694 ? 47.896 -6.600 -20.798 1.00 33.28 694 PRO A N 1
ATOM 5423 C CA . PRO A 1 694 ? 49.249 -6.220 -20.437 1.00 33.28 694 PRO A CA 1
ATOM 5424 C C . PRO A 1 694 ? 50.142 -7.436 -20.683 1.00 33.28 694 PRO A C 1
ATOM 5426 O O . PRO A 1 694 ? 49.877 -8.529 -20.181 1.00 33.28 694 PRO A O 1
ATOM 5429 N N . HIS A 1 695 ? 51.153 -7.258 -21.531 1.00 33.19 695 HIS A N 1
ATOM 5430 C CA . HIS A 1 695 ? 52.215 -8.238 -21.672 1.00 33.19 695 HIS A CA 1
ATOM 5431 C C . HIS A 1 695 ? 52.804 -8.506 -20.278 1.00 33.19 695 HIS A C 1
ATOM 5433 O O . HIS A 1 695 ? 53.080 -7.559 -19.545 1.00 33.19 695 HIS A O 1
ATOM 5439 N N . THR A 1 696 ? 52.885 -9.802 -19.963 1.00 34.19 696 THR A N 1
ATOM 5440 C CA . THR A 1 696 ? 53.497 -10.472 -18.798 1.00 34.19 696 THR A CA 1
ATOM 5441 C C . THR A 1 696 ? 54.494 -9.671 -17.982 1.00 34.19 696 THR A C 1
ATOM 5443 O O . THR A 1 696 ? 55.442 -9.135 -18.605 1.00 34.19 696 THR A O 1
#

Radius of gyration: 29.61 Å; chains: 1; bounding box: 90×52×81 Å

Foldseek 3Di:
DDPDPDDPADDDDQLLLAFFAEEEWEFAFFLLVLLLLLLVLVLLVVLQVLCVVVVHDRDAPLFQHQEQEAFAVSQVLLCVRHVLVDHSVLSSVLSLVLLCQWLVDWPDPDQDDDDDDGDAGTDLVSSLVSSQVSCVVSVHHQQAWLQNVDDGLHKYWYWWAWPVVRDIDIAINDDFPPDDHQGDGSSLRNSQRNQAPRHHAWGDGPPTTIHRDDDQSICLVVRLVVQCSVQPVPNSPSLLRFLAHETEDSAAAAPPPDPPDDPPRVVVNRVSNVVVVVVVCLVCVVCVVVLRYDYHHQHDQCHPPDSSPSVCSVSSSVSSVCSCPPPVNVVSSVSNSVSSSSHNGGHDSCSVVSNVVSVVVVLVCLLPVPDDDDDDDADADPQQKGFNAWDDDFPFFTWTWIAGNVGNPAIWIKTKGWPVQADVVLVVVVLVLLCVLPDPQAWHFDDWDDDPTITITITDDDFPAFQVVLLVVLLPQAPDDPVSVVVNLLSLLLLLLQLLLVLVSLVSCVVVVHFQLQDDRRQWTHHPSYIHGHDRWDQRDDDDDDDRDGPPTSPSQQLFALCNRPPVLDTQLRSLSSSLVVLVSSLCSSQNSLDPDDDPPPPDRPNPPPDCVVVVVSLVVVLVVSVVSLVVDDPVSRDPPLSVLSSVLSSLSNHNDSVSHDGSQRSSVSSQVSCQVVQSDHSDNRDGNPDDPPDD

Secondary structure (DSSP, 8-state):
-------SS-PPPPHHHHHSEEEEEE---GGGHHHHHHHHHHHHHHHHHHHHHTTPPP--HHHH-SEEEEETHHHHHHIIIIIS---HHHHHHHHHHHHHHHHSS-S-S----SSS-PPPSS-HHHHHHHHHHHHHHTT--TT-BSS-SS--SSEEEEEEEBTTT--EEEEESS--TTS-----BHHHHHHHHH-BTTTSPPEEETTEEE-BSS--S-THHHHHHHHHHHH-TTT---TTTEEEEEEE---PPPSTT--SSS-SHHHHHHHHHHHHHHHHHHHTHHHHHTT-EEEE---SS-TT--TT-GGGHHHHHHHHHHHHHSHHHHHHHHHHHHHHHT--SSPPTTHHHHHHHHHHHHHHHHHHTT--SSS--S---TTSEEEEEEEEEETTEEEEEEEETTEEEEEEEEEEEETTTS-HHHHHHHHHHHHH---TTBPEEEEEEE-SSEEEEEEES--SEEHHHHHHHHHH----SHHHHHHHHHHHHHHHHHHHHHHHHHHHHHHTT---S--SGGGEEEETTEEEE---------SSS--------TTGGGG--TTTT-TTT-SHHHHHHHHHHHHHHHHHHTTGGG-SSPPPP--S-TTTSS-HHHHHHHHHHHHHHHHHHHTTS-GGG--TTHHHHHHHHHHHHT-SSTTTSPPHHHHHHHHHHHHHTTTS--SSTT-----PPPP-

Sequence (696 aa):
MEHATFTKYGGEPNPLDNTGLCLLSLDGGGVRGLSTLYILKSIMDRLNYERKDSNRPLVRPCEIFDLIGGTGTGGLIAILLGRLEMDADQCIAAYSDLAAEVFGEKRSTFPVTIKRNVKAQFDSAKLESSIRKVVEQTGSAGTDLLNDGTEHSCRTFVCTADRHTKGIVRLRSYTLPDEPDIPATICQAALATSATTTFFDPAAIGNRSFADGGLANNPVNEVEEEASNIWCSETGDLKPLVKCFISIGPGTPNINAFEKNMLKTLVDIATETERTQRNFISRWAKQSDENRYFRFNIDQGLQSIGLDEYEKQGQMEAATELYLTHAAQKFRVRGCIQNLSLKQGAAATNLFYLISEYNLRKAQHFSVAGYTTTSNAFGYDGSGYHIDSVLDRGAFGVVTQVHHRASPKTAYARKQLPLTKVKVEKVQEEVELIRQASHRHVVEVIDEYQDREWYYIVMKPLADRNLESFLRECMGIRMTNSTSWNQFGEMRRNLFQWMGCLAVTIKYLHDNNIRHRDIKPQNILVHGGNILLTDFGTSFTFDGSTVLTYTSTRGTEIYQPPEANDNTRYGRRGDIFSLGCVFFEMAEAASRPLLKAPLPQVTGTYASCASVAEFRDRLSSSGEEHLLLMKRLPEEFRFNNLLPALLSIVTQMMDPDPDKRCDAGSLVLRTAEAFSVHGFVGTGCCELVTVSPPHT

pLDDT: mean 75.96, std 18.89, range [25.31, 98.5]